Protein AF-0000000075923701 (afdb_homodimer)

Structure (mmCIF, N/CA/C/O backbone):
data_AF-0000000075923701-model_v1
#
loop_
_entity.id
_entity.type
_entity.pdbx_description
1 polymer 'Glutathione s-transferase'
#
loop_
_atom_site.group_PDB
_atom_site.id
_atom_site.type_symbol
_atom_site.label_atom_id
_atom_site.label_alt_id
_atom_site.label_comp_id
_atom_site.label_asym_id
_atom_site.label_entity_id
_atom_site.label_seq_id
_atom_site.pdbx_PDB_ins_code
_atom_site.Cartn_x
_atom_site.Cartn_y
_atom_site.Cartn_z
_atom_site.occupancy
_atom_site.B_iso_or_equiv
_atom_site.auth_seq_id
_atom_site.auth_comp_id
_atom_site.auth_asym_id
_atom_site.auth_atom_id
_atom_site.pdbx_PDB_model_num
ATOM 1 N N . MET A 1 1 ? -23.312 -14.945 8.961 1 79.44 1 MET A N 1
ATOM 2 C CA . MET A 1 1 ? -22.312 -14.891 10.016 1 79.44 1 MET A CA 1
ATOM 3 C C . MET A 1 1 ? -21.828 -13.461 10.227 1 79.44 1 MET A C 1
ATOM 5 O O . MET A 1 1 ? -21.781 -12.664 9.289 1 79.44 1 MET A O 1
ATOM 9 N N . VAL A 1 2 ? -21.75 -13.039 11.516 1 95.56 2 VAL A N 1
ATOM 10 C CA . VAL A 1 2 ? -21.453 -11.664 11.898 1 95.56 2 VAL A CA 1
ATOM 11 C C . VAL A 1 2 ? -19.938 -11.477 12.047 1 95.56 2 VAL A C 1
ATOM 13 O O . VAL A 1 2 ? -19.266 -12.297 12.672 1 95.56 2 VAL A O 1
ATOM 16 N N . VAL A 1 3 ? -19.359 -10.547 11.391 1 98.5 3 VAL A N 1
ATOM 17 C CA . VAL A 1 3 ? -17.938 -10.188 11.492 1 98.5 3 VAL A CA 1
ATOM 18 C C . VAL A 1 3 ? -17.781 -9.023 12.469 1 98.5 3 VAL A C 1
ATOM 20 O O . VAL A 1 3 ? -18.469 -8.008 12.352 1 98.5 3 VAL A O 1
ATOM 23 N N . GLU A 1 4 ? -16.906 -9.172 13.438 1 98.69 4 GLU A N 1
ATOM 24 C CA . GLU A 1 4 ? -16.609 -8.062 14.336 1 98.69 4 GLU A CA 1
ATOM 25 C C . GLU A 1 4 ? -15.656 -7.066 13.68 1 98.69 4 GLU A C 1
ATOM 27 O O . GLU A 1 4 ? -14.688 -7.461 13.023 1 98.69 4 GLU A O 1
ATOM 32 N N . LEU A 1 5 ? -15.977 -5.844 13.828 1 98.75 5 LEU A N 1
ATOM 33 C CA . LEU A 1 5 ? -15.109 -4.789 13.312 1 98.75 5 LEU A CA 1
ATOM 34 C C . LEU A 1 5 ? -14.734 -3.805 14.414 1 98.75 5 LEU A C 1
ATOM 36 O O . LEU A 1 5 ? -15.602 -3.178 15.016 1 98.75 5 LEU A O 1
ATOM 40 N N . TYR A 1 6 ? -13.5 -3.758 14.766 1 98.69 6 TYR A N 1
ATOM 41 C CA . TYR A 1 6 ? -12.961 -2.674 15.578 1 98.69 6 TYR A CA 1
ATOM 42 C C . TYR A 1 6 ? -12.742 -1.42 14.742 1 98.69 6 TYR A C 1
ATOM 44 O O . TYR A 1 6 ? -11.953 -1.429 13.797 1 98.69 6 TYR A O 1
ATOM 52 N N . ASN A 1 7 ? -13.438 -0.397 15.117 1 98 7 ASN A N 1
ATOM 53 C CA . ASN A 1 7 ? -13.742 0.713 14.227 1 98 7 ASN A CA 1
ATOM 54 C C . ASN A 1 7 ? -13.516 2.061 14.898 1 98 7 ASN A C 1
ATOM 56 O O . ASN A 1 7 ? -13.781 2.215 16.094 1 98 7 ASN A O 1
ATOM 60 N N . ALA A 1 8 ? -12.93 2.977 14.273 1 96.25 8 ALA A N 1
ATOM 61 C CA . ALA A 1 8 ? -12.969 4.387 14.648 1 96.25 8 ALA A CA 1
ATOM 62 C C . ALA A 1 8 ? -13.914 5.172 13.75 1 96.25 8 ALA A C 1
ATOM 64 O O . ALA A 1 8 ? -13.656 5.324 12.555 1 96.25 8 ALA A O 1
ATOM 65 N N . PRO A 1 9 ? -14.875 5.777 14.422 1 92.62 9 PRO A N 1
ATOM 66 C CA . PRO A 1 9 ? -15.82 6.52 13.586 1 92.62 9 PRO A CA 1
ATOM 67 C C . PRO A 1 9 ? -15.164 7.695 12.859 1 92.62 9 PRO A C 1
ATOM 69 O O . PRO A 1 9 ? -14.32 8.391 13.438 1 92.62 9 PRO A O 1
ATOM 72 N N . GLY A 1 10 ? -15.211 7.945 11.703 1 92.12 10 GLY A N 1
ATOM 73 C CA . GLY A 1 10 ? -14.648 9.039 10.93 1 92.12 10 GLY A CA 1
ATOM 74 C C . GLY A 1 10 ? -13.422 8.633 10.133 1 92.12 10 GLY A C 1
ATOM 75 O O . GLY A 1 10 ? -12.961 9.391 9.273 1 92.12 10 GLY A O 1
ATOM 76 N N . SER A 1 11 ? -12.805 7.504 10.539 1 94.81 11 SER A N 1
ATOM 77 C CA . SER A 1 11 ? -11.609 7.016 9.859 1 94.81 11 SER A CA 1
ATOM 78 C C . SER A 1 11 ? -11.922 6.57 8.43 1 94.81 11 SER A C 1
ATOM 80 O O . SER A 1 11 ? -12.766 5.695 8.227 1 94.81 11 SER A O 1
ATOM 82 N N . PRO A 1 12 ? -11.242 7.125 7.484 1 96.88 12 PRO A N 1
ATOM 83 C CA . PRO A 1 12 ? -11.492 6.719 6.098 1 96.88 12 PRO A CA 1
ATOM 84 C C . PRO A 1 12 ? -11.203 5.238 5.855 1 96.88 12 PRO A C 1
ATOM 86 O O . PRO A 1 12 ? -12 4.547 5.215 1 96.88 12 PRO A O 1
ATOM 89 N N . PRO A 1 13 ? -10.125 4.66 6.438 1 98.12 13 PRO A N 1
ATOM 90 C CA . PRO A 1 13 ? -9.914 3.219 6.281 1 98.12 13 PRO A CA 1
ATOM 91 C C . PRO A 1 13 ? -11.031 2.387 6.898 1 98.12 13 PRO A C 1
ATOM 93 O O . PRO A 1 13 ? -11.391 1.333 6.367 1 98.12 13 PRO A O 1
ATOM 96 N N . CYS A 1 14 ? -11.547 2.828 7.988 1 98.56 14 CYS A N 1
ATOM 97 C CA . CYS A 1 14 ? -12.672 2.133 8.594 1 98.56 14 CYS A CA 1
ATOM 98 C C . CYS A 1 14 ? -13.922 2.254 7.723 1 98.56 14 CYS A C 1
ATOM 100 O O . CYS A 1 14 ? -14.656 1.283 7.555 1 98.56 14 CYS A O 1
ATOM 102 N N . THR A 1 15 ? -14.164 3.473 7.215 1 98.69 15 THR A N 1
ATOM 103 C CA . THR A 1 15 ? -15.289 3.682 6.305 1 98.69 15 THR A CA 1
ATOM 104 C C . THR A 1 15 ? -15.195 2.746 5.102 1 98.69 15 THR A C 1
ATOM 106 O O . THR A 1 15 ? -16.188 2.156 4.688 1 98.69 15 THR A O 1
ATOM 109 N N . PHE A 1 16 ? -14.023 2.578 4.539 1 98.88 16 PHE A N 1
ATOM 110 C CA . PHE A 1 16 ? -13.773 1.674 3.422 1 98.88 16 PHE A CA 1
ATOM 111 C C . PHE A 1 16 ? -14.305 0.277 3.73 1 98.88 16 PHE A C 1
ATOM 113 O O . PHE A 1 16 ? -15.078 -0.283 2.957 1 98.88 16 PHE A O 1
ATOM 120 N N . VAL A 1 17 ? -13.922 -0.285 4.883 1 98.94 17 VAL A N 1
ATOM 121 C CA . VAL A 1 17 ? -14.297 -1.646 5.25 1 98.94 17 VAL A CA 1
ATOM 122 C C . VAL A 1 17 ? -15.812 -1.731 5.438 1 98.94 17 VAL A C 1
ATOM 124 O O . VAL A 1 17 ? -16.438 -2.697 5 1 98.94 17 VAL A O 1
ATOM 127 N N . ARG A 1 18 ? -16.375 -0.703 6.047 1 98.88 18 ARG A N 1
ATOM 128 C CA . ARG A 1 18 ? -17.812 -0.702 6.301 1 98.88 18 ARG A CA 1
ATOM 129 C C . ARG A 1 18 ? -18.594 -0.623 4.996 1 98.88 18 ARG A C 1
ATOM 131 O O . ARG A 1 18 ? -19.641 -1.256 4.855 1 98.88 18 ARG A O 1
ATOM 138 N N . VAL A 1 19 ? -18.109 0.173 4.039 1 98.88 19 VAL A N 1
ATOM 139 C CA . VAL A 1 19 ? -18.781 0.28 2.738 1 98.88 19 VAL A CA 1
ATOM 140 C C . VAL A 1 19 ? -18.703 -1.062 2.014 1 98.88 19 VAL A C 1
ATOM 142 O O . VAL A 1 19 ? -19.703 -1.523 1.455 1 98.88 19 VAL A O 1
ATOM 145 N N . VAL A 1 20 ? -17.547 -1.725 1.999 1 98.88 20 VAL A N 1
ATOM 146 C CA . VAL A 1 20 ? -17.375 -3.023 1.354 1 98.88 20 VAL A CA 1
ATOM 147 C C . VAL A 1 20 ? -18.344 -4.031 1.969 1 98.88 20 VAL A C 1
ATOM 149 O O . VAL A 1 20 ? -19.062 -4.738 1.249 1 98.88 20 VAL A O 1
ATOM 152 N N . ALA A 1 21 ? -18.391 -4.059 3.291 1 98.81 21 ALA A N 1
ATOM 153 C CA . ALA A 1 21 ? -19.25 -5.008 3.982 1 98.81 21 ALA A CA 1
ATOM 154 C C . ALA A 1 21 ? -20.719 -4.777 3.617 1 98.81 21 ALA A C 1
ATOM 156 O O . ALA A 1 21 ? -21.453 -5.727 3.346 1 98.81 21 ALA A O 1
ATOM 157 N N . LYS A 1 22 ? -21.094 -3.543 3.611 1 98.56 22 LYS A N 1
ATOM 158 C CA . LYS A 1 22 ? -22.484 -3.219 3.268 1 98.56 22 LYS A CA 1
ATOM 159 C C . LYS A 1 22 ? -22.812 -3.658 1.844 1 98.56 22 LYS A C 1
ATOM 161 O O . LYS A 1 22 ? -23.859 -4.273 1.604 1 98.56 22 LYS A O 1
ATOM 166 N N . LYS A 1 23 ? -21.953 -3.342 0.927 1 98.69 23 LYS A N 1
ATOM 167 C CA . LYS A 1 23 ? -22.172 -3.707 -0.471 1 98.69 23 LYS A CA 1
ATOM 168 C C . LYS A 1 23 ? -22.297 -5.219 -0.63 1 98.69 23 LYS A C 1
ATOM 170 O O . LYS A 1 23 ? -23.078 -5.695 -1.467 1 98.69 23 LYS A O 1
ATOM 175 N N . LEU A 1 24 ? -21.562 -5.988 0.2 1 98.38 24 LEU A N 1
ATOM 176 C CA . LEU A 1 24 ? -21.531 -7.441 0.091 1 98.38 24 LEU A CA 1
ATOM 177 C C . LEU A 1 24 ? -22.656 -8.078 0.901 1 98.38 24 LEU A C 1
ATOM 179 O O . LEU A 1 24 ? -22.906 -9.281 0.785 1 98.38 24 LEU A O 1
ATOM 183 N N . GLY A 1 25 ? -23.281 -7.305 1.735 1 97.81 25 GLY A N 1
ATOM 184 C CA . GLY A 1 25 ? -24.312 -7.84 2.621 1 97.81 25 GLY A CA 1
ATOM 185 C C . GLY A 1 25 ? -23.734 -8.555 3.83 1 97.81 25 GLY A C 1
ATOM 186 O O . GLY A 1 25 ? -24.375 -9.43 4.406 1 97.81 25 GLY A O 1
ATOM 187 N N . VAL A 1 26 ? -22.5 -8.234 4.188 1 98.25 26 VAL A N 1
ATOM 188 C CA . VAL A 1 26 ? -21.859 -8.828 5.359 1 98.25 26 VAL A CA 1
ATOM 189 C C . VAL A 1 26 ? -22.25 -8.047 6.609 1 98.25 26 VAL A C 1
ATOM 191 O O . VAL A 1 26 ? -22.062 -6.828 6.68 1 98.25 26 VAL A O 1
ATOM 194 N N . GLU A 1 27 ? -22.781 -8.656 7.539 1 98.19 27 GLU A N 1
ATOM 195 C CA . GLU A 1 27 ? -23.156 -8.016 8.789 1 98.19 27 GLU A CA 1
ATOM 196 C C . GLU A 1 27 ? -21.938 -7.762 9.68 1 98.19 27 GLU A C 1
ATOM 198 O O . GLU A 1 27 ? -21.125 -8.664 9.891 1 98.19 27 GLU A O 1
ATOM 203 N N . LEU A 1 28 ? -21.859 -6.566 10.18 1 98.62 28 LEU A N 1
ATOM 204 C CA . LEU A 1 28 ? -20.75 -6.184 11.055 1 98.62 28 LEU A CA 1
ATOM 205 C C . LEU A 1 28 ? -21.25 -5.91 12.477 1 98.62 28 LEU A C 1
ATOM 207 O O . LEU A 1 28 ? -22.312 -5.305 12.656 1 98.62 28 LEU A O 1
ATOM 211 N N . LYS A 1 29 ? -20.594 -6.438 13.367 1 98.56 29 LYS A N 1
ATOM 212 C CA . LYS A 1 29 ? -20.688 -5.949 14.742 1 98.56 29 LYS A CA 1
ATOM 213 C C . LYS A 1 29 ? -19.609 -4.918 15.039 1 98.56 29 LYS A C 1
ATOM 215 O O . LYS A 1 29 ? -18.422 -5.25 15.086 1 98.56 29 LYS A O 1
ATOM 220 N N . LEU A 1 30 ? -19.969 -3.707 15.297 1 98.06 30 LEU A N 1
ATOM 221 C CA . LEU A 1 30 ? -19.031 -2.605 15.422 1 98.06 30 LEU A CA 1
ATOM 222 C C . LEU A 1 30 ? -18.562 -2.463 16.875 1 98.06 30 LEU A C 1
ATOM 224 O O . LEU A 1 30 ? -19.375 -2.439 17.797 1 98.06 30 LEU A O 1
ATOM 228 N N . ASN A 1 31 ? -17.297 -2.488 17.109 1 97.56 31 ASN A N 1
ATOM 229 C CA . ASN A 1 31 ? -16.625 -2.045 18.328 1 97.56 31 ASN A CA 1
ATOM 230 C C . ASN A 1 31 ? -15.938 -0.697 18.125 1 97.56 31 ASN A C 1
ATOM 232 O O . ASN A 1 31 ? -14.773 -0.644 17.719 1 97.56 31 ASN A O 1
ATOM 236 N N . ASN A 1 32 ? -16.625 0.356 18.453 1 96.94 32 ASN A N 1
ATOM 237 C CA . ASN A 1 32 ? -16.156 1.704 18.172 1 96.94 32 ASN A CA 1
ATOM 238 C C . ASN A 1 32 ? -15.109 2.158 19.188 1 96.94 32 ASN A C 1
ATOM 240 O O . ASN A 1 32 ? -15.305 2.021 20.391 1 96.94 32 ASN A O 1
ATOM 244 N N . PHE A 1 33 ? -14.023 2.621 18.656 1 94.44 33 PHE A N 1
ATOM 245 C CA . PHE A 1 33 ? -12.945 3.174 19.453 1 94.44 33 PHE A CA 1
ATOM 246 C C . PHE A 1 33 ? -12.883 4.691 19.312 1 94.44 33 PHE A C 1
ATOM 248 O O . PHE A 1 33 ? -13.062 5.227 18.219 1 94.44 33 PHE A O 1
ATOM 255 N N . ASN A 1 34 ? -12.742 5.348 20.438 1 90.56 34 ASN A N 1
ATOM 256 C CA . ASN A 1 34 ? -12.289 6.734 20.453 1 90.56 34 ASN A CA 1
ATOM 257 C C . ASN A 1 34 ? -10.766 6.828 20.422 1 90.56 34 ASN A C 1
ATOM 259 O O . ASN A 1 34 ? -10.102 6.594 21.438 1 90.56 34 ASN A O 1
ATOM 263 N N 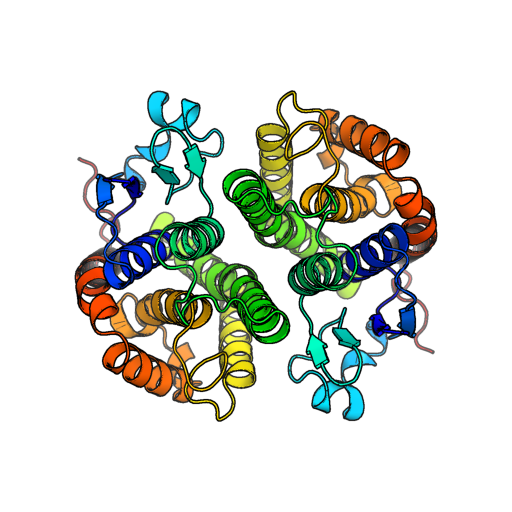. LEU A 1 35 ? -10.219 7.156 19.281 1 87.38 35 LEU A N 1
ATOM 264 C CA . LEU A 1 35 ? -8.766 7.18 19.109 1 87.38 35 LEU A CA 1
ATOM 265 C C . LEU A 1 35 ? -8.141 8.289 19.938 1 87.38 35 LEU A C 1
ATOM 267 O O . LEU A 1 35 ? -7 8.164 20.391 1 87.38 35 LEU A O 1
ATOM 271 N N . MET A 1 36 ? -8.867 9.32 20.094 1 82.5 36 MET A N 1
ATOM 272 C CA . MET A 1 36 ? -8.359 10.43 20.906 1 82.5 36 MET A CA 1
ATOM 273 C C . MET A 1 36 ? -8.211 10.016 22.359 1 82.5 36 MET A C 1
ATOM 275 O O . MET A 1 36 ? -7.305 10.484 23.062 1 82.5 36 MET A O 1
ATOM 279 N N . ALA A 1 37 ? -9.109 9.219 22.766 1 86.94 37 ALA A N 1
ATOM 280 C CA . ALA A 1 37 ? -9.039 8.68 24.125 1 86.94 37 ALA A CA 1
ATOM 281 C C . ALA A 1 37 ? -8.102 7.477 24.203 1 86.94 37 ALA A C 1
ATOM 283 O O . ALA A 1 37 ? -8 6.82 25.234 1 86.94 37 ALA A O 1
ATOM 284 N N . LYS A 1 38 ? -7.496 7.066 23.078 1 90.69 38 LYS A N 1
ATOM 285 C CA . LYS A 1 38 ? -6.5 6.004 22.953 1 90.69 38 LYS A CA 1
ATOM 286 C C . LYS A 1 38 ? -7.098 4.645 23.312 1 90.69 38 LYS A C 1
ATOM 288 O O . LYS A 1 38 ? -6.418 3.791 23.875 1 90.69 38 LYS A O 1
ATOM 293 N N . GLU A 1 39 ? -8.328 4.543 23.016 1 93.19 39 GLU A N 1
ATOM 294 C CA . GLU A 1 39 ? -9.016 3.287 23.312 1 93.19 39 GLU A CA 1
ATOM 295 C C . GLU A 1 39 ? -8.422 2.135 22.516 1 93.19 39 GLU A C 1
ATOM 297 O O . GLU A 1 39 ? -8.5 0.976 22.922 1 93.19 39 GLU A O 1
ATOM 302 N N . HIS A 1 40 ? -7.773 2.432 21.375 1 92.94 40 HIS A N 1
ATOM 303 C CA . HIS A 1 40 ? -7.152 1.413 20.531 1 92.94 40 HIS A CA 1
ATOM 304 C C . HIS A 1 40 ? -5.867 0.888 21.172 1 92.94 40 HIS A C 1
ATOM 306 O O . HIS A 1 40 ? -5.258 -0.055 20.656 1 92.94 40 HIS A O 1
ATOM 312 N N . LEU A 1 41 ? -5.508 1.454 22.344 1 93.88 41 LEU A N 1
ATOM 313 C CA . LEU A 1 41 ? -4.309 1 23.047 1 93.88 41 LEU A CA 1
ATOM 314 C C . LEU A 1 41 ? -4.676 0.14 24.25 1 93.88 41 LEU A C 1
ATOM 316 O O . LEU A 1 41 ? -3.797 -0.3 25 1 93.88 41 LEU A O 1
ATOM 320 N N . ASN A 1 42 ? -5.941 -0.077 24.438 1 94.94 42 ASN A N 1
ATOM 321 C CA . ASN A 1 42 ? -6.352 -0.975 25.5 1 94.94 42 ASN A CA 1
ATOM 322 C C . ASN A 1 42 ? -5.688 -2.342 25.391 1 94.94 42 ASN A C 1
ATOM 324 O O . ASN A 1 42 ? -5.512 -2.854 24.281 1 94.94 42 ASN A O 1
ATOM 328 N N . PRO A 1 43 ? -5.262 -2.912 26.484 1 95 43 PRO A N 1
ATOM 329 C CA . PRO A 1 43 ? -4.508 -4.168 26.469 1 95 43 PRO A CA 1
ATOM 330 C C . PRO A 1 43 ? -5.254 -5.297 25.766 1 95 43 PRO A C 1
ATOM 332 O O . PRO A 1 43 ? -4.633 -6.129 25.094 1 95 43 PRO A O 1
ATOM 335 N N . GLU A 1 44 ? -6.516 -5.332 25.953 1 94.88 44 GLU A N 1
ATOM 336 C CA . GLU A 1 44 ? -7.305 -6.391 25.328 1 94.88 44 GLU A CA 1
ATOM 337 C C . GLU A 1 44 ? -7.242 -6.297 23.797 1 94.88 44 GLU A C 1
ATOM 339 O O . GLU A 1 44 ? -7.113 -7.316 23.125 1 94.88 44 GLU A O 1
ATOM 344 N N . PHE A 1 45 ? -7.352 -5.031 23.297 1 96.31 45 PHE A N 1
ATOM 345 C CA . PHE A 1 45 ? -7.273 -4.871 21.844 1 96.31 45 PHE A CA 1
ATOM 346 C C . PHE A 1 45 ? -5.848 -5.09 21.344 1 96.31 45 PHE A C 1
ATOM 348 O O . PHE A 1 45 ? -5.637 -5.664 20.281 1 96.31 45 PHE A O 1
ATOM 355 N N . VAL A 1 46 ? -4.891 -4.703 22.141 1 95.19 46 VAL A N 1
ATOM 356 C CA . VAL A 1 46 ? -3.49 -4.855 21.766 1 95.19 46 VAL A CA 1
ATOM 357 C C . VAL A 1 46 ? -3.143 -6.34 21.656 1 95.19 46 VAL A C 1
ATOM 359 O O . VAL A 1 46 ? -2.359 -6.742 20.797 1 95.19 46 VAL A O 1
ATOM 362 N N . LYS A 1 47 ? -3.68 -7.152 22.5 1 94.44 47 LYS A N 1
ATOM 363 C CA . LYS A 1 47 ? -3.486 -8.594 22.422 1 94.44 47 LYS A CA 1
ATOM 364 C C . LYS A 1 47 ? -4.043 -9.148 21.109 1 94.44 47 LYS A C 1
ATOM 366 O O . LYS A 1 47 ? -3.492 -10.102 20.547 1 94.44 47 LYS A O 1
ATOM 371 N N . LEU A 1 48 ? -5.098 -8.539 20.656 1 95.81 48 LEU A N 1
ATOM 372 C CA . LEU A 1 48 ? -5.75 -8.961 19.422 1 95.81 48 LEU A CA 1
ATOM 373 C C . LEU A 1 48 ? -4.957 -8.492 18.203 1 95.81 48 LEU A C 1
ATOM 375 O O . LEU A 1 48 ? -4.777 -9.258 17.25 1 95.81 48 LEU A O 1
ATOM 379 N N . ASN A 1 49 ? -4.539 -7.305 18.219 1 96.88 49 ASN A N 1
ATOM 380 C CA . ASN A 1 49 ? -3.717 -6.668 17.188 1 96.88 49 ASN A CA 1
ATOM 381 C C . ASN A 1 49 ? -2.531 -5.93 17.812 1 96.88 49 ASN A C 1
ATOM 383 O O . ASN A 1 49 ? -2.662 -4.777 18.234 1 96.88 49 ASN A O 1
ATOM 387 N N . PRO A 1 50 ? -1.396 -6.512 17.734 1 95.25 50 PRO A N 1
ATOM 388 C CA . PRO A 1 50 ? -0.24 -5.965 18.453 1 95.25 50 PRO A CA 1
ATOM 389 C C . PRO A 1 50 ? 0.209 -4.617 17.891 1 95.25 50 PRO A C 1
ATOM 391 O O . PRO A 1 50 ? 0.978 -3.902 18.547 1 95.25 50 PRO A O 1
ATOM 394 N N . VAL A 1 51 ? -0.225 -4.281 16.719 1 94.81 51 VAL A N 1
ATOM 395 C CA . VAL A 1 51 ? 0.133 -2.967 16.188 1 94.81 51 VAL A CA 1
ATOM 396 C C . VAL A 1 51 ? -1 -1.978 16.453 1 94.81 51 VAL A C 1
ATOM 398 O O . VAL A 1 51 ? -0.875 -0.787 16.156 1 94.81 51 VAL A O 1
ATOM 401 N N . HIS A 1 52 ? -2.166 -2.447 16.938 1 95.44 52 HIS A N 1
ATOM 402 C CA . HIS A 1 52 ? -3.264 -1.704 17.547 1 95.44 52 HIS A CA 1
ATOM 403 C C . HIS A 1 52 ? -3.852 -0.691 16.562 1 95.44 52 HIS A C 1
ATOM 405 O O . HIS A 1 52 ? -4.133 0.449 16.938 1 95.44 52 HIS A O 1
ATOM 411 N N . THR A 1 53 ? -3.936 -1.071 15.32 1 95.44 53 THR A N 1
ATOM 412 C CA . THR A 1 53 ? -4.539 -0.199 14.312 1 95.44 53 THR A CA 1
ATOM 413 C C . THR A 1 53 ? -6 -0.568 14.086 1 95.44 53 THR A C 1
ATOM 415 O O . THR A 1 53 ? -6.414 -1.696 14.367 1 95.44 53 THR A O 1
ATOM 418 N N . VAL A 1 54 ? -6.758 0.34 13.656 1 97.38 54 VAL A N 1
ATOM 419 C CA . VAL A 1 54 ? -8.102 0.134 13.125 1 97.38 54 VAL A CA 1
ATOM 420 C C . VAL A 1 54 ? -8.156 0.562 11.664 1 97.38 54 VAL A C 1
ATOM 422 O O . VAL A 1 54 ? -7.406 1.445 11.242 1 97.38 54 VAL A O 1
ATOM 425 N N . PRO A 1 55 ? -8.977 -0.093 10.867 1 98.5 55 PRO A N 1
ATOM 426 C CA . PRO A 1 55 ? -9.914 -1.172 11.195 1 98.5 55 PRO A CA 1
ATOM 427 C C . PRO A 1 55 ? -9.211 -2.502 11.461 1 98.5 55 PRO A C 1
ATOM 429 O O . PRO A 1 55 ? -8.148 -2.762 10.898 1 98.5 55 PRO A O 1
ATOM 432 N N . THR A 1 56 ? -9.742 -3.279 12.336 1 98.81 56 THR A N 1
ATOM 433 C CA . THR A 1 56 ? -9.398 -4.676 12.578 1 98.81 56 THR A CA 1
ATOM 434 C C . THR A 1 56 ? -10.656 -5.539 12.633 1 98.81 56 THR A C 1
ATOM 436 O O . THR A 1 56 ? -11.633 -5.18 13.289 1 98.81 56 THR A O 1
ATOM 439 N N . ILE A 1 57 ? -10.688 -6.641 11.922 1 98.88 57 ILE A N 1
ATOM 440 C CA . ILE A 1 57 ? -11.852 -7.516 12 1 98.88 57 ILE A CA 1
ATOM 441 C C . ILE A 1 57 ? -11.492 -8.789 12.758 1 98.88 57 ILE A C 1
ATOM 443 O O . ILE A 1 57 ? -10.32 -9.156 12.844 1 98.88 57 ILE A O 1
ATOM 447 N N . ASN A 1 58 ? -12.391 -9.375 13.344 1 98.56 58 ASN A N 1
ATOM 448 C CA . ASN A 1 58 ? -12.414 -10.758 13.812 1 98.56 58 ASN A CA 1
ATOM 449 C C . ASN A 1 58 ? -13.539 -11.555 13.164 1 98.56 58 ASN A C 1
ATOM 451 O O . ASN A 1 58 ? -14.703 -11.375 13.5 1 98.56 58 ASN A O 1
ATOM 455 N N . ASP A 1 59 ? -13.242 -12.328 12.133 1 98.5 59 ASP A N 1
ATOM 456 C CA . ASP A 1 59 ? -14.195 -13.18 11.438 1 98.5 59 ASP A CA 1
ATOM 457 C C . ASP A 1 59 ? -14.117 -14.625 11.938 1 98.5 59 ASP A C 1
ATOM 459 O O . ASP A 1 59 ? -13.422 -15.453 11.352 1 98.5 59 ASP A O 1
ATOM 463 N N . ASN A 1 60 ? -14.898 -14.93 12.984 1 97.19 60 ASN A N 1
ATOM 464 C CA . ASN A 1 60 ? -14.945 -16.266 13.586 1 97.19 60 ASN A CA 1
ATOM 465 C C . ASN A 1 60 ? -13.555 -16.75 13.984 1 97.19 60 ASN A C 1
ATOM 467 O O . ASN A 1 60 ? -13.133 -17.844 13.602 1 97.19 60 ASN A O 1
ATOM 471 N N . GLY A 1 61 ? -12.82 -15.844 14.586 1 97.25 61 GLY A N 1
ATOM 472 C CA . GLY A 1 61 ? -11.508 -16.219 15.109 1 97.25 61 GLY A CA 1
ATOM 473 C C . GLY A 1 61 ? -10.367 -15.781 14.211 1 97.25 61 GLY A C 1
ATOM 474 O O . GLY A 1 61 ? -9.211 -15.742 14.633 1 97.25 61 GLY A O 1
ATOM 475 N N . PHE A 1 62 ? -10.633 -15.461 12.977 1 98.19 62 PHE A N 1
ATOM 476 C CA . PHE A 1 62 ? -9.602 -14.938 12.086 1 98.19 62 PHE A CA 1
ATOM 477 C C . PHE A 1 62 ? -9.492 -13.422 12.211 1 98.19 62 PHE A C 1
ATOM 479 O O . PHE A 1 62 ? -10.398 -12.695 11.797 1 98.19 62 PHE A O 1
ATOM 486 N N . VAL A 1 63 ? -8.414 -12.93 12.758 1 98.44 63 VAL A N 1
ATOM 487 C CA . VAL A 1 63 ? -8.188 -11.508 12.992 1 98.44 63 VAL A CA 1
ATOM 488 C C . VAL A 1 63 ? -7.352 -10.922 11.852 1 98.44 63 VAL A C 1
ATOM 490 O O . VAL A 1 63 ? -6.32 -11.484 11.477 1 98.44 63 VAL A O 1
ATOM 493 N N . LEU A 1 64 ? -7.852 -9.844 11.305 1 98.69 64 LEU A N 1
ATOM 494 C CA . LEU A 1 64 ? -7.195 -9.211 10.164 1 98.69 64 LEU A CA 1
ATOM 495 C C . LEU A 1 64 ? -7.289 -7.695 10.258 1 98.69 64 LEU A C 1
ATOM 497 O O . LEU A 1 64 ? -8.344 -7.152 10.594 1 98.69 64 LEU A O 1
ATOM 501 N N . TRP A 1 65 ? -6.156 -7.086 10.086 1 98.12 65 TRP A N 1
ATOM 502 C CA . TRP A 1 65 ? -6.113 -5.637 9.938 1 98.12 65 TRP A CA 1
ATOM 503 C C . TRP A 1 65 ? -5.512 -5.246 8.586 1 98.12 65 TRP A C 1
ATOM 505 O O . TRP A 1 65 ? -5.188 -6.109 7.773 1 98.12 65 TRP A O 1
ATOM 515 N N . GLU A 1 66 ? -5.367 -3.938 8.414 1 97.94 66 GLU A N 1
ATOM 516 C CA . GLU A 1 66 ? -5.113 -3.359 7.102 1 97.94 66 GLU A CA 1
ATOM 517 C C . GLU A 1 66 ? -6.387 -3.316 6.262 1 97.94 66 GLU A C 1
ATOM 519 O O . GLU A 1 66 ? -6.84 -4.348 5.758 1 97.94 66 GLU A O 1
ATOM 524 N N . SER A 1 67 ? -6.945 -2.152 6.039 1 98.62 67 SER A N 1
ATOM 525 C CA . SER A 1 67 ? -8.289 -1.977 5.5 1 98.62 67 SER A CA 1
ATOM 526 C C . SER A 1 67 ? -8.406 -2.572 4.102 1 98.62 67 SER A C 1
ATOM 528 O O . SER A 1 67 ? -9.367 -3.287 3.803 1 98.62 67 SER A O 1
ATOM 530 N N . ARG A 1 68 ? -7.422 -2.402 3.24 1 98.81 68 ARG A N 1
ATOM 531 C CA . ARG A 1 68 ? -7.52 -2.928 1.882 1 98.81 68 ARG A CA 1
ATOM 532 C C . ARG A 1 68 ? -7.426 -4.449 1.875 1 98.81 68 ARG A C 1
ATOM 534 O O . ARG A 1 68 ? -8.109 -5.113 1.096 1 98.81 68 ARG A O 1
ATOM 541 N N . ALA A 1 69 ? -6.539 -5.004 2.764 1 98.88 69 ALA A N 1
ATOM 542 C CA . ALA A 1 69 ? -6.473 -6.457 2.908 1 98.88 69 ALA A CA 1
ATOM 543 C C . ALA A 1 69 ? -7.801 -7.02 3.396 1 98.88 69 ALA A C 1
ATOM 545 O O . ALA A 1 69 ? -8.242 -8.078 2.932 1 98.88 69 ALA A O 1
ATOM 546 N N . ILE A 1 70 ? -8.438 -6.312 4.324 1 98.94 70 ILE A N 1
ATOM 547 C CA . ILE A 1 70 ? -9.75 -6.723 4.824 1 98.94 70 ILE A CA 1
ATOM 548 C C . ILE A 1 70 ? -10.758 -6.723 3.682 1 98.94 70 ILE A C 1
ATOM 550 O O . ILE A 1 70 ? -11.523 -7.676 3.523 1 98.94 70 ILE A O 1
ATOM 554 N N . GLY A 1 71 ? -10.789 -5.637 2.906 1 98.94 71 GLY A N 1
ATOM 555 C CA . GLY A 1 71 ? -11.695 -5.574 1.774 1 98.94 71 GLY A CA 1
ATOM 556 C C . GLY A 1 71 ? -11.508 -6.719 0.795 1 98.94 71 GLY A C 1
ATOM 557 O O . GLY A 1 71 ? -12.484 -7.355 0.383 1 98.94 71 GLY A O 1
ATOM 558 N N . MET A 1 72 ? -10.234 -7.008 0.394 1 98.94 72 MET A N 1
ATOM 559 C CA . MET A 1 72 ? -9.922 -8.125 -0.496 1 98.94 72 MET A CA 1
ATOM 560 C C . MET A 1 72 ? -10.438 -9.438 0.079 1 98.94 72 MET A C 1
ATOM 562 O O . MET A 1 72 ? -11.07 -10.227 -0.627 1 98.94 72 MET A O 1
ATOM 566 N N . TYR A 1 73 ? -10.203 -9.641 1.353 1 98.94 73 TYR A N 1
ATOM 567 C CA . TYR A 1 73 ? -10.602 -10.859 2.057 1 98.94 73 TYR A CA 1
ATOM 568 C C . TYR A 1 73 ? -12.117 -11.008 2.074 1 98.94 73 TYR A C 1
ATOM 570 O O . TYR A 1 73 ? -12.641 -12.078 1.759 1 98.94 73 TYR A O 1
ATOM 578 N N . LEU A 1 74 ? -12.836 -9.938 2.4 1 98.88 74 LEU A N 1
ATOM 579 C CA . LEU A 1 74 ? -14.289 -9.992 2.502 1 98.88 74 LEU A CA 1
ATOM 580 C C . LEU A 1 74 ? -14.914 -10.336 1.154 1 98.88 74 LEU A C 1
ATOM 582 O O . LEU A 1 74 ? -15.852 -11.141 1.083 1 98.88 74 LEU A O 1
ATOM 586 N N . VAL A 1 75 ? -14.406 -9.75 0.077 1 98.88 75 VAL A N 1
ATOM 587 C CA . VAL A 1 75 ? -14.969 -10.039 -1.235 1 98.88 75 VAL A CA 1
ATOM 588 C C . VAL A 1 75 ? -14.695 -11.5 -1.602 1 98.88 75 VAL A C 1
ATOM 590 O O . VAL A 1 75 ? -15.609 -12.227 -1.991 1 98.88 75 VAL A O 1
ATOM 593 N N . ASP A 1 76 ? -13.422 -11.93 -1.454 1 98.69 76 ASP A N 1
ATOM 594 C CA . ASP A 1 76 ? -13.039 -13.281 -1.845 1 98.69 76 ASP A CA 1
ATOM 595 C C . ASP A 1 76 ? -13.844 -14.328 -1.067 1 98.69 76 ASP A C 1
ATOM 597 O O . ASP A 1 76 ? -14.164 -15.391 -1.596 1 98.69 76 ASP A O 1
ATOM 601 N N . LYS A 1 77 ? -14.18 -14.039 0.129 1 98.44 77 LYS A N 1
ATOM 602 C CA . LYS A 1 77 ? -14.867 -15 0.982 1 98.44 77 LYS A CA 1
ATOM 603 C C . LYS A 1 77 ? -16.375 -14.969 0.744 1 98.44 77 LYS A C 1
ATOM 605 O O . LYS A 1 77 ? -17 -16.016 0.608 1 98.44 77 LYS A O 1
ATOM 610 N N . TYR A 1 78 ? -16.969 -13.812 0.689 1 98.12 78 TYR A N 1
ATOM 611 C CA . TYR A 1 78 ? -18.406 -13.703 0.812 1 98.12 78 TYR A CA 1
ATOM 612 C C . TYR A 1 78 ? -19.062 -13.43 -0.542 1 98.12 78 TYR A C 1
ATOM 614 O 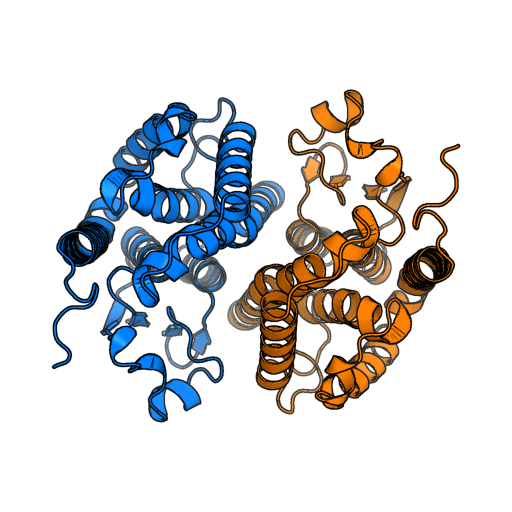O . TYR A 1 78 ? -20.266 -13.633 -0.717 1 98.12 78 TYR A O 1
ATOM 622 N N . ALA A 1 79 ? -18.328 -12.922 -1.491 1 98 79 ALA A N 1
ATOM 623 C CA . ALA A 1 79 ? -18.859 -12.617 -2.818 1 98 79 ALA A CA 1
ATOM 624 C C . ALA A 1 79 ? -17.781 -12.758 -3.887 1 98 79 ALA A C 1
ATOM 626 O O . ALA A 1 79 ? -17.484 -11.805 -4.613 1 98 79 ALA A O 1
ATOM 627 N N . PRO A 1 80 ? -17.25 -13.992 -4.094 1 97.19 80 PRO A N 1
ATOM 628 C CA . PRO A 1 80 ? -16.078 -14.203 -4.953 1 97.19 80 PRO A CA 1
ATOM 629 C C . PRO A 1 80 ? -16.344 -13.828 -6.41 1 97.19 80 PRO A C 1
ATOM 631 O O . PRO A 1 80 ? -15.406 -13.617 -7.18 1 97.19 80 PRO A O 1
ATOM 634 N N . GLU A 1 81 ? -17.609 -13.672 -6.828 1 97.81 81 GLU A N 1
ATOM 635 C CA . GLU A 1 81 ? -17.922 -13.344 -8.219 1 97.81 81 GLU A CA 1
ATOM 636 C C . GLU A 1 81 ? -18.141 -11.844 -8.391 1 97.81 81 GLU A C 1
ATOM 638 O O . GLU A 1 81 ? -18.453 -11.375 -9.492 1 97.81 81 GLU A O 1
ATOM 643 N N . SER A 1 82 ? -17.984 -11.117 -7.293 1 97.88 82 SER A N 1
ATOM 644 C CA . SER A 1 82 ? -18.25 -9.68 -7.332 1 97.88 82 SER A CA 1
ATOM 645 C C . SER A 1 82 ? -17.25 -8.953 -8.227 1 97.88 82 SER A C 1
ATOM 647 O O . SER A 1 82 ? -16.062 -9.266 -8.211 1 97.88 82 SER A O 1
ATOM 649 N N . THR A 1 83 ? -17.688 -7.887 -8.891 1 96.88 83 THR A N 1
ATOM 650 C CA . THR A 1 83 ? -16.812 -7.059 -9.727 1 96.88 83 THR A CA 1
ATOM 651 C C . THR A 1 83 ? -15.938 -6.16 -8.867 1 96.88 83 THR A C 1
ATOM 653 O O . THR A 1 83 ? -14.977 -5.562 -9.359 1 96.88 83 THR A O 1
ATOM 656 N N . LEU A 1 84 ? -16.281 -6.109 -7.586 1 98.75 84 LEU A N 1
ATOM 657 C CA . LEU A 1 84 ? -15.469 -5.297 -6.695 1 98.75 84 LEU A CA 1
ATOM 658 C C . LEU A 1 84 ? -14.023 -5.777 -6.684 1 98.75 84 LEU A C 1
ATOM 660 O O . LEU A 1 84 ? -13.102 -4.988 -6.473 1 98.75 84 LEU A O 1
ATOM 664 N N . TYR A 1 85 ? -13.844 -7.047 -6.832 1 98.81 85 TYR A N 1
ATOM 665 C CA . TYR A 1 85 ? -12.531 -7.688 -6.852 1 98.81 85 TYR A CA 1
ATOM 666 C C . TYR A 1 85 ? -12.531 -8.906 -7.77 1 98.81 85 TYR A C 1
ATOM 668 O O . TYR A 1 85 ? -12.602 -10.039 -7.301 1 98.81 85 TYR A O 1
ATOM 676 N N . PRO A 1 86 ? -12.367 -8.641 -9.094 1 98.31 86 PRO A N 1
ATOM 677 C CA . PRO A 1 86 ? -12.617 -9.672 -10.109 1 98.31 86 PRO A CA 1
ATOM 678 C C . PRO A 1 86 ? -11.656 -10.852 -9.992 1 98.31 86 PRO A C 1
ATOM 680 O O . PRO A 1 86 ? -10.492 -10.672 -9.633 1 98.31 86 PRO A O 1
ATOM 683 N N . LYS A 1 87 ? -12.078 -12.031 -10.461 1 96.75 87 LYS A N 1
ATOM 684 C CA . LYS A 1 87 ? -11.25 -13.242 -10.438 1 96.75 87 LYS A CA 1
ATOM 685 C C . LYS A 1 87 ? -10.297 -13.273 -11.625 1 96.75 87 LYS A C 1
ATOM 687 O O . LYS A 1 87 ? -9.297 -13.992 -11.602 1 96.75 87 LYS A O 1
ATOM 692 N N . ASP A 1 88 ? -10.734 -12.562 -12.688 1 98.06 88 ASP A N 1
ATOM 693 C CA . ASP A 1 88 ? -9.836 -12.469 -13.836 1 98.06 88 ASP A CA 1
ATOM 694 C C . ASP A 1 88 ? -8.461 -11.961 -13.414 1 98.06 88 ASP A C 1
ATOM 696 O O . ASP A 1 88 ? -8.352 -10.922 -12.75 1 98.06 88 ASP A O 1
ATOM 700 N N . LEU A 1 89 ? -7.465 -12.664 -13.805 1 98.06 89 LEU A N 1
ATOM 701 C CA . LEU A 1 89 ? -6.109 -12.438 -13.32 1 98.06 89 LEU A CA 1
ATOM 702 C C . LEU A 1 89 ? -5.652 -11.016 -13.633 1 98.06 89 LEU A C 1
ATOM 704 O O . LEU A 1 89 ? -5.145 -10.32 -12.75 1 98.06 89 LEU A O 1
ATOM 708 N N . GLN A 1 90 ? -5.789 -10.578 -14.852 1 98.56 90 GLN A N 1
ATOM 709 C CA . GLN A 1 90 ? -5.301 -9.273 -15.266 1 98.56 90 GLN A CA 1
ATOM 710 C C . GLN A 1 90 ? -6.145 -8.156 -14.664 1 98.56 90 GLN A C 1
ATOM 712 O O . GLN A 1 90 ? -5.617 -7.121 -14.242 1 98.56 90 GLN A O 1
ATOM 717 N N . LYS A 1 91 ? -7.484 -8.289 -14.609 1 98.62 91 LYS A N 1
ATOM 718 C CA . LYS A 1 91 ? -8.359 -7.305 -13.984 1 98.62 91 LYS A CA 1
ATOM 719 C C . LYS A 1 91 ? -8.055 -7.16 -12.5 1 98.62 91 LYS A C 1
ATOM 721 O O . LYS A 1 91 ? -7.992 -6.047 -11.977 1 98.62 91 LYS A O 1
ATOM 726 N N . ARG A 1 92 ? -7.832 -8.289 -11.875 1 98.75 92 ARG A N 1
ATOM 727 C CA . ARG A 1 92 ? -7.504 -8.273 -10.453 1 98.75 92 ARG A CA 1
ATOM 728 C C . ARG A 1 92 ? -6.172 -7.578 -10.203 1 98.75 92 ARG A C 1
ATOM 730 O O . ARG A 1 92 ? -6.035 -6.801 -9.258 1 98.75 92 ARG A O 1
ATOM 737 N N . ALA A 1 93 ? -5.184 -7.852 -11.039 1 98.88 93 ALA A N 1
ATOM 738 C CA . ALA A 1 93 ? -3.879 -7.211 -10.914 1 98.88 93 ALA A CA 1
ATOM 739 C C . ALA A 1 93 ? -3.996 -5.695 -11.047 1 98.88 93 ALA A C 1
ATOM 741 O O . ALA A 1 93 ? -3.307 -4.949 -10.344 1 98.88 93 ALA A O 1
ATOM 742 N N . THR A 1 94 ? -4.84 -5.266 -11.914 1 98.62 94 THR A N 1
ATOM 743 C CA . THR A 1 94 ? -5.074 -3.838 -12.078 1 98.62 94 THR A CA 1
ATOM 744 C C . THR A 1 94 ? -5.699 -3.238 -10.82 1 98.62 94 THR A C 1
ATOM 746 O O . THR A 1 94 ? -5.293 -2.164 -10.375 1 98.62 94 THR A O 1
ATOM 749 N N . VAL A 1 95 ? -6.652 -3.928 -10.242 1 98.88 95 VAL A N 1
ATOM 750 C CA . VAL A 1 95 ? -7.254 -3.471 -8.992 1 98.88 95 VAL A CA 1
ATOM 751 C C . VAL A 1 95 ? -6.188 -3.387 -7.906 1 98.88 95 VAL A C 1
ATOM 753 O O . VAL A 1 95 ? -6.109 -2.393 -7.18 1 98.88 95 VAL A O 1
ATOM 756 N N . ASN A 1 96 ? -5.34 -4.438 -7.836 1 98.88 96 ASN A N 1
ATOM 757 C CA . ASN A 1 96 ? -4.273 -4.453 -6.84 1 98.88 96 ASN A CA 1
ATOM 758 C C . ASN A 1 96 ? -3.342 -3.254 -7 1 98.88 96 ASN A C 1
ATOM 760 O O . ASN A 1 96 ? -3.004 -2.59 -6.02 1 98.88 96 ASN A O 1
ATOM 764 N N . ARG A 1 97 ? -2.947 -2.998 -8.219 1 98.62 97 ARG A N 1
ATOM 765 C CA . ARG A 1 97 ? -2.076 -1.862 -8.5 1 98.62 97 ARG A CA 1
ATOM 766 C C . ARG A 1 97 ? -2.666 -0.568 -7.949 1 98.62 97 ARG A C 1
ATOM 768 O O . ARG A 1 97 ? -1.972 0.202 -7.285 1 98.62 97 ARG A O 1
ATOM 775 N N . LEU A 1 98 ? -3.879 -0.384 -8.141 1 98.62 98 LEU A N 1
ATOM 776 C CA . LEU A 1 98 ? -4.52 0.881 -7.793 1 98.62 98 LEU A CA 1
ATOM 777 C C . LEU A 1 98 ? -4.84 0.942 -6.305 1 98.62 98 LEU A C 1
ATOM 779 O O . LEU A 1 98 ? -4.855 2.023 -5.711 1 98.62 98 LEU A O 1
ATOM 783 N N . LEU A 1 99 ? -5.059 -0.247 -5.695 1 98.75 99 LEU A N 1
ATOM 784 C CA . LEU A 1 99 ? -5.195 -0.285 -4.242 1 98.75 99 LEU A CA 1
ATOM 785 C C . LEU A 1 99 ? -3.896 0.136 -3.564 1 98.75 99 LEU A C 1
ATOM 787 O O . LEU A 1 99 ? -3.918 0.89 -2.588 1 98.75 99 LEU A O 1
ATOM 791 N N . PHE A 1 100 ? -2.785 -0.348 -4.074 1 98.38 100 PHE A N 1
ATOM 792 C CA . PHE A 1 100 ? -1.497 0.03 -3.506 1 98.38 100 PHE A CA 1
ATOM 793 C C . PHE A 1 100 ? -1.24 1.521 -3.691 1 98.38 100 PHE A C 1
ATOM 795 O O . PHE A 1 100 ? -0.753 2.191 -2.779 1 98.38 100 PHE A O 1
ATOM 802 N N . PHE A 1 101 ? -1.582 2.047 -4.852 1 97.31 101 PHE A N 1
ATOM 803 C CA . PHE A 1 101 ? -1.426 3.479 -5.082 1 97.31 101 PHE A CA 1
ATOM 804 C C . PHE A 1 101 ? -2.311 4.277 -4.133 1 97.31 101 PHE A C 1
ATOM 806 O O . PHE A 1 101 ? -1.832 5.18 -3.439 1 97.31 101 PHE A O 1
ATOM 813 N N . GLU A 1 102 ? -3.613 3.934 -4.176 1 97.56 102 GLU A N 1
ATOM 814 C CA . GLU A 1 102 ? -4.582 4.727 -3.424 1 97.56 102 GLU A CA 1
ATOM 815 C C . GLU A 1 102 ? -4.266 4.719 -1.932 1 97.56 102 GLU A C 1
ATOM 817 O O . GLU A 1 102 ? -4.273 5.766 -1.282 1 97.56 102 GLU A O 1
ATOM 822 N N . SER A 1 103 ? -3.967 3.559 -1.333 1 97.12 103 SER A N 1
ATOM 823 C CA . SER A 1 103 ? -3.695 3.449 0.096 1 97.12 103 SER A CA 1
ATOM 824 C C . SER A 1 103 ? -2.285 3.92 0.429 1 97.12 103 SER A C 1
ATOM 826 O O . SER A 1 103 ? -2.084 4.66 1.396 1 97.12 103 SER A O 1
ATOM 828 N N . GLY A 1 104 ? -1.365 3.553 -0.416 1 95.81 104 GLY A N 1
ATOM 829 C CA . GLY A 1 104 ? 0.038 3.758 -0.097 1 95.81 104 GLY A CA 1
ATOM 830 C C . GLY A 1 104 ? 0.538 5.141 -0.466 1 95.81 104 GLY A C 1
ATOM 831 O O . GLY A 1 104 ? 1.5 5.637 0.123 1 95.81 104 GLY A O 1
ATOM 832 N N . THR A 1 105 ? -0.062 5.75 -1.451 1 95.94 105 THR A N 1
ATOM 833 C CA . THR A 1 105 ? 0.408 7.047 -1.926 1 95.94 105 THR A CA 1
ATOM 834 C C . THR A 1 105 ? -0.606 8.141 -1.604 1 95.94 105 THR A C 1
ATOM 836 O O . THR A 1 105 ? -0.302 9.078 -0.864 1 95.94 105 THR A O 1
ATOM 839 N N . LEU A 1 106 ? -1.817 8.016 -2.061 1 97.69 106 LEU A N 1
ATOM 840 C CA . LEU A 1 106 ? -2.799 9.086 -1.953 1 97.69 106 LEU A CA 1
ATOM 841 C C . LEU A 1 106 ? -3.266 9.258 -0.51 1 97.69 106 LEU A C 1
ATOM 843 O O . LEU A 1 106 ? -3.17 10.344 0.055 1 97.69 106 LEU A O 1
ATOM 847 N N . LEU A 1 107 ? -3.75 8.156 0.092 1 97.38 107 LEU A N 1
ATOM 848 C CA . LEU A 1 107 ? -4.203 8.227 1.477 1 97.38 107 LEU A CA 1
ATOM 849 C C . LEU A 1 107 ? -3.062 8.633 2.402 1 97.38 107 LEU A C 1
ATOM 851 O O . LEU A 1 107 ? -3.254 9.445 3.311 1 97.38 107 LEU A O 1
ATOM 855 N N . SER A 1 108 ? -1.904 8.062 2.168 1 95.38 108 SER A N 1
ATOM 856 C CA . SER A 1 108 ? -0.735 8.398 2.973 1 95.38 108 SER A CA 1
ATOM 857 C C . SER A 1 108 ? -0.419 9.891 2.893 1 95.38 108 SER A C 1
ATOM 859 O O . SER A 1 108 ? -0.152 10.523 3.912 1 95.38 108 SER A O 1
ATOM 861 N N . ALA A 1 109 ? -0.414 10.461 1.694 1 95.62 109 ALA A N 1
ATOM 862 C CA . ALA A 1 109 ? -0.15 11.883 1.513 1 95.62 109 ALA A CA 1
ATOM 863 C C . ALA A 1 109 ? -1.23 12.734 2.18 1 95.62 109 ALA A C 1
ATOM 865 O O . ALA A 1 109 ? -0.936 13.781 2.758 1 95.62 109 ALA A O 1
ATOM 866 N N . GLN A 1 110 ? -2.469 12.305 2.096 1 96.69 110 GLN A N 1
ATOM 867 C CA . GLN A 1 110 ? -3.57 13.016 2.734 1 96.69 110 GLN A CA 1
ATOM 868 C C . GLN A 1 110 ? -3.396 13.055 4.25 1 96.69 110 GLN A C 1
ATOM 870 O O . GLN A 1 110 ? -3.521 14.109 4.867 1 96.69 110 GLN A O 1
ATOM 875 N N . MET A 1 111 ? -3.074 11.898 4.789 1 93.25 111 MET A N 1
ATOM 876 C CA . MET A 1 111 ? -2.914 11.805 6.238 1 93.25 111 MET A CA 1
ATOM 877 C C . MET A 1 111 ? -1.729 12.648 6.707 1 93.25 111 MET A C 1
ATOM 879 O O . MET A 1 111 ? -1.807 13.312 7.742 1 93.25 111 MET A O 1
ATOM 883 N N . ALA A 1 112 ? -0.663 12.602 5.934 1 91.56 112 ALA A N 1
ATOM 884 C CA . ALA A 1 112 ? 0.5 13.414 6.273 1 91.56 112 ALA A CA 1
ATOM 885 C C . ALA A 1 112 ? 0.146 14.898 6.281 1 91.56 112 ALA A C 1
ATOM 887 O O . ALA A 1 112 ? 0.656 15.664 7.105 1 91.56 112 ALA A O 1
ATOM 888 N N . TYR A 1 113 ? -0.696 15.273 5.41 1 93.62 113 TYR A N 1
ATOM 889 C CA . TYR A 1 113 ? -1.085 16.672 5.277 1 93.62 113 TYR A CA 1
ATOM 890 C C . TYR A 1 113 ? -2.031 17.094 6.398 1 93.62 113 TYR A C 1
ATOM 892 O O . TYR A 1 113 ? -1.844 18.141 7.023 1 93.62 113 TYR A O 1
ATOM 900 N N . PHE A 1 114 ? -2.99 16.281 6.758 1 92.06 114 PHE A N 1
ATOM 901 C CA . PHE A 1 114 ? -4.082 16.734 7.617 1 92.06 114 PHE A CA 1
ATOM 902 C C . PHE A 1 114 ? -3.805 16.375 9.07 1 92.06 114 PHE A C 1
ATOM 904 O O . PHE A 1 114 ? -4.27 17.062 9.984 1 92.06 114 PHE A O 1
ATOM 911 N N . ARG A 1 115 ? -3.115 15.273 9.359 1 86.5 115 ARG A N 1
ATOM 912 C CA . ARG A 1 115 ? -2.982 14.75 10.719 1 86.5 115 ARG A CA 1
ATOM 913 C C . ARG A 1 115 ? -2.326 15.773 11.633 1 86.5 115 ARG A C 1
ATOM 915 O O . ARG A 1 115 ? -2.766 15.977 12.773 1 86.5 115 ARG A O 1
ATOM 922 N N . PRO A 1 116 ? -1.239 16.453 11.195 1 83.62 116 PRO A N 1
ATOM 923 C CA . PRO A 1 116 ? -0.64 17.453 12.086 1 83.62 116 PRO A CA 1
ATOM 924 C C . PRO A 1 116 ? -1.64 18.516 12.539 1 83.62 116 PRO A C 1
ATOM 926 O O . PRO A 1 116 ? -1.661 18.875 13.719 1 83.62 116 PRO A O 1
ATOM 929 N N . LYS A 1 117 ? -2.404 18.938 11.688 1 82.75 117 LYS A N 1
ATOM 930 C CA . LYS A 1 117 ? -3.402 19.953 12.023 1 82.75 117 LYS A CA 1
ATOM 931 C C . LYS A 1 117 ? -4.504 19.375 12.906 1 82.75 117 LYS A C 1
ATOM 933 O O . LYS A 1 117 ? -4.875 19.969 13.922 1 82.75 117 LYS A O 1
ATOM 938 N N . TRP A 1 118 ? -5 18.156 12.57 1 80.12 118 TRP A N 1
ATOM 939 C CA . TRP A 1 118 ? -6.156 17.547 13.227 1 80.12 118 TRP A CA 1
ATOM 940 C C . TRP A 1 118 ? -5.793 17.031 14.609 1 80.12 118 TRP A C 1
ATOM 942 O O . TRP A 1 118 ? -6.617 17.062 15.531 1 80.12 118 TRP A O 1
ATOM 952 N N . PHE A 1 119 ? -4.535 16.625 14.805 1 77.25 119 PHE A N 1
ATOM 953 C CA . PHE A 1 119 ? -4.219 15.938 16.047 1 77.25 119 PHE A CA 1
ATOM 954 C C . PHE A 1 119 ? -3.252 16.766 16.891 1 77.25 119 PHE A C 1
ATOM 956 O O . PHE A 1 119 ? -3.166 16.578 18.109 1 77.25 119 PHE A O 1
ATOM 963 N N . LYS A 1 120 ? -2.547 17.781 16.188 1 77 120 LYS A N 1
ATOM 964 C CA . LYS A 1 120 ? -1.526 18.516 16.938 1 77 120 LYS A CA 1
ATOM 965 C C . LYS A 1 120 ? -1.75 20.031 16.828 1 77 120 LYS A C 1
ATOM 967 O O . LYS A 1 120 ? -1.038 20.812 17.453 1 77 120 LYS A O 1
ATOM 972 N N . GLY A 1 121 ? -2.65 20.453 16.016 1 79.06 121 GLY A N 1
ATOM 973 C CA . GLY A 1 121 ? -2.883 21.875 15.828 1 79.06 121 GLY A CA 1
ATOM 974 C C . GLY A 1 121 ? -1.775 22.562 15.055 1 79.06 121 GLY A C 1
ATOM 975 O O . GLY A 1 121 ? -1.591 23.781 15.172 1 79.06 121 GLY A O 1
ATOM 976 N N . GLN A 1 122 ? -1.006 21.812 14.375 1 84.94 122 GLN A N 1
ATOM 977 C CA . GLN A 1 122 ? 0.112 22.328 13.602 1 84.94 122 GLN A CA 1
ATOM 978 C C . GLN A 1 122 ? -0.249 22.438 12.117 1 84.94 122 GLN A C 1
ATOM 980 O O . GLN A 1 122 ? -0.825 21.516 11.547 1 84.94 122 GLN A O 1
ATOM 985 N N . GLU A 1 123 ? 0.122 23.562 11.57 1 87.44 123 GLU A N 1
ATOM 986 C CA . GLU A 1 123 ? -0.121 23.719 10.141 1 87.44 123 GLU A CA 1
ATOM 987 C C . GLU A 1 123 ? 0.83 22.859 9.312 1 87.44 123 GLU A C 1
ATOM 989 O O . GLU A 1 123 ? 2.016 22.75 9.633 1 87.44 123 GLU A O 1
ATOM 994 N N . PRO A 1 124 ? 0.282 22.25 8.328 1 88.62 124 PRO A N 1
ATOM 995 C CA . PRO A 1 124 ? 1.163 21.453 7.469 1 88.62 124 PRO A CA 1
ATOM 996 C C . PRO A 1 124 ? 2.184 22.297 6.715 1 88.62 124 PRO A C 1
ATOM 998 O O . PRO A 1 124 ? 1.94 23.484 6.461 1 88.62 124 PRO A O 1
ATOM 1001 N N . THR A 1 125 ? 3.297 21.734 6.391 1 89.19 125 THR A N 1
ATOM 1002 C CA . THR A 1 125 ? 4.328 22.438 5.633 1 89.19 125 THR A CA 1
ATOM 1003 C C . THR A 1 125 ? 3.953 22.516 4.156 1 89.19 125 THR A C 1
ATOM 1005 O O . THR A 1 125 ? 3.074 21.781 3.691 1 89.19 125 THR A O 1
ATOM 1008 N N . SER A 1 126 ? 4.625 23.406 3.449 1 91.94 126 SER A N 1
ATOM 1009 C CA . SER A 1 126 ? 4.41 23.531 2.012 1 91.94 126 SER A CA 1
ATOM 1010 C C . SER A 1 126 ? 4.785 22.25 1.28 1 91.94 126 SER A C 1
ATOM 1012 O O . SER A 1 126 ? 4.16 21.891 0.281 1 91.94 126 SER A O 1
ATOM 1014 N N . ASP A 1 127 ? 5.758 21.5 1.806 1 89.62 127 ASP A N 1
ATOM 1015 C CA . ASP A 1 127 ? 6.195 20.25 1.192 1 89.62 127 ASP A CA 1
ATOM 1016 C C . ASP A 1 127 ? 5.098 19.188 1.269 1 89.62 127 ASP A C 1
ATOM 1018 O O . ASP A 1 127 ? 4.914 18.406 0.331 1 89.62 127 ASP A O 1
ATOM 1022 N N . LEU A 1 128 ? 4.41 19.172 2.363 1 92.06 128 LEU A N 1
ATOM 1023 C CA . LEU A 1 128 ? 3.324 18.219 2.531 1 92.06 128 LEU A CA 1
ATOM 1024 C C . LEU A 1 128 ? 2.164 18.547 1.599 1 92.06 128 LEU A C 1
ATOM 1026 O O . LEU A 1 128 ? 1.534 17.641 1.045 1 92.06 128 LEU A O 1
ATOM 1030 N N . LYS A 1 129 ? 1.89 19.844 1.47 1 94.75 129 LYS A N 1
ATOM 1031 C CA . LYS A 1 129 ? 0.852 20.266 0.536 1 94.75 129 LYS A CA 1
ATOM 1032 C C . LYS A 1 129 ? 1.203 19.859 -0.896 1 94.75 129 LYS A C 1
ATOM 1034 O O . LYS A 1 129 ? 0.352 19.359 -1.634 1 94.75 129 LYS A O 1
ATOM 1039 N N . GLU A 1 130 ? 2.418 20.109 -1.235 1 95.12 130 GLU A N 1
ATOM 1040 C CA . GLU A 1 130 ? 2.875 19.781 -2.58 1 95.12 130 GLU A CA 1
ATOM 1041 C C . GLU A 1 130 ? 2.787 18.266 -2.834 1 95.12 130 GLU A C 1
ATOM 1043 O O . GLU A 1 130 ? 2.383 17.844 -3.918 1 95.12 130 GLU A O 1
ATOM 1048 N N . ALA A 1 131 ? 3.191 17.516 -1.886 1 94 131 ALA A N 1
ATOM 1049 C CA . ALA A 1 131 ? 3.129 16.047 -2.006 1 94 131 ALA A CA 1
ATOM 1050 C C . ALA A 1 131 ? 1.688 15.578 -2.188 1 94 131 ALA A C 1
ATOM 1052 O O . ALA A 1 131 ? 1.42 14.68 -2.988 1 94 131 ALA A O 1
ATOM 1053 N N . TYR A 1 132 ? 0.773 16.172 -1.396 1 96.81 132 TYR A N 1
ATOM 1054 C CA . TYR A 1 132 ? -0.634 15.805 -1.493 1 96.81 132 TYR A CA 1
ATOM 1055 C C . TYR A 1 132 ? -1.212 16.203 -2.846 1 96.81 132 TYR A C 1
ATOM 1057 O O . TYR A 1 132 ? -1.916 15.422 -3.484 1 96.81 132 TYR A O 1
ATOM 1065 N N . ASP A 1 133 ? -0.836 17.406 -3.365 1 97.81 133 ASP A N 1
ATOM 1066 C CA . ASP A 1 133 ? -1.261 17.859 -4.688 1 97.81 133 ASP A CA 1
ATOM 1067 C C . ASP A 1 133 ? -0.75 16.922 -5.777 1 97.81 133 ASP A C 1
ATOM 1069 O O . ASP A 1 133 ? -1.474 16.609 -6.723 1 97.81 133 ASP A O 1
ATOM 1073 N N . LYS A 1 134 ? 0.458 16.484 -5.637 1 96.88 134 LYS A N 1
ATOM 1074 C CA . LYS A 1 134 ? 1.037 15.555 -6.602 1 96.88 134 LYS A CA 1
ATOM 1075 C C . LYS A 1 134 ? 0.276 14.234 -6.617 1 96.88 134 LYS A C 1
ATOM 1077 O O . LYS A 1 134 ? 0.026 13.672 -7.684 1 96.88 134 LYS A O 1
ATOM 1082 N N . ALA A 1 135 ? -0.08 13.742 -5.457 1 97.69 135 ALA A N 1
ATOM 1083 C CA . ALA A 1 135 ? -0.842 12.5 -5.352 1 97.69 135 ALA A CA 1
ATOM 1084 C C . ALA A 1 135 ? -2.213 12.641 -6.008 1 97.69 135 ALA A C 1
ATOM 1086 O O . ALA A 1 135 ? -2.664 11.742 -6.719 1 97.69 135 ALA A O 1
ATOM 1087 N N . LEU A 1 136 ? -2.848 13.766 -5.793 1 98.38 136 LEU A N 1
ATOM 1088 C CA . LEU A 1 136 ? -4.129 14.039 -6.434 1 98.38 136 LEU A CA 1
ATOM 1089 C C . LEU A 1 136 ? -3.979 14.102 -7.949 1 98.38 136 LEU A C 1
ATOM 1091 O O . LEU A 1 136 ? -4.805 13.555 -8.688 1 98.38 136 LEU A O 1
ATOM 1095 N N . GLY A 1 137 ? -2.93 14.773 -8.352 1 98.31 137 GLY A N 1
ATOM 1096 C CA . GLY A 1 137 ? -2.648 14.805 -9.781 1 98.31 137 GLY A CA 1
ATOM 1097 C C . GLY A 1 137 ? -2.439 13.43 -10.383 1 98.31 137 GLY A C 1
ATOM 1098 O O . GLY A 1 137 ? -2.9 13.156 -11.492 1 98.31 137 GLY A O 1
ATOM 1099 N N . THR A 1 138 ? -1.75 12.594 -9.711 1 98.06 138 THR A N 1
ATOM 1100 C CA . THR A 1 138 ? -1.544 11.219 -10.156 1 98.06 138 THR A CA 1
ATOM 1101 C C . THR A 1 138 ? -2.875 10.484 -10.273 1 98.06 138 THR A C 1
ATOM 1103 O O . 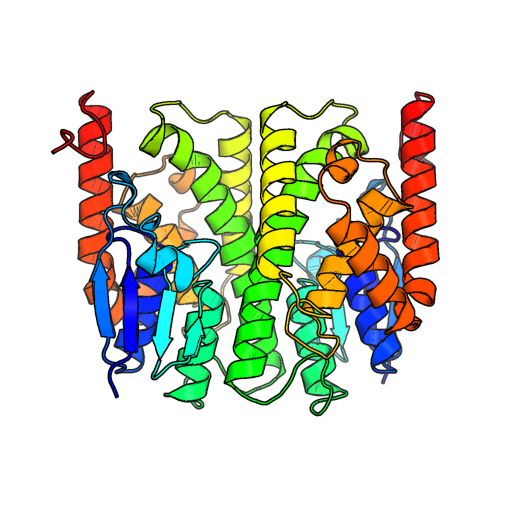THR A 1 138 ? -3.084 9.711 -11.219 1 98.06 138 THR A O 1
ATOM 1106 N N . ALA A 1 139 ? -3.77 10.703 -9.312 1 98.44 139 ALA A N 1
ATOM 1107 C CA . ALA A 1 139 ? -5.094 10.086 -9.375 1 98.44 139 ALA A CA 1
ATOM 1108 C C . ALA A 1 139 ? -5.836 10.508 -10.641 1 98.44 139 ALA A C 1
ATOM 1110 O O . ALA A 1 139 ? -6.496 9.688 -11.281 1 98.44 139 ALA A O 1
ATOM 1111 N N . VAL A 1 140 ? -5.73 11.789 -10.992 1 98.44 140 VAL A N 1
ATOM 1112 C CA . VAL A 1 140 ? -6.355 12.297 -12.211 1 98.44 140 VAL A CA 1
ATOM 1113 C C . VAL A 1 140 ? -5.785 11.57 -13.422 1 98.44 140 VAL A C 1
ATOM 1115 O O . VAL A 1 140 ? -6.531 11.133 -14.297 1 98.44 140 VAL A O 1
ATOM 1118 N N . THR A 1 141 ? -4.449 11.398 -13.406 1 97.94 141 THR A N 1
ATOM 1119 C CA . THR A 1 141 ? -3.773 10.719 -14.508 1 97.94 141 THR A CA 1
ATOM 1120 C C . THR A 1 141 ? -4.238 9.273 -14.609 1 97.94 141 THR A C 1
ATOM 1122 O O . THR A 1 141 ? -4.512 8.781 -15.711 1 97.94 141 THR A O 1
ATOM 1125 N N . LEU A 1 142 ? -4.375 8.633 -13.531 1 97.69 142 LEU A N 1
ATOM 1126 C CA . LEU A 1 142 ? -4.754 7.223 -13.492 1 97.69 142 LEU A CA 1
ATOM 1127 C C . LEU A 1 142 ? -6.219 7.043 -13.891 1 97.69 142 LEU A C 1
ATOM 1129 O O . LEU A 1 142 ? -6.582 6.031 -14.5 1 97.69 142 LEU A O 1
ATOM 1133 N N . LEU A 1 143 ? -7.055 7.98 -13.523 1 97.88 143 LEU A N 1
ATOM 1134 C CA . LEU A 1 143 ? -8.461 7.949 -13.914 1 97.88 143 LEU A CA 1
ATOM 1135 C C . LEU A 1 143 ? -8.617 8.125 -15.414 1 97.88 143 LEU A C 1
ATOM 1137 O O . LEU A 1 143 ? -9.367 7.379 -16.062 1 97.88 143 LEU A O 1
ATOM 1141 N N . GLY A 1 144 ? -7.871 9.102 -15.938 1 96.25 144 GLY A N 1
ATOM 1142 C CA . GLY A 1 144 ? -8.008 9.391 -17.359 1 96.25 144 GLY A CA 1
ATOM 1143 C C . GLY A 1 144 ? -9.445 9.602 -17.781 1 96.25 144 GLY A C 1
ATOM 1144 O O . GLY A 1 144 ? -10.18 10.367 -17.156 1 96.25 144 GLY A O 1
ATOM 1145 N N . ASP A 1 145 ? -9.82 8.875 -18.828 1 95.69 145 ASP A N 1
ATOM 1146 C CA . ASP A 1 145 ? -11.172 9.031 -19.359 1 95.69 145 ASP A CA 1
ATOM 1147 C C . ASP A 1 145 ? -12.078 7.898 -18.891 1 95.69 145 ASP A C 1
ATOM 1149 O O . ASP A 1 145 ? -13.203 7.75 -19.375 1 95.69 145 ASP A O 1
ATOM 1153 N N . LYS A 1 146 ? -11.625 7.121 -18.047 1 97.56 146 LYS A N 1
ATOM 1154 C CA . LYS A 1 146 ? -12.391 5.973 -17.578 1 97.56 146 LYS A CA 1
ATOM 1155 C C . LYS A 1 146 ? -13.547 6.414 -16.688 1 97.56 146 LYS A C 1
ATOM 1157 O O . LYS A 1 146 ? -13.461 7.441 -16.016 1 97.56 146 LYS A O 1
ATOM 1162 N N . LYS A 1 147 ? -14.57 5.613 -16.625 1 98.12 147 LYS A N 1
ATOM 1163 C CA . LYS A 1 147 ? -15.703 5.855 -15.734 1 98.12 147 LYS A CA 1
ATOM 1164 C C . LYS A 1 147 ? -15.305 5.672 -14.273 1 98.12 147 LYS A C 1
ATOM 1166 O O . LYS A 1 147 ? -15.672 6.484 -13.422 1 98.12 147 LYS A O 1
ATOM 1171 N N . PHE A 1 148 ? -14.586 4.652 -14.031 1 98.69 148 PHE A N 1
ATOM 1172 C CA . PHE A 1 148 ? -14.023 4.363 -12.719 1 98.69 148 PHE A CA 1
ATOM 1173 C C . PHE A 1 148 ? -12.539 4.035 -12.82 1 98.69 148 PHE A C 1
ATOM 1175 O O . PHE A 1 148 ? -11.992 3.977 -13.922 1 98.69 148 PHE A O 1
ATOM 1182 N N . LEU A 1 149 ? -11.836 3.875 -11.773 1 97.88 149 LEU A N 1
ATOM 1183 C CA . LEU A 1 149 ? -10.383 3.77 -11.75 1 97.88 149 LEU A CA 1
ATOM 1184 C C . LEU A 1 149 ? -9.906 2.594 -12.594 1 97.88 149 LEU A C 1
ATOM 1186 O O . LEU A 1 149 ? -8.859 2.672 -13.242 1 97.88 149 LEU A O 1
ATOM 1190 N N . CYS A 1 150 ? -10.664 1.477 -12.547 1 97.62 150 CYS A N 1
ATOM 1191 C CA . CYS A 1 150 ? -10.227 0.275 -13.242 1 97.62 150 CYS A CA 1
ATOM 1192 C C . CYS A 1 150 ? -11.062 0.032 -14.492 1 97.62 150 CYS A C 1
ATOM 1194 O O . CYS A 1 150 ? -11.008 -1.05 -15.078 1 97.62 150 CYS A O 1
ATOM 1196 N N . GLY A 1 151 ? -11.891 0.964 -14.898 1 97.06 151 GLY A N 1
ATOM 1197 C CA . GLY A 1 151 ? -12.703 0.788 -16.094 1 97.06 151 GLY A CA 1
ATOM 1198 C C . GLY A 1 151 ? -14.164 1.135 -15.875 1 97.06 151 GLY A C 1
ATOM 1199 O O . GLY A 1 151 ? -14.484 2.209 -15.359 1 97.06 151 GLY A O 1
ATOM 1200 N N . ASP A 1 152 ? -14.977 0.177 -16.234 1 97.06 152 ASP A N 1
ATOM 1201 C CA . ASP A 1 152 ? -16.406 0.498 -16.328 1 97.06 152 ASP A CA 1
ATOM 1202 C C . ASP A 1 152 ? -17.141 0.097 -15.039 1 97.06 152 ASP A C 1
ATOM 1204 O O . ASP A 1 152 ? -18.266 0.515 -14.812 1 97.06 152 ASP A O 1
ATOM 1208 N N . ASN A 1 153 ? -16.547 -0.679 -14.273 1 97.69 153 ASN A N 1
ATOM 1209 C CA . ASN A 1 153 ? -17.188 -1.159 -13.055 1 97.69 153 ASN A CA 1
ATOM 1210 C C . ASN A 1 153 ? -16.484 -0.624 -11.805 1 97.69 153 ASN A C 1
ATOM 1212 O O . ASN A 1 153 ? -15.273 -0.443 -11.805 1 97.69 153 ASN A O 1
ATOM 1216 N N . VAL A 1 154 ? -17.281 -0.406 -10.773 1 98.75 154 VAL A N 1
ATOM 1217 C CA . VAL A 1 154 ? -16.734 -0.051 -9.469 1 98.75 154 VAL A CA 1
ATOM 1218 C C . VAL A 1 154 ? -15.953 -1.229 -8.898 1 98.75 154 VAL A C 1
ATOM 1220 O O . VAL A 1 154 ? -16.391 -2.379 -8.992 1 98.75 154 VAL A O 1
ATOM 1223 N N . THR A 1 155 ? -14.781 -0.971 -8.43 1 98.88 155 THR A N 1
ATOM 1224 C CA . THR A 1 155 ? -13.969 -1.97 -7.746 1 98.88 155 THR A CA 1
ATOM 1225 C C . THR A 1 155 ? -13.586 -1.488 -6.352 1 98.88 155 THR A C 1
ATOM 1227 O O . THR A 1 155 ? -13.938 -0.379 -5.949 1 98.88 155 THR A O 1
ATOM 1230 N N . LEU A 1 156 ? -12.852 -2.285 -5.605 1 98.94 156 LEU A N 1
ATOM 1231 C CA . LEU A 1 156 ? -12.312 -1.919 -4.301 1 98.94 156 LEU A CA 1
ATOM 1232 C C . LEU A 1 156 ? -11.477 -0.644 -4.395 1 98.94 156 LEU A C 1
ATOM 1234 O O . LEU A 1 156 ? -11.477 0.17 -3.469 1 98.94 156 LEU A O 1
ATOM 1238 N N . ALA A 1 157 ? -10.75 -0.496 -5.488 1 98.81 157 ALA A N 1
ATOM 1239 C CA . ALA A 1 157 ? -9.914 0.688 -5.668 1 98.81 157 ALA A CA 1
ATOM 1240 C C . ALA A 1 157 ? -10.758 1.959 -5.68 1 98.81 157 ALA A C 1
ATOM 1242 O O . ALA A 1 157 ? -10.352 2.99 -5.141 1 98.81 157 ALA A O 1
ATOM 1243 N N . ASP A 1 158 ? -11.922 1.854 -6.277 1 98.88 158 ASP A N 1
ATOM 1244 C CA . ASP A 1 158 ? -12.812 3.006 -6.32 1 98.88 158 ASP A CA 1
ATOM 1245 C C . ASP A 1 158 ? -13.359 3.33 -4.93 1 98.88 158 ASP A C 1
ATOM 1247 O O . ASP A 1 158 ? -13.516 4.5 -4.574 1 98.88 158 ASP A O 1
ATOM 1251 N N . ILE A 1 159 ? -13.695 2.318 -4.168 1 98.94 159 ILE A N 1
ATOM 1252 C CA . ILE A 1 159 ? -14.188 2.547 -2.814 1 98.94 159 ILE A CA 1
ATOM 1253 C C . ILE A 1 159 ? -13.102 3.238 -1.984 1 98.94 159 ILE A C 1
ATOM 1255 O O . ILE A 1 159 ? -13.383 4.199 -1.265 1 98.94 159 ILE A O 1
ATOM 1259 N N . GLY A 1 160 ? -11.867 2.754 -2.086 1 98.75 160 GLY A N 1
ATOM 1260 C CA . GLY A 1 160 ? -10.758 3.404 -1.409 1 98.75 160 GLY A CA 1
ATOM 1261 C C . GLY A 1 160 ? -10.594 4.859 -1.799 1 98.75 160 GLY A C 1
ATOM 1262 O O . GLY A 1 160 ? -10.492 5.734 -0.933 1 98.75 160 GLY A O 1
ATOM 1263 N N . LEU A 1 161 ? -10.57 5.09 -3.094 1 98.75 161 LEU A N 1
ATOM 1264 C CA . LEU A 1 161 ? -10.398 6.445 -3.605 1 98.75 161 LEU A CA 1
ATOM 1265 C C . LEU A 1 161 ? -11.523 7.355 -3.127 1 98.75 161 LEU A C 1
ATOM 1267 O O . LEU A 1 161 ? -11.273 8.492 -2.709 1 98.75 161 LEU A O 1
ATOM 1271 N N . ALA A 1 162 ? -12.727 6.887 -3.146 1 98.69 162 ALA A N 1
ATOM 1272 C CA . ALA A 1 162 ? -13.875 7.688 -2.736 1 98.69 162 ALA A CA 1
ATOM 1273 C C . ALA A 1 162 ? -13.805 8.031 -1.253 1 98.69 162 ALA A C 1
ATOM 1275 O O . ALA A 1 162 ? -14.148 9.148 -0.852 1 98.69 162 ALA A O 1
ATOM 1276 N N . CYS A 1 163 ? -13.398 7.07 -0.443 1 98.5 163 CYS A N 1
ATOM 1277 C CA . CYS A 1 163 ? -13.281 7.332 0.987 1 98.5 163 CYS A CA 1
ATOM 1278 C C . CYS A 1 163 ? -12.234 8.414 1.257 1 98.5 163 CYS A C 1
ATOM 1280 O O . CYS A 1 163 ? -12.422 9.25 2.137 1 98.5 163 CYS A O 1
ATOM 1282 N N . THR A 1 164 ? -11.18 8.391 0.514 1 97.75 164 THR A N 1
ATOM 1283 C CA . THR A 1 164 ? -10.133 9.391 0.637 1 97.75 164 THR A CA 1
ATOM 1284 C C . THR A 1 164 ? -10.617 10.75 0.129 1 97.75 164 THR A C 1
ATOM 1286 O O . THR A 1 164 ? -10.445 11.766 0.803 1 97.75 164 THR A O 1
ATOM 1289 N N . LEU A 1 165 ? -11.242 10.75 -1.023 1 97.81 165 LEU A N 1
ATOM 1290 C CA . LEU A 1 165 ? -11.719 11.984 -1.636 1 97.81 165 LEU A CA 1
ATOM 1291 C C . LEU A 1 165 ? -12.859 12.594 -0.821 1 97.81 165 LEU A C 1
ATOM 1293 O O . LEU A 1 165 ? -12.992 13.82 -0.746 1 97.81 165 LEU A O 1
ATOM 1297 N N . GLY A 1 166 ? -13.703 11.75 -0.245 1 97.75 166 GLY A N 1
ATOM 1298 C CA . GLY A 1 166 ? -14.789 12.25 0.583 1 97.75 166 GLY A CA 1
ATOM 1299 C C . GLY A 1 166 ? -14.312 13.172 1.691 1 97.75 166 GLY A C 1
ATOM 1300 O O . GLY A 1 166 ? -14.984 14.156 2.016 1 97.75 166 GLY A O 1
ATOM 1301 N N . VAL A 1 167 ? -13.203 12.883 2.229 1 96.19 167 VAL A N 1
ATOM 1302 C CA . VAL A 1 167 ? -12.633 13.68 3.316 1 96.19 167 VAL A CA 1
ATOM 1303 C C . VAL A 1 167 ? -12.398 15.109 2.844 1 96.19 167 VAL A C 1
ATOM 1305 O O . VAL A 1 167 ? -12.82 16.062 3.504 1 96.19 167 VAL A O 1
ATOM 1308 N N . VAL A 1 168 ? -11.836 15.297 1.672 1 95.75 168 VAL A N 1
ATOM 1309 C CA . VAL A 1 168 ? -11.414 16.625 1.258 1 95.75 168 VAL A CA 1
ATOM 1310 C C . VAL A 1 168 ? -12.539 17.312 0.491 1 95.75 168 VAL A C 1
ATOM 1312 O O . VAL A 1 168 ? -12.531 18.531 0.326 1 95.75 168 VAL A O 1
ATOM 1315 N N . ILE A 1 169 ? -13.461 16.547 0.018 1 96.31 169 ILE A N 1
ATOM 1316 C CA . ILE A 1 169 ? -14.555 17.141 -0.746 1 96.31 169 ILE A CA 1
ATOM 1317 C C . ILE A 1 169 ? -15.703 17.516 0.195 1 96.31 169 ILE A C 1
ATOM 1319 O O . ILE A 1 169 ? -16.312 18.578 0.046 1 96.31 169 ILE A O 1
ATOM 1323 N N . GLU A 1 170 ? -15.93 16.656 1.235 1 95.75 170 GLU A N 1
ATOM 1324 C CA . GLU A 1 170 ? -17.125 16.828 2.057 1 95.75 170 GLU A CA 1
ATOM 1325 C C . GLU A 1 170 ? -16.766 16.969 3.533 1 95.75 170 GLU A C 1
ATOM 1327 O O . GLU A 1 170 ? -17.578 17.438 4.336 1 95.75 170 GLU A O 1
ATOM 1332 N N . GLY A 1 171 ? -15.594 16.578 3.961 1 92.81 171 GLY A N 1
ATOM 1333 C CA . GLY A 1 171 ? -15.211 16.562 5.363 1 92.81 171 GLY A CA 1
ATOM 1334 C C . GLY A 1 171 ? -14.438 17.812 5.781 1 92.81 171 GLY A C 1
ATOM 1335 O O . GLY A 1 171 ? -14.906 18.578 6.613 1 92.81 171 GLY A O 1
ATOM 1336 N N . ALA A 1 172 ? -13.18 18.141 5.391 1 87.62 172 ALA A N 1
ATOM 1337 C CA . ALA A 1 172 ? -12.273 19.203 5.832 1 87.62 172 ALA A CA 1
ATOM 1338 C C . ALA A 1 172 ? -11.961 20.172 4.695 1 87.62 172 ALA A C 1
ATOM 1340 O O . ALA A 1 172 ? -11.203 21.125 4.879 1 87.62 172 ALA A O 1
ATOM 1341 N N . GLU A 1 173 ? -12.633 20.344 3.732 1 79.88 173 GLU A N 1
ATOM 1342 C CA . GLU A 1 173 ? -12.359 21.109 2.523 1 79.88 173 GLU A CA 1
ATOM 1343 C C . GLU A 1 173 ? -10.859 21.312 2.326 1 79.88 173 GLU A C 1
ATOM 1345 O O . GLU A 1 173 ? -10.125 21.547 3.291 1 79.88 173 GLU A O 1
ATOM 1350 N N . TYR A 1 174 ? -10.414 21.188 1.212 1 91.75 174 TYR A N 1
ATOM 1351 C CA . TYR A 1 174 ? -9.039 21.391 0.762 1 91.75 174 TYR A CA 1
ATOM 1352 C C . TYR A 1 174 ? -9 22.266 -0.484 1 91.75 174 TYR A C 1
ATOM 1354 O O . TYR A 1 174 ? -9.461 21.859 -1.553 1 91.75 174 TYR A O 1
ATOM 1362 N N . ASP A 1 175 ? -8.438 23.453 -0.393 1 90.12 175 ASP A N 1
ATOM 1363 C CA . ASP A 1 175 ? -8.461 24.438 -1.47 1 90.12 175 ASP A CA 1
ATOM 1364 C C . ASP A 1 175 ? -7.719 23.922 -2.701 1 90.12 175 ASP A C 1
ATOM 1366 O O . ASP A 1 175 ? -8.055 24.281 -3.83 1 90.12 175 ASP A O 1
ATOM 1370 N N . GLY A 1 176 ? -6.75 23.094 -2.5 1 93.31 176 GLY A N 1
ATOM 1371 C CA . GLY A 1 176 ? -5.98 22.547 -3.611 1 93.31 176 GLY A CA 1
ATOM 1372 C C . GLY A 1 176 ? -6.809 21.703 -4.555 1 93.31 176 GLY A C 1
ATOM 1373 O O . GLY A 1 176 ? -6.434 21.5 -5.711 1 93.31 176 GLY A O 1
ATOM 1374 N N . LEU A 1 177 ? -7.969 21.281 -4.066 1 95.12 177 LEU A N 1
ATOM 1375 C CA . LEU A 1 177 ? -8.797 20.359 -4.852 1 95.12 177 LEU A CA 1
ATOM 1376 C C . LEU A 1 177 ? -9.391 21.078 -6.059 1 95.12 177 LEU A C 1
ATOM 1378 O O . LEU A 1 177 ? -9.828 20.438 -7.016 1 95.12 177 LEU A O 1
ATOM 1382 N N . GLU A 1 178 ? -9.484 22.375 -6.031 1 94.75 178 GLU A N 1
ATOM 1383 C CA . GLU A 1 178 ? -10.031 23.156 -7.129 1 94.75 178 GLU A CA 1
ATOM 1384 C C . GLU A 1 178 ? -9.242 22.938 -8.414 1 94.75 178 GLU A C 1
ATOM 1386 O O . GLU A 1 178 ? -9.773 23.109 -9.516 1 94.75 178 GLU A O 1
ATOM 1391 N N . LYS A 1 179 ? -7.973 22.531 -8.242 1 96.88 179 LYS A N 1
ATOM 1392 C CA . LYS A 1 179 ? -7.102 22.25 -9.383 1 96.88 179 LYS A CA 1
ATOM 1393 C C . LYS A 1 179 ? -7.484 20.953 -10.078 1 96.88 179 LYS A C 1
ATOM 1395 O O . LYS A 1 179 ? -7.051 20.688 -11.195 1 96.88 179 LYS A O 1
ATOM 1400 N N . PHE A 1 180 ? -8.359 20.203 -9.414 1 97.75 180 PHE A N 1
ATOM 1401 C CA . PHE A 1 180 ? -8.672 18.859 -9.914 1 97.75 180 PHE A CA 1
ATOM 1402 C C . PHE A 1 180 ? -10.18 18.641 -9.969 1 97.75 180 PHE A C 1
ATOM 1404 O O . PHE A 1 180 ? -10.703 17.734 -9.336 1 97.75 180 PHE A O 1
ATOM 1411 N N . PRO A 1 181 ? -10.891 19.359 -10.797 1 97.38 181 PRO A N 1
ATOM 1412 C CA . PRO A 1 181 ? -12.344 19.219 -10.875 1 97.38 181 PRO A CA 1
ATOM 1413 C C . PRO A 1 181 ? -12.766 17.812 -11.312 1 97.38 181 PRO A C 1
ATOM 1415 O O . PRO A 1 181 ? -13.859 17.359 -10.961 1 97.38 181 PRO A O 1
ATOM 1418 N N . GLN A 1 182 ? -11.914 17.094 -12.031 1 97.94 182 GLN A N 1
ATOM 1419 C CA . GLN A 1 182 ? -12.211 15.734 -12.5 1 97.94 182 GLN A CA 1
ATOM 1420 C C . GLN A 1 182 ? -12.453 14.789 -11.336 1 97.94 182 GLN A C 1
ATOM 1422 O O . GLN A 1 182 ? -13.227 13.836 -11.453 1 97.94 182 GLN A O 1
ATOM 1427 N N . LEU A 1 183 ? -11.766 15.078 -10.25 1 98.25 183 LEU A N 1
ATOM 1428 C CA . LEU A 1 183 ? -11.906 14.188 -9.094 1 98.25 183 LEU A CA 1
ATOM 1429 C C . LEU A 1 183 ? -13.25 14.398 -8.414 1 98.25 183 LEU A C 1
ATOM 1431 O O . LEU A 1 183 ? -13.836 13.453 -7.875 1 98.25 183 LEU A O 1
ATOM 1435 N N . LYS A 1 184 ? -13.734 15.594 -8.391 1 97.38 184 LYS A N 1
ATOM 1436 C CA . LYS A 1 184 ? -15.062 15.859 -7.855 1 97.38 184 LYS A CA 1
ATOM 1437 C C . LYS A 1 184 ? -16.141 15.203 -8.711 1 97.38 184 LYS A C 1
ATOM 1439 O O . LYS A 1 184 ? -17.094 14.617 -8.188 1 97.38 184 LYS A O 1
ATOM 1444 N N . GLU A 1 185 ? -15.977 15.336 -9.992 1 98.31 185 GLU A N 1
ATOM 1445 C CA . GLU A 1 185 ? -16.906 14.688 -10.914 1 98.31 185 GLU A CA 1
ATOM 1446 C C . GLU A 1 185 ? -16.906 13.172 -10.727 1 98.31 185 GLU A C 1
ATOM 1448 O O . GLU A 1 185 ? -17.969 12.547 -10.688 1 98.31 185 GLU A O 1
ATOM 1453 N N . TYR A 1 186 ? -15.727 12.625 -10.68 1 98.62 186 TYR A N 1
ATOM 1454 C CA . TYR A 1 186 ? -15.57 11.195 -10.438 1 98.62 186 TYR A CA 1
ATOM 1455 C C . TYR A 1 186 ? -16.281 10.781 -9.156 1 98.62 186 TYR A C 1
ATOM 1457 O O . TYR A 1 186 ? -17 9.781 -9.133 1 98.62 186 TYR A O 1
ATOM 1465 N N . TYR A 1 187 ? -16.047 11.562 -8.117 1 98.38 187 TYR A N 1
ATOM 1466 C CA . TYR A 1 187 ? -16.625 11.266 -6.805 1 98.38 187 TYR A CA 1
ATOM 1467 C C . TYR A 1 187 ? -18.141 11.219 -6.871 1 98.38 187 TYR A C 1
ATOM 1469 O O . TYR A 1 187 ? -18.766 10.312 -6.316 1 98.38 187 TYR A O 1
ATOM 1477 N N . GLN A 1 188 ? -18.75 12.125 -7.559 1 98.19 188 GLN A N 1
ATOM 1478 C CA . GLN A 1 188 ? -20.203 12.148 -7.719 1 98.19 188 GLN A CA 1
ATOM 1479 C C . GLN A 1 188 ? -20.688 10.938 -8.508 1 98.19 188 GLN A C 1
ATOM 1481 O O . GLN A 1 188 ? -21.703 10.336 -8.164 1 98.19 188 GLN A O 1
ATOM 1486 N N . ARG A 1 189 ? -19.984 10.617 -9.562 1 98.31 189 ARG A N 1
ATOM 1487 C CA . ARG A 1 189 ? -20.312 9.438 -10.352 1 98.31 189 ARG A CA 1
ATOM 1488 C C . ARG A 1 189 ? -20.234 8.172 -9.5 1 98.31 189 ARG A C 1
ATOM 1490 O O . ARG A 1 189 ? -21.109 7.301 -9.594 1 98.31 189 ARG A O 1
ATOM 1497 N N . PHE A 1 190 ? -19.234 8.133 -8.695 1 98.69 190 PHE A N 1
ATOM 1498 C CA . PHE A 1 190 ? -19.047 6.98 -7.82 1 98.69 190 PHE A CA 1
ATOM 1499 C C . PHE A 1 190 ? -20.203 6.859 -6.832 1 98.69 190 PHE A C 1
ATOM 1501 O O . PHE A 1 190 ? -20.75 5.773 -6.637 1 98.69 190 PHE A O 1
ATOM 1508 N N . LYS A 1 191 ? -20.562 7.902 -6.195 1 98.44 191 LYS A N 1
ATOM 1509 C CA . LYS A 1 191 ? -21.641 7.902 -5.219 1 98.44 191 LYS A CA 1
ATOM 1510 C C . LYS A 1 191 ? -22.938 7.402 -5.84 1 98.44 191 LYS A C 1
ATOM 1512 O O . LYS A 1 191 ? -23.703 6.684 -5.195 1 98.44 191 LYS A O 1
ATOM 1517 N N . LYS A 1 192 ? -23.188 7.777 -7.039 1 98.25 192 LYS A N 1
ATOM 1518 C CA . LYS A 1 192 ? -24.391 7.336 -7.738 1 98.25 192 LYS A CA 1
ATOM 1519 C C . LYS A 1 192 ? -24.328 5.844 -8.047 1 98.25 192 LYS A C 1
ATOM 1521 O O . LYS A 1 192 ? -25.344 5.148 -7.984 1 98.25 192 LYS A O 1
ATOM 1526 N N . ALA A 1 193 ? -23.188 5.375 -8.328 1 98.56 193 ALA A N 1
ATOM 1527 C CA . ALA A 1 193 ? -23.016 3.99 -8.75 1 98.56 193 ALA A CA 1
ATOM 1528 C C . ALA A 1 193 ? -23.031 3.041 -7.559 1 98.56 193 ALA A C 1
ATOM 1530 O O . ALA A 1 193 ? -23.359 1.857 -7.707 1 98.56 193 ALA A O 1
ATOM 1531 N N . LEU A 1 194 ? -22.672 3.51 -6.398 1 98.56 194 LEU A N 1
ATOM 1532 C CA . LEU A 1 194 ? -22.641 2.691 -5.188 1 98.56 194 LEU A CA 1
ATOM 1533 C C . LEU A 1 194 ? -23.328 3.404 -4.031 1 98.56 194 LEU A C 1
ATOM 1535 O O . LEU A 1 194 ? -22.672 3.885 -3.109 1 98.56 194 LEU A O 1
ATOM 1539 N N . PRO A 1 195 ? -24.547 3.363 -3.971 1 97.81 195 PRO A N 1
ATOM 1540 C CA . PRO A 1 195 ? -25.328 4.117 -2.982 1 97.81 195 PRO A CA 1
ATOM 1541 C C . PRO A 1 195 ? -24.984 3.725 -1.545 1 97.81 195 PRO A C 1
ATOM 1543 O O . PRO A 1 195 ? -25.172 4.523 -0.624 1 97.81 195 PRO A O 1
ATOM 1546 N N . GLU A 1 196 ? -24.5 2.482 -1.374 1 98.19 196 GLU A N 1
ATOM 1547 C CA . GLU A 1 196 ? -24.078 2.027 -0.052 1 98.19 196 GLU A CA 1
ATOM 1548 C C . GLU A 1 196 ? -23.031 2.969 0.55 1 98.19 196 GLU A C 1
ATOM 1550 O O . GLU A 1 196 ? -22.953 3.109 1.772 1 98.19 196 GLU A O 1
ATOM 1555 N N . TYR A 1 197 ? -22.297 3.639 -0.294 1 98.62 197 TYR A N 1
ATOM 1556 C CA . TYR A 1 197 ? -21.266 4.543 0.187 1 98.62 197 TYR A CA 1
ATOM 1557 C C . TYR A 1 197 ? -21.859 5.664 1.029 1 98.62 197 TYR A C 1
ATOM 1559 O O . TYR A 1 197 ? -21.422 5.906 2.154 1 98.62 197 TYR A O 1
ATOM 1567 N N . GLU A 1 198 ? -22.781 6.336 0.496 1 97.5 198 GLU A N 1
ATOM 1568 C CA . GLU A 1 198 ? -23.406 7.438 1.219 1 97.5 198 GLU A CA 1
ATOM 1569 C C . GLU A 1 198 ? -24.031 6.961 2.531 1 97.5 198 GLU A C 1
ATOM 1571 O O . GLU A 1 198 ? -23.969 7.66 3.543 1 97.5 198 GLU A O 1
ATOM 1576 N N . GLN A 1 199 ? -24.594 5.809 2.539 1 97.12 199 GLN A N 1
ATOM 1577 C CA . GLN A 1 199 ? -25.234 5.242 3.717 1 97.12 199 GLN A CA 1
ATOM 1578 C C . GLN A 1 199 ? -24.234 5.035 4.852 1 97.12 199 GLN A C 1
ATOM 1580 O O . GLN A 1 199 ? -24.594 5.117 6.027 1 97.12 199 GLN A O 1
ATOM 1585 N N . VAL A 1 200 ? -23 4.812 4.5 1 97.94 200 VAL A N 1
ATOM 1586 C CA . VAL A 1 200 ? -21.984 4.508 5.492 1 97.94 200 VAL A CA 1
ATOM 1587 C C . VAL A 1 200 ? -21.141 5.754 5.773 1 97.94 200 VAL A C 1
ATOM 1589 O O . VAL A 1 200 ? -20.922 6.113 6.934 1 97.94 200 VAL A O 1
ATOM 1592 N N . ALA A 1 201 ? -20.797 6.48 4.734 1 97.81 201 ALA A N 1
ATOM 1593 C CA . ALA A 1 201 ? -19.766 7.527 4.812 1 97.81 201 ALA A CA 1
ATOM 1594 C C . ALA A 1 201 ? -20.359 8.82 5.383 1 97.81 201 ALA A C 1
ATOM 1596 O O . ALA A 1 201 ? -19.625 9.656 5.91 1 97.81 201 ALA A O 1
ATOM 1597 N N . ALA A 1 202 ? -21.688 9 5.277 1 96.88 202 ALA A N 1
ATOM 1598 C CA . ALA A 1 202 ? -22.297 10.258 5.68 1 96.88 202 ALA A CA 1
ATOM 1599 C C . ALA A 1 202 ? -22 10.586 7.137 1 96.88 202 ALA A C 1
ATOM 1601 O O . ALA A 1 202 ? -21.609 11.711 7.461 1 96.88 202 ALA A O 1
ATOM 1602 N N . GLU A 1 203 ? -22.156 9.609 7.941 1 95.44 203 GLU A N 1
ATOM 1603 C CA . GLU A 1 203 ? -21.906 9.836 9.359 1 95.44 203 GLU A CA 1
ATOM 1604 C C . GLU A 1 203 ? -20.422 10.102 9.625 1 95.44 203 GLU A C 1
ATOM 1606 O O . GLU A 1 203 ? -20.078 10.961 10.438 1 95.44 203 GLU A O 1
ATOM 1611 N N . ALA A 1 204 ? -19.562 9.328 9.031 1 95.75 204 ALA A N 1
ATOM 1612 C CA . ALA A 1 204 ? -18.125 9.516 9.188 1 95.75 204 ALA A CA 1
ATOM 1613 C C . ALA A 1 204 ? -17.688 10.914 8.75 1 95.75 204 ALA A C 1
ATOM 1615 O O . ALA A 1 204 ? -16.906 11.578 9.438 1 95.75 204 ALA A O 1
ATOM 1616 N N . LEU A 1 205 ? -18.219 11.383 7.656 1 96.94 205 LEU A N 1
ATOM 1617 C CA . LEU A 1 205 ? -17.875 12.688 7.098 1 96.94 205 LEU A CA 1
ATOM 1618 C C . LEU A 1 205 ? -18.422 13.812 7.969 1 96.94 205 LEU A C 1
ATOM 1620 O O . LEU A 1 205 ? -17.781 14.859 8.109 1 96.94 205 LEU A O 1
ATOM 1624 N N . LYS A 1 206 ? -19.578 13.555 8.562 1 95.88 206 LYS A N 1
ATOM 1625 C CA . LYS A 1 206 ? -20.109 14.531 9.508 1 95.88 206 LYS A CA 1
ATOM 1626 C C . LYS A 1 206 ? -19.188 14.703 10.703 1 95.88 206 LYS A C 1
ATOM 1628 O O . LYS A 1 206 ? -18.953 15.82 11.164 1 95.88 206 LYS A O 1
ATOM 1633 N N . LEU A 1 207 ? -18.672 13.625 11.227 1 92.94 207 LEU A N 1
ATOM 1634 C CA . LEU A 1 207 ? -17.75 13.672 12.352 1 92.94 207 LEU A CA 1
ATOM 1635 C C . LEU A 1 207 ? -16.5 14.453 11.992 1 92.94 207 LEU A C 1
ATOM 1637 O O . LEU A 1 207 ? -15.977 15.219 12.812 1 92.94 207 LEU A O 1
ATOM 1641 N N . ILE A 1 208 ? -16.047 14.273 10.789 1 92.5 208 ILE A N 1
ATOM 1642 C CA . ILE A 1 208 ? -14.875 15 10.32 1 92.5 208 ILE A CA 1
ATOM 1643 C C . ILE A 1 208 ? -15.188 16.484 10.227 1 92.5 208 ILE A C 1
ATOM 1645 O O . ILE A 1 208 ? -14.391 17.328 10.664 1 92.5 208 ILE A O 1
ATOM 1649 N N . ARG A 1 209 ? -16.328 16.828 9.68 1 92.75 209 ARG A N 1
ATOM 1650 C CA . ARG A 1 209 ? -16.75 18.219 9.602 1 92.75 209 ARG A CA 1
ATOM 1651 C C . ARG A 1 209 ? -16.797 18.859 10.984 1 92.75 209 ARG A C 1
ATOM 1653 O O . ARG A 1 209 ? -16.375 20 11.172 1 92.75 209 ARG A O 1
ATOM 1660 N N . ASP A 1 210 ? -17.344 18.109 11.891 1 90.62 210 ASP A N 1
ATOM 1661 C CA . ASP A 1 210 ? -17.469 18.625 13.25 1 90.62 210 ASP A CA 1
ATOM 1662 C C . ASP A 1 210 ? -16.094 18.859 13.875 1 90.62 210 ASP A C 1
ATOM 1664 O O . ASP A 1 210 ? -15.883 19.844 14.57 1 90.62 210 ASP A O 1
ATOM 1668 N N . MET A 1 211 ? -15.219 17.938 13.656 1 85.94 211 MET A N 1
ATOM 1669 C CA . MET A 1 211 ? -13.852 18.062 14.172 1 85.94 211 MET A CA 1
ATOM 1670 C C . MET A 1 211 ? -13.164 19.297 13.586 1 85.94 211 MET A C 1
ATOM 1672 O O . MET A 1 211 ? -12.516 20.062 14.312 1 85.94 211 MET A O 1
ATOM 1676 N N . VAL A 1 212 ? -13.344 19.516 12.328 1 85.25 212 VAL A N 1
ATOM 1677 C CA . VAL A 1 212 ? -12.734 20.641 11.633 1 85.25 212 VAL A CA 1
ATOM 1678 C C . VAL A 1 212 ? -13.328 21.953 12.156 1 85.25 212 VAL A C 1
ATOM 1680 O O . VAL A 1 212 ? -12.602 22.922 12.359 1 85.25 212 VAL A O 1
ATOM 1683 N N . ALA A 1 213 ? -14.586 21.922 12.328 1 86.12 213 ALA A N 1
ATOM 1684 C CA . ALA A 1 213 ? -15.273 23.109 12.836 1 86.12 213 ALA A CA 1
ATOM 1685 C C . ALA A 1 213 ? -14.773 23.469 14.234 1 86.12 213 ALA A C 1
ATOM 1687 O O . ALA A 1 213 ? -14.562 24.641 14.539 1 86.12 213 ALA A O 1
ATOM 1688 N N . ARG A 1 214 ? -14.578 22.469 15.023 1 83.19 214 ARG A N 1
ATOM 1689 C CA . ARG A 1 214 ? -14.062 22.703 16.375 1 83.19 214 ARG A CA 1
ATOM 1690 C C . ARG A 1 214 ? -12.648 23.281 16.312 1 83.19 214 ARG A C 1
ATOM 1692 O O . ARG A 1 214 ? -12.336 24.234 17.047 1 83.19 214 ARG A O 1
ATOM 1699 N N . ALA A 1 215 ? -11.867 22.797 15.508 1 77.5 215 ALA A N 1
ATOM 1700 C CA . ALA A 1 215 ? -10.5 23.266 15.367 1 77.5 215 ALA A CA 1
ATOM 1701 C C . ALA A 1 215 ? -10.469 24.719 14.898 1 77.5 215 ALA A C 1
ATOM 1703 O O . ALA A 1 215 ? -9.672 25.531 15.383 1 77.5 215 ALA A O 1
ATOM 1704 N N . ARG A 1 216 ? -11.289 25.047 14.039 1 78 216 ARG A N 1
ATOM 1705 C CA . ARG A 1 216 ? -11.359 26.391 13.484 1 78 216 ARG A CA 1
ATOM 1706 C C . ARG A 1 216 ? -11.812 27.391 14.547 1 78 216 ARG A C 1
ATOM 1708 O O . ARG A 1 216 ? -11.438 28.578 14.492 1 78 216 ARG A O 1
ATOM 1715 N N . SER A 1 217 ? -12.562 26.859 15.438 1 79.06 217 SER A N 1
ATOM 1716 C CA . SER A 1 217 ? -13.086 27.75 16.484 1 79.06 217 SER A CA 1
ATOM 1717 C C . SER A 1 217 ? -12.133 27.828 17.672 1 79.06 217 SER A C 1
ATOM 1719 O O . SER A 1 217 ? -12.461 28.422 18.688 1 79.06 217 SER A O 1
ATOM 1721 N N . GLY A 1 218 ? -10.977 27.219 17.531 1 71.19 218 GLY A N 1
ATOM 1722 C CA . GLY A 1 218 ? -9.977 27.266 18.578 1 71.19 218 GLY A CA 1
ATOM 1723 C C . GLY A 1 218 ? -10.18 26.219 19.656 1 71.19 218 GLY A C 1
ATOM 1724 O O . GLY A 1 218 ? -9.477 26.203 20.656 1 71.19 218 GLY A O 1
ATOM 1725 N N . GLN A 1 219 ? -11.281 25.406 19.469 1 70.25 219 GLN A N 1
ATOM 1726 C CA . GLN A 1 219 ? -11.516 24.312 20.406 1 70.25 219 GLN A CA 1
ATOM 1727 C C . GLN A 1 219 ? -10.672 23.094 20.047 1 70.25 219 GLN A C 1
ATOM 1729 O O . GLN A 1 219 ? -10.172 22.984 18.922 1 70.25 219 GLN A O 1
ATOM 1734 N N . HIS A 1 220 ? -10.445 22.266 21.125 1 72.25 220 HIS A N 1
ATOM 1735 C CA . HIS A 1 220 ? -9.758 21.016 20.797 1 72.25 220 HIS A CA 1
ATOM 1736 C C . HIS A 1 220 ? -10.547 20.188 19.781 1 72.25 220 HIS A C 1
ATOM 1738 O O . HIS A 1 220 ? -11.75 19.953 19.969 1 72.25 220 HIS A O 1
ATOM 1744 N N . PRO A 1 221 ? -9.953 19.922 18.734 1 66.25 221 PRO A N 1
ATOM 1745 C CA . PRO A 1 221 ? -10.656 19.281 17.625 1 66.25 221 PRO A CA 1
ATOM 1746 C C . PRO A 1 221 ? -11.453 18.047 18.062 1 66.25 221 PRO A C 1
ATOM 1748 O O . PRO A 1 221 ? -12.445 17.688 17.422 1 66.25 221 PRO A O 1
ATOM 1751 N N . HIS A 1 222 ? -11.031 17.422 19.078 1 68.19 222 HIS A N 1
ATOM 1752 C CA . HIS A 1 222 ? -11.703 16.188 19.453 1 68.19 222 HIS A CA 1
ATOM 1753 C C . HIS A 1 222 ? -12.633 16.406 20.641 1 68.19 222 HIS A C 1
ATOM 1755 O O . HIS A 1 222 ? -13.133 15.453 21.234 1 68.19 222 HIS A O 1
ATOM 1761 N N . GLY A 1 223 ? -13 17.594 20.812 1 57.88 223 GLY A N 1
ATOM 1762 C CA . GLY A 1 223 ? -13.906 17.953 21.891 1 57.88 223 GLY A CA 1
ATOM 1763 C C . GLY A 1 223 ? -13.258 17.875 23.266 1 57.88 223 GLY A C 1
ATOM 1764 O O . GLY A 1 223 ? -12.078 17.547 23.375 1 57.88 223 GLY A O 1
ATOM 1765 N N . PRO A 1 224 ? -13.977 18.484 24.297 1 50.72 224 PRO A N 1
ATOM 1766 C CA . PRO A 1 224 ? -13.43 18.422 25.656 1 50.72 224 PRO A CA 1
ATOM 1767 C C . PRO A 1 224 ? -13.164 17 26.125 1 50.72 224 PRO A C 1
ATOM 1769 O O . PRO A 1 224 ? -13.883 16.078 25.75 1 50.72 224 PRO A O 1
ATOM 1772 N N . PRO A 1 225 ? -11.906 16.828 26.516 1 47.25 225 PRO A N 1
ATOM 1773 C CA . PRO A 1 225 ? -11.695 15.492 27.094 1 47.25 225 PRO A CA 1
ATOM 1774 C C . PRO A 1 225 ? -12.797 15.094 28.078 1 47.25 225 PRO A C 1
ATOM 1776 O O . PRO A 1 225 ? -13.352 15.953 28.766 1 47.25 225 PRO A O 1
ATOM 1779 N N . LYS A 1 226 ? -13.438 14.102 27.75 1 40.41 226 LYS A N 1
ATOM 1780 C CA . LYS A 1 226 ? -14.273 13.727 28.875 1 40.41 226 LYS A CA 1
ATOM 1781 C C . LYS A 1 226 ? -13.445 13.57 30.156 1 40.41 226 LYS A C 1
ATOM 1783 O O . LYS A 1 226 ? -12.289 13.148 30.094 1 40.41 226 LYS A O 1
ATOM 1788 N N . MET B 1 1 ? 7.559 -18.016 -21.734 1 79.25 1 MET B N 1
ATOM 1789 C CA . MET B 1 1 ? 7.289 -16.688 -22.281 1 79.25 1 MET B CA 1
ATOM 1790 C C . MET B 1 1 ? 8.039 -15.609 -21.5 1 79.25 1 MET B C 1
ATOM 1792 O O . MET B 1 1 ? 8.281 -15.766 -20.312 1 79.25 1 MET B O 1
ATOM 1796 N N . VAL B 1 2 ? 8.648 -14.664 -22.266 1 95.56 2 VAL B N 1
ATOM 1797 C CA . VAL B 1 2 ? 9.539 -13.656 -21.688 1 95.56 2 VAL B CA 1
ATOM 1798 C C . VAL B 1 2 ? 8.727 -12.43 -21.281 1 95.56 2 VAL B C 1
ATOM 1800 O O . VAL B 1 2 ? 7.879 -11.953 -22.047 1 95.56 2 VAL B O 1
ATOM 1803 N N . VAL B 1 3 ? 8.812 -11.992 -20.062 1 98.5 3 VAL B N 1
ATOM 1804 C CA . VAL B 1 3 ? 8.172 -10.789 -19.562 1 98.5 3 VAL B CA 1
ATOM 1805 C C . VAL B 1 3 ? 9.148 -9.617 -19.609 1 98.5 3 VAL B C 1
ATOM 1807 O O . VAL B 1 3 ? 10.281 -9.734 -19.141 1 98.5 3 VAL B O 1
ATOM 1810 N N . GLU B 1 4 ? 8.75 -8.516 -20.203 1 98.69 4 GLU B N 1
ATOM 1811 C CA . GLU B 1 4 ? 9.586 -7.32 -20.188 1 98.69 4 GLU B CA 1
ATOM 1812 C C . GLU B 1 4 ? 9.484 -6.594 -18.859 1 98.69 4 GLU B C 1
ATOM 1814 O O . GLU B 1 4 ? 8.391 -6.457 -18.297 1 98.69 4 GLU B O 1
ATOM 1819 N N . LEU B 1 5 ? 10.594 -6.211 -18.375 1 98.75 5 LEU B N 1
ATOM 1820 C CA . LEU B 1 5 ? 10.633 -5.441 -17.125 1 98.75 5 LEU B CA 1
ATOM 1821 C C . LEU B 1 5 ? 11.383 -4.129 -17.328 1 98.75 5 LEU B C 1
ATOM 1823 O O . LEU B 1 5 ? 12.562 -4.133 -17.688 1 98.75 5 LEU B O 1
ATOM 1827 N N . TYR B 1 6 ? 10.711 -3.035 -17.234 1 98.69 6 TYR B N 1
ATOM 1828 C CA . TYR B 1 6 ? 11.344 -1.729 -17.094 1 98.69 6 TYR B CA 1
ATOM 1829 C C . TYR B 1 6 ? 11.852 -1.514 -15.68 1 98.69 6 TYR B C 1
ATOM 1831 O O . TYR B 1 6 ? 11.07 -1.504 -14.727 1 98.69 6 TYR B O 1
ATOM 1839 N N . ASN B 1 7 ? 13.133 -1.348 -15.594 1 98 7 ASN B N 1
ATOM 1840 C CA . ASN B 1 7 ? 13.875 -1.596 -14.352 1 98 7 ASN B CA 1
ATOM 1841 C C . ASN B 1 7 ? 14.859 -0.471 -14.055 1 98 7 ASN B C 1
ATOM 1843 O O . ASN B 1 7 ? 15.477 0.079 -14.969 1 98 7 ASN B O 1
ATOM 1847 N N . ALA B 1 8 ? 14.938 -0.017 -12.883 1 96.31 8 ALA B N 1
ATOM 1848 C CA . ALA B 1 8 ? 16.062 0.771 -12.383 1 96.31 8 ALA B CA 1
ATOM 1849 C C . ALA B 1 8 ? 16.984 -0.075 -11.508 1 96.31 8 ALA B C 1
ATOM 1851 O O . ALA B 1 8 ? 16.594 -0.507 -10.422 1 96.31 8 ALA B O 1
ATOM 1852 N N . PRO B 1 9 ? 18.219 -0.104 -11.953 1 92.44 9 PRO B N 1
ATOM 1853 C CA . PRO B 1 9 ? 19.125 -0.935 -11.156 1 92.44 9 PRO B CA 1
ATOM 1854 C C . PRO B 1 9 ? 19.328 -0.398 -9.742 1 92.44 9 PRO B C 1
ATOM 1856 O O . PRO B 1 9 ? 19.406 0.817 -9.547 1 92.44 9 PRO B O 1
ATOM 1859 N N . GLY B 1 10 ? 19.203 -0.95 -8.727 1 92.19 10 GLY B N 1
ATOM 1860 C CA . GLY B 1 10 ? 19.391 -0.543 -7.344 1 92.19 10 GLY B CA 1
ATOM 1861 C C . GLY B 1 10 ? 18.094 -0.313 -6.605 1 92.19 10 GLY B C 1
ATOM 1862 O O . GLY B 1 10 ? 18.078 -0.156 -5.383 1 92.19 10 GLY B O 1
ATOM 1863 N N . SER B 1 11 ? 17 -0.112 -7.391 1 94.81 11 SER B N 1
ATOM 1864 C CA . SER B 1 11 ? 15.688 0.136 -6.801 1 94.81 11 SER B CA 1
ATOM 1865 C C . SER B 1 11 ? 15.188 -1.083 -6.035 1 94.81 11 SER B C 1
ATOM 1867 O O . SER B 1 11 ? 15.07 -2.172 -6.602 1 94.81 11 SER B O 1
ATOM 1869 N N . PRO B 1 12 ? 14.883 -0.907 -4.793 1 96.88 12 PRO B N 1
ATOM 1870 C CA . PRO B 1 12 ? 14.375 -2.043 -4.016 1 96.88 12 PRO B CA 1
ATOM 1871 C C . PRO B 1 12 ? 13.07 -2.609 -4.582 1 96.88 12 PRO B C 1
ATOM 1873 O O . PRO B 1 12 ? 12.922 -3.828 -4.695 1 96.88 12 PRO B O 1
ATOM 1876 N N . PRO B 1 13 ? 12.125 -1.765 -5.066 1 98.12 13 PRO B N 1
ATOM 1877 C CA . PRO B 1 13 ? 10.922 -2.322 -5.699 1 98.12 13 PRO B CA 1
ATOM 1878 C C . PRO B 1 13 ? 11.242 -3.117 -6.965 1 98.12 13 PRO B C 1
ATOM 1880 O O . PRO B 1 13 ? 10.586 -4.125 -7.246 1 98.12 13 PRO B O 1
ATOM 1883 N N . CYS B 1 14 ? 12.188 -2.672 -7.707 1 98.56 14 CYS B N 1
ATOM 1884 C CA . CYS B 1 14 ? 12.602 -3.422 -8.883 1 98.56 14 CYS B CA 1
ATOM 1885 C C . CYS B 1 14 ? 13.266 -4.738 -8.492 1 98.56 14 CYS B C 1
ATOM 1887 O O . CYS B 1 14 ? 13.016 -5.773 -9.117 1 98.56 14 CYS B O 1
ATOM 1889 N N . THR B 1 15 ? 14.133 -4.672 -7.465 1 98.69 15 THR B N 1
ATOM 1890 C CA . THR B 1 15 ? 14.758 -5.887 -6.957 1 98.69 15 THR B CA 1
ATOM 1891 C C . THR B 1 15 ? 13.703 -6.902 -6.527 1 98.69 15 THR B C 1
ATOM 1893 O O . THR B 1 15 ? 13.828 -8.094 -6.816 1 98.69 15 THR B O 1
ATOM 1896 N N . PHE B 1 16 ? 12.68 -6.477 -5.855 1 98.88 16 PHE B N 1
ATOM 1897 C CA . PHE B 1 16 ? 11.57 -7.324 -5.434 1 98.88 16 PHE B CA 1
ATOM 1898 C C . PHE B 1 16 ? 11.016 -8.117 -6.609 1 98.88 16 PHE B C 1
ATOM 1900 O O . PHE B 1 16 ? 10.922 -9.344 -6.543 1 98.88 16 PHE B O 1
ATOM 1907 N N . VAL B 1 17 ? 10.688 -7.441 -7.719 1 98.94 17 VAL B N 1
ATOM 1908 C CA . VAL B 1 17 ? 10.078 -8.078 -8.875 1 98.94 17 VAL B CA 1
ATOM 1909 C C . VAL B 1 17 ? 11.055 -9.078 -9.492 1 98.94 17 VAL B C 1
ATOM 1911 O O . VAL B 1 17 ? 10.672 -10.188 -9.875 1 98.94 17 VAL B O 1
ATOM 1914 N N . ARG B 1 18 ? 12.32 -8.695 -9.539 1 98.88 18 ARG B N 1
ATOM 1915 C CA . ARG B 1 18 ? 13.328 -9.562 -10.133 1 98.88 18 ARG B CA 1
ATOM 1916 C C . ARG B 1 18 ? 13.531 -10.82 -9.289 1 98.88 18 ARG B C 1
ATOM 1918 O O . ARG B 1 18 ? 13.734 -11.906 -9.836 1 98.88 18 ARG B O 1
ATOM 1925 N N . VAL B 1 19 ? 13.516 -10.68 -7.965 1 98.88 19 VAL B N 1
ATOM 1926 C CA . VAL B 1 19 ? 13.664 -11.828 -7.082 1 98.88 19 VAL B CA 1
ATOM 1927 C C . VAL B 1 19 ? 12.469 -12.766 -7.254 1 98.88 19 VAL B C 1
ATOM 1929 O O . VAL B 1 19 ? 12.641 -13.984 -7.359 1 98.88 19 VAL B O 1
ATOM 1932 N N . VAL B 1 20 ? 11.242 -12.234 -7.297 1 98.88 20 VAL B N 1
ATOM 1933 C CA . VAL B 1 20 ? 10.039 -13.047 -7.484 1 98.88 20 VAL B CA 1
ATOM 1934 C C . VAL B 1 20 ? 10.133 -13.812 -8.805 1 98.88 20 VAL B C 1
ATOM 1936 O O . VAL B 1 20 ? 9.898 -15.023 -8.844 1 98.88 20 VAL B O 1
ATOM 1939 N N . ALA B 1 21 ? 10.508 -13.109 -9.859 1 98.81 21 ALA B N 1
ATOM 1940 C CA . ALA B 1 21 ? 10.594 -13.734 -11.172 1 98.81 21 ALA B CA 1
ATOM 1941 C C . ALA B 1 21 ? 11.609 -14.875 -11.164 1 98.81 21 ALA B C 1
ATOM 1943 O O . ALA B 1 21 ? 11.344 -15.953 -11.703 1 98.81 21 ALA B O 1
ATOM 1944 N N . LYS B 1 22 ? 12.727 -14.617 -10.57 1 98.56 22 LYS B N 1
ATOM 1945 C CA . LYS B 1 22 ? 13.758 -15.648 -10.508 1 98.56 22 LYS B CA 1
ATOM 1946 C C . LYS B 1 22 ? 13.273 -16.875 -9.742 1 98.56 22 LYS B C 1
ATOM 1948 O O . LYS B 1 22 ? 13.445 -18 -10.195 1 98.56 22 LYS B O 1
ATOM 1953 N N . LYS B 1 23 ? 12.68 -16.656 -8.609 1 98.69 23 LYS B N 1
ATOM 1954 C CA . LYS B 1 23 ? 12.172 -17.75 -7.789 1 98.69 23 LYS B CA 1
ATOM 1955 C C . LYS B 1 23 ? 11.148 -18.578 -8.562 1 98.69 23 LYS B C 1
ATOM 1957 O O . LYS B 1 23 ? 11.078 -19.797 -8.391 1 98.69 23 LYS B O 1
ATOM 1962 N N . LEU B 1 24 ? 10.367 -17.922 -9.43 1 98.38 24 LEU B N 1
ATOM 1963 C CA . LEU B 1 24 ? 9.281 -18.578 -10.156 1 98.38 24 LEU B CA 1
ATOM 1964 C C . LEU B 1 24 ? 9.789 -19.188 -11.461 1 98.38 24 LEU B C 1
ATOM 1966 O O . LEU B 1 24 ? 9.078 -19.953 -12.117 1 98.38 24 LEU B O 1
ATOM 1970 N N . GLY B 1 25 ? 10.984 -18.828 -11.852 1 97.81 25 GLY B N 1
ATOM 1971 C CA . GLY B 1 25 ? 11.523 -19.281 -13.125 1 97.81 25 GLY B CA 1
ATOM 1972 C C . GLY B 1 25 ? 10.984 -18.5 -14.305 1 97.81 25 GLY B C 1
ATOM 1973 O O . GLY B 1 25 ? 10.953 -19 -15.43 1 97.81 25 GLY B O 1
ATOM 1974 N N . VAL B 1 26 ? 10.492 -17.297 -14.062 1 98.25 26 VAL B N 1
ATOM 1975 C CA . VAL B 1 26 ? 9.977 -16.438 -15.117 1 98.25 26 VAL B CA 1
ATOM 1976 C C . VAL B 1 26 ? 11.133 -15.672 -15.758 1 98.25 26 VAL B C 1
ATOM 1978 O O . VAL B 1 26 ? 11.891 -14.977 -15.07 1 98.25 26 VAL B O 1
ATOM 1981 N N . GLU B 1 27 ? 11.305 -15.773 -16.969 1 98.19 27 GLU B N 1
ATOM 1982 C CA . GLU B 1 27 ? 12.352 -15.055 -17.688 1 98.19 27 GLU B CA 1
ATOM 1983 C C . GLU B 1 27 ? 11.984 -13.594 -17.891 1 98.19 27 GLU B C 1
ATOM 1985 O O . GLU B 1 27 ? 10.875 -13.281 -18.344 1 98.19 27 GLU B O 1
ATOM 1990 N N . LEU B 1 28 ? 12.914 -12.734 -17.578 1 98.62 28 LEU B N 1
ATOM 1991 C CA . LEU B 1 28 ? 12.711 -11.297 -17.734 1 98.62 28 LEU B CA 1
ATOM 1992 C C . LEU B 1 28 ? 13.625 -10.734 -18.828 1 98.62 28 LEU B C 1
ATOM 1994 O O . LEU B 1 28 ? 14.789 -11.117 -18.922 1 98.62 28 LEU B O 1
ATOM 1998 N N . LYS B 1 29 ? 13.062 -9.977 -19.641 1 98.62 29 LYS B N 1
ATOM 1999 C CA . LYS B 1 29 ? 13.852 -9.062 -20.453 1 98.62 29 LYS B CA 1
ATOM 2000 C C . LYS B 1 29 ? 13.953 -7.684 -19.797 1 98.62 29 LYS B C 1
ATOM 2002 O O . LYS B 1 29 ? 12.961 -6.961 -19.703 1 98.62 29 LYS B O 1
ATOM 2007 N N . LEU B 1 30 ? 15.117 -7.281 -19.422 1 98.06 30 LEU B N 1
ATOM 2008 C CA . LEU B 1 30 ? 15.312 -6.066 -18.625 1 98.06 30 LEU B CA 1
ATOM 2009 C C . LEU B 1 30 ? 15.508 -4.859 -19.547 1 98.06 30 LEU B C 1
ATOM 2011 O O . LEU B 1 30 ? 16.312 -4.906 -20.469 1 98.06 30 LEU B O 1
ATOM 2015 N N . ASN B 1 31 ? 14.734 -3.842 -19.391 1 97.62 31 ASN B N 1
ATOM 2016 C CA . ASN B 1 31 ? 14.953 -2.49 -19.906 1 97.62 31 ASN B CA 1
ATOM 2017 C C . ASN B 1 31 ? 15.391 -1.539 -18.797 1 97.62 31 ASN B C 1
ATOM 2019 O O . ASN B 1 31 ? 14.555 -0.93 -18.125 1 97.62 31 ASN B O 1
ATOM 2023 N N . ASN B 1 32 ? 16.672 -1.392 -18.641 1 97 32 ASN B N 1
ATOM 2024 C CA . ASN B 1 32 ? 17.234 -0.641 -17.516 1 97 32 ASN B CA 1
ATOM 2025 C C . ASN B 1 32 ? 17.156 0.864 -17.766 1 97 32 ASN B C 1
ATOM 2027 O O . ASN B 1 32 ? 17.531 1.348 -18.828 1 97 32 ASN B O 1
ATOM 2031 N N . PHE B 1 33 ? 16.625 1.532 -16.781 1 94.56 33 PHE B N 1
ATOM 2032 C CA . PHE B 1 33 ? 16.531 2.986 -16.797 1 94.56 33 PHE B CA 1
ATOM 2033 C C . PHE B 1 33 ? 17.531 3.598 -15.812 1 94.56 33 PHE B C 1
ATOM 2035 O O . PHE B 1 33 ? 17.719 3.078 -14.711 1 94.56 33 PHE B O 1
ATOM 2042 N N . ASN B 1 34 ? 18.203 4.613 -16.266 1 90.81 34 ASN B N 1
ATOM 2043 C CA . ASN B 1 34 ? 18.906 5.535 -15.367 1 90.81 34 ASN B CA 1
ATOM 2044 C C . ASN B 1 34 ? 17.969 6.629 -14.867 1 90.81 34 ASN B C 1
ATOM 2046 O O . ASN B 1 34 ? 17.656 7.574 -15.594 1 90.81 34 ASN B O 1
ATOM 2050 N N . LEU B 1 35 ? 17.516 6.512 -13.641 1 87.62 35 LEU B N 1
ATOM 2051 C CA . LEU B 1 35 ? 16.547 7.441 -13.086 1 87.62 35 LEU B CA 1
ATOM 2052 C C . LEU B 1 35 ? 17.141 8.836 -12.922 1 87.62 35 LEU B C 1
ATOM 2054 O O . LEU B 1 35 ? 16.438 9.836 -13.031 1 87.62 35 LEU B O 1
ATOM 2058 N N . MET B 1 36 ? 18.391 8.852 -12.672 1 82.62 36 MET B N 1
ATOM 2059 C CA . MET B 1 36 ? 19.062 10.141 -12.523 1 82.62 36 MET B CA 1
ATOM 2060 C C . MET B 1 36 ? 19.078 10.898 -13.852 1 82.62 36 MET B C 1
ATOM 2062 O O . MET B 1 36 ? 19.016 12.125 -13.867 1 82.62 36 MET B O 1
ATOM 2066 N N . ALA B 1 37 ? 19.219 10.156 -14.875 1 87.19 37 ALA B N 1
ATOM 2067 C CA . ALA B 1 37 ? 19.172 10.75 -16.203 1 87.19 37 ALA B CA 1
ATOM 2068 C C . ALA B 1 37 ? 17.734 10.93 -16.672 1 87.19 37 ALA B C 1
ATOM 2070 O O . ALA B 1 37 ? 17.484 11.312 -17.828 1 87.19 37 ALA B O 1
ATOM 2071 N N . LYS B 1 38 ? 16.734 10.555 -15.875 1 90.94 38 LYS B N 1
ATOM 2072 C CA . LYS B 1 38 ? 15.305 10.734 -16.094 1 90.94 38 LYS B CA 1
ATOM 2073 C C . LYS B 1 38 ? 14.828 9.93 -17.312 1 90.94 38 LYS B C 1
ATOM 2075 O O . LYS B 1 38 ? 13.938 10.367 -18.031 1 90.94 38 LYS B O 1
ATOM 2080 N N . GLU B 1 39 ? 15.477 8.844 -17.484 1 93.38 39 GLU B N 1
ATOM 2081 C CA . GLU B 1 39 ? 15.117 8 -18.625 1 93.38 39 GLU B CA 1
ATOM 2082 C C . GLU B 1 39 ? 13.695 7.461 -18.484 1 93.38 39 GLU B C 1
ATOM 2084 O O . GLU B 1 39 ? 13.047 7.148 -19.484 1 93.38 39 GLU B O 1
ATOM 2089 N N . HIS B 1 40 ? 13.172 7.398 -17.25 1 93.06 40 HIS B N 1
ATOM 2090 C CA . HIS B 1 40 ? 11.812 6.926 -17 1 93.06 40 HIS B CA 1
ATOM 2091 C C . HIS B 1 40 ? 10.781 7.965 -17.422 1 93.06 40 HIS B C 1
ATOM 2093 O O . HIS B 1 40 ? 9.578 7.703 -17.391 1 93.06 40 HIS B O 1
ATOM 2099 N N . LEU B 1 41 ? 11.273 9.133 -17.922 1 94.06 41 LEU B N 1
ATOM 2100 C CA . LEU B 1 41 ? 10.367 10.18 -18.375 1 94.06 41 LEU B CA 1
ATOM 2101 C C . LEU B 1 41 ? 10.336 10.234 -19.906 1 94.06 41 LEU B C 1
ATOM 2103 O O . LEU B 1 41 ? 9.656 11.086 -20.484 1 94.06 41 LEU B O 1
ATOM 2107 N N . ASN B 1 42 ? 11.062 9.352 -20.531 1 95.06 42 ASN B N 1
ATOM 2108 C CA . ASN B 1 42 ? 11 9.289 -21.984 1 95.06 42 ASN B CA 1
ATOM 2109 C C . ASN B 1 42 ? 9.562 9.102 -22.469 1 95.06 42 ASN B C 1
ATOM 2111 O O . ASN B 1 42 ? 8.781 8.375 -21.844 1 95.06 42 ASN B O 1
ATOM 2115 N N . PRO B 1 43 ? 9.18 9.773 -23.531 1 95.31 43 PRO B N 1
ATOM 2116 C CA . PRO B 1 43 ? 7.797 9.758 -24.016 1 95.31 43 PRO B CA 1
ATOM 2117 C C . PRO B 1 43 ? 7.293 8.344 -24.312 1 95.31 43 PRO B C 1
ATOM 2119 O O . PRO B 1 43 ? 6.117 8.047 -24.094 1 95.31 43 PRO B O 1
ATOM 2122 N N . GLU B 1 44 ? 8.148 7.551 -24.828 1 95.12 44 GLU B N 1
ATOM 2123 C CA . GLU B 1 44 ? 7.742 6.188 -25.172 1 95.12 44 GLU B CA 1
ATOM 2124 C C . GLU B 1 44 ? 7.344 5.41 -23.922 1 95.12 44 GLU B C 1
ATOM 2126 O O . GLU B 1 44 ? 6.352 4.676 -23.922 1 95.12 44 GLU B O 1
ATOM 2131 N N . PHE B 1 45 ? 8.18 5.578 -22.844 1 96.44 45 PHE B N 1
ATOM 2132 C CA . PHE B 1 45 ? 7.84 4.883 -21.609 1 96.44 45 PHE B CA 1
ATOM 2133 C C . PHE B 1 45 ? 6.613 5.508 -20.953 1 96.44 45 PHE B C 1
ATOM 2135 O O . PHE B 1 45 ? 5.777 4.801 -20.391 1 96.44 45 PHE B O 1
ATOM 2142 N N . VAL B 1 46 ? 6.48 6.805 -21.062 1 95.38 46 VAL B N 1
ATOM 2143 C CA . VAL B 1 46 ? 5.352 7.512 -20.484 1 95.38 46 VAL B CA 1
ATOM 2144 C C . VAL B 1 46 ? 4.051 7.055 -21.141 1 95.38 46 VAL B C 1
ATOM 2146 O O . VAL B 1 46 ? 3.02 6.941 -20.469 1 95.38 46 VAL B O 1
ATOM 2149 N N . LYS B 1 47 ? 4.059 6.809 -22.406 1 94.62 47 LYS B N 1
ATOM 2150 C CA . LYS B 1 47 ? 2.895 6.273 -23.094 1 94.62 47 LYS B CA 1
ATOM 2151 C C . LYS B 1 47 ? 2.506 4.902 -22.562 1 94.62 47 LYS B C 1
ATOM 2153 O O . LYS B 1 47 ? 1.321 4.562 -22.5 1 94.62 47 LYS B O 1
ATOM 2158 N N . LEU B 1 48 ? 3.508 4.16 -22.156 1 95.94 48 LEU B N 1
ATOM 2159 C CA . LEU B 1 48 ? 3.293 2.82 -21.625 1 95.94 48 LEU B CA 1
ATOM 2160 C C . LEU B 1 48 ? 2.764 2.885 -20.203 1 95.94 48 LEU B C 1
ATOM 2162 O O . LEU B 1 48 ? 1.845 2.146 -19.844 1 95.94 48 LEU B O 1
ATOM 2166 N N . ASN B 1 49 ? 3.328 3.697 -19.406 1 97 49 ASN B N 1
ATOM 2167 C CA . ASN B 1 49 ? 2.953 3.973 -18.016 1 97 49 ASN B CA 1
ATOM 2168 C C . ASN B 1 49 ? 2.867 5.473 -17.75 1 97 49 ASN B C 1
ATOM 2170 O O . ASN B 1 49 ? 3.879 6.113 -17.469 1 97 49 ASN B O 1
ATOM 2174 N N . PRO B 1 50 ? 1.692 5.98 -17.703 1 95.38 50 PRO B N 1
ATOM 2175 C CA . PRO B 1 50 ? 1.517 7.434 -17.625 1 95.38 50 PRO B CA 1
ATOM 2176 C C . PRO B 1 50 ? 2.021 8.016 -16.312 1 95.38 50 PRO B C 1
ATOM 2178 O O . PRO B 1 50 ? 2.201 9.234 -16.203 1 95.38 50 PRO B O 1
ATOM 2181 N N . VAL B 1 51 ? 2.217 7.188 -15.32 1 95 51 VAL B N 1
ATOM 2182 C CA . VAL B 1 51 ? 2.764 7.707 -14.078 1 95 51 VAL B CA 1
ATOM 2183 C C . VAL B 1 51 ? 4.273 7.48 -14.039 1 95 51 VAL B C 1
ATOM 2185 O O . VAL B 1 51 ? 4.949 7.914 -13.102 1 95 51 VAL B O 1
ATOM 2188 N N . HIS B 1 52 ? 4.84 6.73 -15.016 1 95.56 52 HIS B N 1
ATOM 2189 C CA . HIS B 1 52 ? 6.25 6.621 -15.367 1 95.56 52 HIS B CA 1
ATOM 2190 C C . HIS B 1 52 ? 7.074 6.09 -14.203 1 95.56 52 HIS B C 1
ATOM 2192 O O . HIS B 1 52 ? 8.172 6.586 -13.93 1 95.56 52 HIS B O 1
ATOM 2198 N N . THR B 1 53 ? 6.516 5.164 -13.469 1 95.5 53 THR B N 1
ATOM 2199 C CA . THR B 1 53 ? 7.242 4.547 -12.367 1 95.5 53 THR B CA 1
ATOM 2200 C C . THR B 1 53 ? 7.871 3.229 -12.805 1 95.5 53 THR B C 1
ATOM 2202 O O . THR B 1 53 ? 7.426 2.613 -13.773 1 95.5 53 THR B O 1
ATOM 2205 N N . VAL B 1 54 ? 8.891 2.84 -12.172 1 97.44 54 VAL B N 1
ATOM 2206 C CA . VAL B 1 54 ? 9.477 1.507 -12.258 1 97.44 54 VAL B CA 1
ATOM 2207 C C . VAL B 1 54 ? 9.406 0.824 -10.891 1 97.44 54 VAL B C 1
ATOM 2209 O O . VAL B 1 54 ? 9.43 1.491 -9.852 1 97.44 54 VAL B O 1
ATOM 2212 N N . PRO B 1 55 ? 9.25 -0.484 -10.867 1 98.5 55 PRO B N 1
ATOM 2213 C CA . PRO B 1 55 ? 9.188 -1.417 -11.992 1 98.5 55 PRO B CA 1
ATOM 2214 C C . PRO B 1 55 ? 7.867 -1.343 -12.75 1 98.5 55 PRO B C 1
ATOM 2216 O O . PRO B 1 55 ? 6.832 -1.023 -12.164 1 98.5 55 PRO B O 1
ATOM 2219 N N . THR B 1 56 ? 7.91 -1.557 -14.023 1 98.81 56 THR B N 1
ATOM 2220 C CA . THR B 1 56 ? 6.77 -1.782 -14.906 1 98.81 56 THR B CA 1
ATOM 2221 C C . THR B 1 56 ? 6.996 -3.01 -15.781 1 98.81 56 THR B C 1
ATOM 2223 O O . THR B 1 56 ? 8.07 -3.174 -16.359 1 98.81 56 THR B O 1
ATOM 2226 N N . ILE B 1 57 ? 6.047 -3.91 -15.867 1 98.88 57 ILE B N 1
ATOM 2227 C CA . ILE B 1 57 ? 6.211 -5.062 -16.75 1 98.88 57 ILE B CA 1
ATOM 2228 C C . ILE B 1 57 ? 5.293 -4.922 -17.953 1 98.88 57 ILE B C 1
ATOM 2230 O O . ILE B 1 57 ? 4.289 -4.207 -17.906 1 98.88 57 ILE B O 1
ATOM 2234 N N . ASN B 1 58 ? 5.633 -5.469 -18.984 1 98.56 58 ASN B N 1
ATOM 2235 C CA . ASN B 1 58 ? 4.801 -5.809 -20.141 1 98.56 58 ASN B CA 1
ATOM 2236 C C . ASN B 1 58 ? 4.793 -7.312 -20.391 1 98.56 58 ASN B C 1
ATOM 2238 O O . ASN B 1 58 ? 5.781 -7.871 -20.891 1 98.56 58 ASN B O 1
ATOM 2242 N N . ASP B 1 59 ? 3.773 -8.023 -19.969 1 98.5 59 ASP B N 1
ATOM 2243 C CA . ASP B 1 59 ? 3.605 -9.453 -20.172 1 98.5 59 ASP B CA 1
ATOM 2244 C C . ASP B 1 59 ? 2.674 -9.734 -21.344 1 98.5 59 ASP B C 1
ATOM 2246 O O . ASP B 1 59 ? 1.473 -9.938 -21.156 1 98.5 59 ASP B O 1
ATOM 2250 N N . ASN B 1 60 ? 3.248 -9.836 -22.547 1 97.19 60 ASN B N 1
ATOM 2251 C CA . ASN B 1 60 ? 2.502 -10.102 -23.766 1 97.19 60 ASN B CA 1
ATOM 2252 C C . ASN B 1 60 ? 1.362 -9.102 -23.969 1 97.19 60 ASN B C 1
ATOM 2254 O O . ASN B 1 60 ? 0.212 -9.5 -24.156 1 97.19 60 ASN B O 1
ATOM 2258 N N . GLY B 1 61 ? 1.693 -7.852 -23.719 1 97.31 61 GLY B N 1
ATOM 2259 C CA . GLY B 1 61 ? 0.722 -6.797 -23.969 1 97.31 61 GLY B CA 1
ATOM 2260 C C . GLY B 1 61 ? 0.034 -6.316 -22.703 1 97.31 61 GLY B C 1
ATOM 2261 O O . GLY B 1 61 ? -0.572 -5.242 -22.688 1 97.31 61 GLY B O 1
ATOM 2262 N N . PHE B 1 62 ? 0.089 -7.062 -21.641 1 98.19 62 PHE B N 1
ATOM 2263 C CA . PHE B 1 62 ? -0.464 -6.609 -20.375 1 98.19 62 PHE B CA 1
ATOM 2264 C C . PHE B 1 62 ? 0.568 -5.812 -19.594 1 98.19 62 PHE B C 1
ATOM 2266 O O . PHE B 1 62 ? 1.562 -6.371 -19.125 1 98.19 62 PHE B O 1
ATOM 2273 N N . VAL B 1 63 ? 0.361 -4.535 -19.422 1 98.5 63 VAL B N 1
ATOM 2274 C CA . VAL B 1 63 ? 1.277 -3.629 -18.75 1 98.5 63 VAL B CA 1
ATOM 2275 C C . VAL B 1 63 ? 0.831 -3.434 -17.297 1 98.5 63 VAL B C 1
ATOM 2277 O O . VAL B 1 63 ? -0.343 -3.162 -17.031 1 98.5 63 VAL B O 1
ATOM 2280 N N . LEU B 1 64 ? 1.766 -3.637 -16.406 1 98.69 64 LEU B N 1
ATOM 2281 C CA . LEU B 1 64 ? 1.471 -3.547 -14.977 1 98.69 64 LEU B CA 1
ATOM 2282 C C . LEU B 1 64 ? 2.631 -2.906 -14.219 1 98.69 64 LEU B C 1
ATOM 2284 O O . LEU B 1 64 ? 3.795 -3.229 -14.469 1 98.69 64 LEU B O 1
ATOM 2288 N N . TRP B 1 65 ? 2.27 -1.943 -13.422 1 98.19 65 TRP B N 1
ATOM 2289 C CA . TRP B 1 65 ? 3.227 -1.38 -12.477 1 98.19 65 TRP B CA 1
ATOM 2290 C C . TRP B 1 65 ? 2.738 -1.553 -11.039 1 98.19 65 TRP B C 1
ATOM 2292 O O . TRP B 1 65 ? 1.691 -2.162 -10.805 1 98.19 65 TRP B O 1
ATOM 2302 N N . GLU B 1 66 ? 3.527 -0.988 -10.125 1 98 66 GLU B N 1
ATOM 2303 C CA . GLU B 1 66 ? 3.4 -1.303 -8.703 1 98 66 GLU B CA 1
ATOM 2304 C C . GLU B 1 66 ? 4.023 -2.656 -8.383 1 98 66 GLU B C 1
ATOM 2306 O O . GLU B 1 66 ? 3.441 -3.701 -8.68 1 98 66 GLU B O 1
ATOM 2311 N N . SER B 1 67 ? 5.148 -2.678 -7.715 1 98.62 67 SER B N 1
ATOM 2312 C CA . SER B 1 67 ? 5.996 -3.855 -7.574 1 98.62 67 SER B CA 1
ATOM 2313 C C . SER B 1 67 ? 5.262 -4.984 -6.859 1 98.62 67 SER B C 1
ATOM 2315 O O . SER B 1 67 ? 5.305 -6.137 -7.301 1 98.62 67 SER B O 1
ATOM 2317 N N . ARG B 1 68 ? 4.492 -4.695 -5.816 1 98.81 68 ARG B N 1
ATOM 2318 C CA . ARG B 1 68 ? 3.809 -5.758 -5.09 1 98.81 68 ARG B CA 1
ATOM 2319 C C . ARG B 1 68 ? 2.674 -6.348 -5.918 1 98.81 68 ARG B C 1
ATOM 2321 O O . ARG B 1 68 ? 2.443 -7.559 -5.891 1 98.81 68 ARG B O 1
ATOM 2328 N N . ALA B 1 69 ? 1.955 -5.461 -6.672 1 98.88 69 ALA B N 1
ATOM 2329 C CA . ALA B 1 69 ? 0.929 -5.957 -7.586 1 98.88 69 ALA B CA 1
ATOM 2330 C C . ALA B 1 69 ? 1.537 -6.859 -8.656 1 98.88 69 ALA B C 1
ATOM 2332 O O . ALA B 1 69 ? 0.954 -7.883 -9.016 1 98.88 69 ALA B O 1
ATOM 2333 N N . ILE B 1 70 ? 2.711 -6.48 -9.164 1 98.94 70 ILE B N 1
ATOM 2334 C CA . ILE B 1 70 ? 3.416 -7.293 -10.148 1 98.94 70 ILE B CA 1
ATOM 2335 C C . ILE B 1 70 ? 3.758 -8.648 -9.539 1 98.94 70 ILE B C 1
ATOM 2337 O O . ILE B 1 70 ? 3.545 -9.688 -10.172 1 98.94 70 ILE B O 1
ATOM 2341 N N . GLY B 1 71 ? 4.324 -8.648 -8.328 1 98.94 71 GLY B N 1
ATOM 2342 C CA . GLY B 1 71 ? 4.648 -9.906 -7.672 1 98.94 71 GLY B CA 1
ATOM 2343 C C . GLY B 1 71 ? 3.445 -10.812 -7.504 1 98.94 71 GLY B C 1
ATOM 2344 O O . GLY B 1 71 ? 3.516 -12.008 -7.816 1 98.94 71 GLY B O 1
ATOM 2345 N N . MET B 1 72 ? 2.295 -10.273 -7.004 1 98.94 72 MET B N 1
ATOM 2346 C CA . MET B 1 72 ? 1.057 -11.031 -6.855 1 98.94 72 MET B CA 1
ATOM 2347 C C . MET B 1 72 ? 0.624 -11.625 -8.188 1 98.94 72 MET B C 1
ATOM 2349 O O . MET B 1 72 ? 0.292 -12.812 -8.266 1 98.94 72 MET B O 1
ATOM 2353 N N . TYR B 1 73 ? 0.687 -10.828 -9.234 1 98.94 73 TYR B N 1
ATOM 2354 C CA . TYR B 1 73 ? 0.287 -11.227 -10.578 1 98.94 73 TYR B CA 1
ATOM 2355 C C . TYR B 1 73 ? 1.174 -12.352 -11.094 1 98.94 73 TYR B C 1
ATOM 2357 O O . TYR B 1 73 ? 0.675 -13.359 -11.602 1 98.94 73 TYR B O 1
ATOM 2365 N N . LEU B 1 74 ? 2.494 -12.219 -10.938 1 98.88 74 LEU B N 1
ATOM 2366 C CA . LEU B 1 74 ? 3.43 -13.211 -11.461 1 98.88 74 LEU B CA 1
ATOM 2367 C C . LEU B 1 74 ? 3.223 -14.562 -10.781 1 98.88 74 LEU B C 1
ATOM 2369 O O . LEU B 1 74 ? 3.246 -15.602 -11.438 1 98.88 74 LEU B O 1
ATOM 2373 N N . VAL B 1 75 ? 2.996 -14.555 -9.461 1 98.88 75 VAL B N 1
ATOM 2374 C CA . VAL B 1 75 ? 2.791 -15.82 -8.766 1 98.88 75 VAL B CA 1
ATOM 2375 C C . VAL B 1 75 ? 1.484 -16.469 -9.234 1 98.88 75 VAL B C 1
ATOM 2377 O O . VAL B 1 75 ? 1.458 -17.641 -9.602 1 98.88 75 VAL B O 1
ATOM 2380 N N . ASP B 1 76 ? 0.396 -15.672 -9.242 1 98.62 76 ASP B N 1
ATOM 2381 C CA . ASP B 1 76 ? -0.915 -16.203 -9.602 1 98.62 76 ASP B CA 1
ATOM 2382 C C . ASP B 1 76 ? -0.906 -16.766 -11.016 1 98.62 76 ASP B C 1
ATOM 2384 O O . ASP B 1 76 ? -1.602 -17.75 -11.305 1 98.62 76 ASP B O 1
ATOM 2388 N N . LYS B 1 77 ? -0.148 -16.203 -11.875 1 98.38 77 LYS B N 1
ATOM 2389 C CA . LYS B 1 77 ? -0.138 -16.625 -13.273 1 98.38 77 LYS B CA 1
ATOM 2390 C C . LYS B 1 77 ? 0.798 -17.812 -13.492 1 98.38 77 LYS B C 1
ATOM 2392 O O . LYS B 1 77 ? 0.434 -18.781 -14.148 1 98.38 77 LYS B O 1
ATOM 2397 N N . TYR B 1 78 ? 1.982 -17.75 -12.945 1 98.06 78 TYR B N 1
ATOM 2398 C CA . TYR B 1 78 ? 3.041 -18.656 -13.383 1 98.06 78 TYR B CA 1
ATOM 2399 C C . TYR B 1 78 ? 3.271 -19.766 -12.359 1 98.06 78 TYR B C 1
ATOM 2401 O O . TYR B 1 78 ? 3.861 -20.797 -12.672 1 98.06 78 TYR B O 1
ATOM 2409 N N . ALA B 1 79 ? 2.879 -19.578 -11.133 1 98 79 ALA B N 1
ATOM 2410 C CA . ALA B 1 79 ? 3.068 -20.562 -10.078 1 98 79 ALA B CA 1
ATOM 2411 C C . ALA B 1 79 ? 1.965 -20.469 -9.031 1 98 79 ALA B C 1
ATOM 2413 O O . ALA B 1 79 ? 2.242 -20.266 -7.844 1 98 79 ALA B O 1
ATOM 2414 N N . PRO B 1 80 ? 0.697 -20.75 -9.414 1 97.19 80 PRO B N 1
ATOM 2415 C CA . PRO B 1 80 ? -0.453 -20.5 -8.547 1 97.19 80 PRO B CA 1
ATOM 2416 C C . PRO B 1 80 ? -0.427 -21.344 -7.277 1 97.19 80 PRO B C 1
ATOM 2418 O O . PRO B 1 80 ? -1.108 -21.031 -6.301 1 97.19 80 PRO B O 1
ATOM 2421 N N . GLU B 1 81 ? 0.381 -22.406 -7.215 1 97.75 81 GLU B N 1
ATOM 2422 C CA . GLU B 1 81 ? 0.426 -23.266 -6.035 1 97.75 81 GLU B CA 1
ATOM 2423 C C . GLU B 1 81 ? 1.586 -22.875 -5.117 1 97.75 81 GLU B C 1
ATOM 2425 O O . GLU B 1 81 ? 1.803 -23.516 -4.086 1 97.75 81 GLU B O 1
ATOM 2430 N N . SER B 1 82 ? 2.305 -21.844 -5.508 1 97.81 82 SER B N 1
ATOM 2431 C CA . SER B 1 82 ? 3.48 -21.438 -4.746 1 97.81 82 SER B CA 1
ATOM 2432 C C . SER B 1 82 ? 3.09 -20.938 -3.359 1 97.81 82 SER B C 1
ATOM 2434 O O . SER B 1 82 ? 2.096 -20.219 -3.211 1 97.81 82 SER B O 1
ATOM 2436 N N . THR B 1 83 ? 3.941 -21.156 -2.361 1 96.88 83 THR B N 1
ATOM 2437 C CA . THR B 1 83 ? 3.73 -20.672 -1.003 1 96.88 83 THR B CA 1
ATOM 2438 C C . THR B 1 83 ? 4.031 -19.172 -0.913 1 96.88 83 THR B C 1
ATOM 2440 O O . 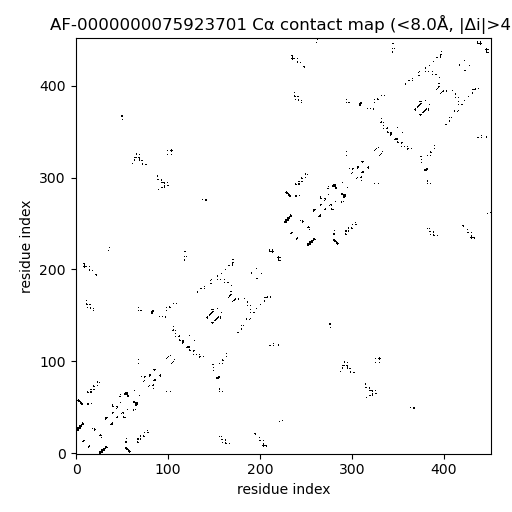THR B 1 83 ? 3.689 -18.531 0.079 1 96.88 83 THR B O 1
ATOM 2443 N N . LEU B 1 84 ? 4.641 -18.672 -1.982 1 98.75 84 LEU B N 1
ATOM 2444 C CA . LEU B 1 84 ? 4.934 -17.25 -1.986 1 98.75 84 LEU B CA 1
ATOM 2445 C C . LEU B 1 84 ? 3.65 -16.422 -1.861 1 98.75 84 LEU B C 1
ATOM 2447 O O . LEU B 1 84 ? 3.668 -15.32 -1.321 1 98.75 84 LEU B O 1
ATOM 2451 N N . TYR B 1 85 ? 2.596 -16.922 -2.406 1 98.81 85 TYR B N 1
ATOM 2452 C CA . TYR B 1 85 ? 1.285 -16.281 -2.391 1 98.81 85 TYR B CA 1
ATOM 2453 C C . TYR B 1 85 ? 0.17 -17.312 -2.371 1 98.81 85 TYR B C 1
ATOM 2455 O O . TYR B 1 85 ? -0.451 -17.594 -3.4 1 98.81 85 TYR B O 1
ATOM 2463 N N . PRO B 1 86 ? -0.119 -17.844 -1.151 1 98.31 86 PRO B N 1
ATOM 2464 C CA . PRO B 1 86 ? -0.968 -19.031 -1.021 1 98.31 86 PRO B CA 1
ATOM 2465 C C . PRO B 1 86 ? -2.395 -18.781 -1.511 1 98.31 86 PRO B C 1
ATOM 2467 O O . PRO B 1 86 ? -2.922 -17.688 -1.37 1 98.31 86 PRO B O 1
ATOM 2470 N N . LYS B 1 87 ? -3.084 -19.859 -1.931 1 96.81 87 LYS B N 1
ATOM 2471 C CA . LYS B 1 87 ? -4.465 -19.766 -2.4 1 96.81 87 LYS B CA 1
ATOM 2472 C C . LYS B 1 87 ? -5.445 -19.797 -1.232 1 96.81 87 LYS B C 1
ATOM 2474 O O . LYS B 1 87 ? -6.598 -19.375 -1.377 1 96.81 87 LYS B O 1
ATOM 2479 N N . ASP B 1 88 ? -4.961 -20.406 -0.123 1 98.06 88 ASP B N 1
ATOM 2480 C CA . ASP B 1 88 ? -5.801 -20.37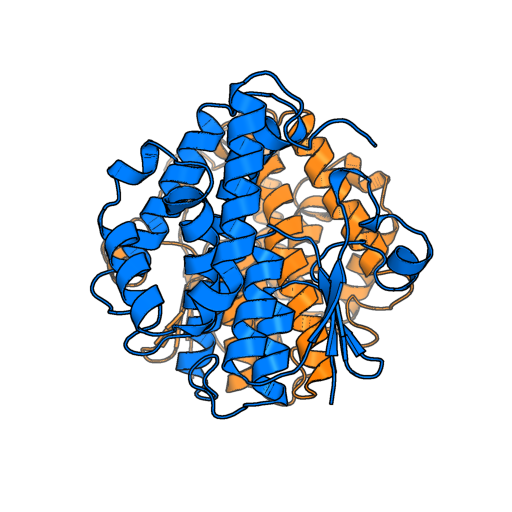5 1.069 1 98.06 88 ASP B CA 1
ATOM 2481 C C . ASP B 1 88 ? -6.215 -18.938 1.413 1 98.06 88 ASP B C 1
ATOM 2483 O O . ASP B 1 88 ? -5.367 -18.047 1.512 1 98.06 88 ASP B O 1
ATOM 2487 N N . LEU B 1 89 ? -7.473 -18.75 1.608 1 98.06 89 LEU B N 1
ATOM 2488 C CA . LEU B 1 89 ? -8.055 -17.422 1.737 1 98.06 89 LEU B CA 1
ATOM 2489 C C . LEU B 1 89 ? -7.434 -16.672 2.908 1 98.06 89 LEU B C 1
ATOM 2491 O O . LEU B 1 89 ? -7.027 -15.516 2.764 1 98.06 89 LEU B O 1
ATOM 2495 N N . GLN B 1 90 ? -7.375 -17.281 4.055 1 98.56 90 GLN B N 1
ATOM 2496 C CA . GLN B 1 90 ? -6.887 -16.609 5.254 1 98.56 90 GLN B CA 1
ATOM 2497 C C . GLN B 1 90 ? -5.379 -16.391 5.184 1 98.56 90 GLN B C 1
ATOM 2499 O O . GLN B 1 90 ? -4.883 -15.336 5.59 1 98.56 90 GLN B O 1
ATOM 2504 N N . LYS B 1 91 ? -4.586 -17.359 4.691 1 98.62 91 LYS B N 1
ATOM 2505 C CA . LYS B 1 91 ? -3.145 -17.203 4.523 1 98.62 91 LYS B CA 1
ATOM 2506 C C . LYS B 1 91 ? -2.83 -16.078 3.535 1 98.62 91 LYS B C 1
ATOM 2508 O O . LYS B 1 91 ? -1.938 -15.266 3.775 1 98.62 91 LYS B O 1
ATOM 2513 N N . ARG B 1 92 ? -3.602 -16.062 2.473 1 98.69 92 ARG B N 1
ATOM 2514 C CA . ARG B 1 92 ? -3.408 -15.016 1.47 1 98.69 92 ARG B CA 1
ATOM 2515 C C . ARG B 1 92 ? -3.717 -13.641 2.045 1 98.69 92 ARG B C 1
ATOM 2517 O O . ARG B 1 92 ? -2.994 -12.672 1.785 1 98.69 92 ARG B O 1
ATOM 2524 N N . ALA B 1 93 ? -4.781 -13.539 2.818 1 98.81 93 ALA B N 1
ATOM 2525 C CA . ALA B 1 93 ? -5.148 -12.273 3.453 1 98.81 93 ALA B CA 1
ATOM 2526 C C . ALA B 1 93 ? -4.035 -11.781 4.375 1 98.81 93 ALA B C 1
ATOM 2528 O O . ALA B 1 93 ? -3.764 -10.578 4.441 1 98.81 93 ALA B O 1
ATOM 2529 N N . THR B 1 94 ? -3.43 -12.672 5.047 1 98.62 94 THR B N 1
ATOM 2530 C CA . THR B 1 94 ? -2.316 -12.328 5.922 1 98.62 94 THR B CA 1
ATOM 2531 C C . THR B 1 94 ? -1.137 -11.797 5.113 1 98.62 94 THR B C 1
ATOM 2533 O O . THR B 1 94 ? -0.517 -10.797 5.484 1 98.62 94 THR B O 1
ATOM 2536 N N . VAL B 1 95 ? -0.842 -12.438 4.004 1 98.88 95 VAL B N 1
ATOM 2537 C CA . VAL B 1 95 ? 0.221 -11.961 3.125 1 98.88 95 VAL B CA 1
ATOM 2538 C C . VAL B 1 95 ? -0.112 -10.555 2.627 1 98.88 95 VAL B C 1
ATOM 2540 O O . VAL B 1 95 ? 0.741 -9.664 2.646 1 98.88 95 VAL B O 1
ATOM 2543 N N . ASN B 1 96 ? -1.387 -10.367 2.213 1 98.88 96 ASN B N 1
ATOM 2544 C CA . ASN B 1 96 ? -1.812 -9.055 1.729 1 98.88 96 ASN B CA 1
ATOM 2545 C C . ASN B 1 96 ? -1.623 -7.98 2.791 1 98.88 96 ASN B C 1
ATOM 2547 O O . ASN B 1 96 ? -1.102 -6.902 2.502 1 98.88 96 ASN B O 1
ATOM 2551 N N . ARG B 1 97 ? -2.037 -8.281 3.99 1 98.62 97 ARG B N 1
ATOM 2552 C CA . ARG B 1 97 ? -1.883 -7.344 5.098 1 98.62 97 ARG B CA 1
ATOM 2553 C C . ARG B 1 97 ? -0.433 -6.891 5.238 1 98.62 97 ARG B C 1
ATOM 2555 O O . ARG B 1 97 ? -0.158 -5.695 5.352 1 98.62 97 ARG B O 1
ATOM 2562 N N . LEU B 1 98 ? 0.437 -7.773 5.152 1 98.62 98 LEU B N 1
ATOM 2563 C CA . LEU B 1 98 ? 1.843 -7.488 5.422 1 98.62 98 LEU B CA 1
ATOM 2564 C C . LEU B 1 98 ? 2.51 -6.844 4.211 1 98.62 98 LEU B C 1
ATOM 2566 O O . LEU B 1 98 ? 3.445 -6.055 4.359 1 98.62 98 LEU B O 1
ATOM 2570 N N . LEU B 1 99 ? 1.989 -7.164 3.002 1 98.75 99 LEU B N 1
ATOM 2571 C CA . LEU B 1 99 ? 2.455 -6.453 1.815 1 98.75 99 LEU B CA 1
ATOM 2572 C C . LEU B 1 99 ? 2.092 -4.977 1.89 1 98.75 99 LEU B C 1
ATOM 2574 O O . LEU B 1 99 ? 2.91 -4.113 1.556 1 98.75 99 LEU B O 1
ATOM 2578 N N . PHE B 1 100 ? 0.881 -4.688 2.322 1 98.38 100 PHE B N 1
ATOM 2579 C CA . PHE B 1 100 ? 0.463 -3.299 2.451 1 98.38 100 PHE B CA 1
ATOM 2580 C C . PHE B 1 100 ? 1.291 -2.582 3.512 1 98.38 100 PHE B C 1
ATOM 2582 O O . PHE B 1 100 ? 1.698 -1.434 3.318 1 98.38 100 PHE B O 1
ATOM 2589 N N . PHE B 1 101 ? 1.562 -3.248 4.621 1 97.38 101 PHE B N 1
ATOM 2590 C CA . PHE B 1 101 ? 2.404 -2.652 5.648 1 97.38 101 PHE B CA 1
ATOM 2591 C C . PHE B 1 101 ? 3.809 -2.395 5.117 1 97.38 101 PHE B C 1
ATOM 2593 O O . PHE B 1 101 ? 4.324 -1.279 5.223 1 97.38 101 PHE B O 1
ATOM 2600 N N . GLU B 1 102 ? 4.395 -3.488 4.594 1 97.69 102 GLU B N 1
ATOM 2601 C CA . GLU B 1 102 ? 5.793 -3.41 4.18 1 97.69 102 GLU B CA 1
ATOM 2602 C C . GLU B 1 102 ? 5.992 -2.34 3.109 1 97.69 102 GLU B C 1
ATOM 2604 O O . GLU B 1 102 ? 6.914 -1.526 3.201 1 97.69 102 GLU B O 1
ATOM 2609 N N . SER B 1 103 ? 5.152 -2.287 2.07 1 97.12 103 SER B N 1
ATOM 2610 C CA . SER B 1 103 ? 5.297 -1.333 0.976 1 97.12 103 SER B CA 1
ATOM 2611 C C . SER B 1 103 ? 4.801 0.051 1.38 1 97.12 103 SER B C 1
ATOM 2613 O O . SER B 1 103 ? 5.453 1.057 1.101 1 97.12 103 SER B O 1
ATOM 2615 N N . GLY B 1 104 ? 3.707 0.056 2.082 1 95.81 104 GLY B N 1
ATOM 2616 C CA . GLY B 1 104 ? 3.023 1.314 2.338 1 95.81 104 GLY B CA 1
ATOM 2617 C C . GLY B 1 104 ? 3.564 2.051 3.549 1 95.81 104 GLY B C 1
ATOM 2618 O O . GLY B 1 104 ? 3.447 3.275 3.641 1 95.81 104 GLY B O 1
ATOM 2619 N N . THR B 1 105 ? 4.105 1.333 4.492 1 96 105 THR B N 1
ATOM 2620 C CA . THR B 1 105 ? 4.582 1.953 5.723 1 96 105 THR B CA 1
ATOM 2621 C C . THR B 1 105 ? 6.102 1.892 5.809 1 96 105 THR B C 1
ATOM 2623 O O . THR B 1 105 ? 6.77 2.928 5.855 1 96 105 THR B O 1
ATOM 2626 N N . LEU B 1 106 ? 6.68 0.728 5.758 1 97.69 106 LEU B N 1
ATOM 2627 C CA . LEU B 1 106 ? 8.109 0.56 6.004 1 97.69 106 LEU B CA 1
ATOM 2628 C C . LEU B 1 106 ? 8.93 1.121 4.852 1 97.69 106 LEU B C 1
ATOM 2630 O O . LEU B 1 106 ? 9.789 1.978 5.055 1 97.69 106 LEU B O 1
ATOM 2634 N N . LEU B 1 107 ? 8.641 0.65 3.627 1 97.38 107 LEU B N 1
ATOM 2635 C CA . LEU B 1 107 ? 9.375 1.145 2.469 1 97.38 107 LEU B CA 1
ATOM 2636 C C . LEU B 1 107 ? 9.18 2.646 2.297 1 97.38 107 LEU B C 1
ATOM 2638 O O . LEU B 1 107 ? 10.125 3.373 1.997 1 97.38 107 LEU B O 1
ATOM 2642 N N . SER B 1 108 ? 7.949 3.08 2.473 1 95.38 108 SER B N 1
ATOM 2643 C CA . SER B 1 108 ? 7.648 4.504 2.365 1 95.38 108 SER B CA 1
ATOM 2644 C C . SER B 1 108 ? 8.469 5.32 3.357 1 95.38 108 SER B C 1
ATOM 2646 O O . SER B 1 108 ? 9.031 6.359 3.002 1 95.38 108 SER B O 1
ATOM 2648 N N . ALA B 1 109 ? 8.539 4.898 4.609 1 95.62 109 ALA B N 1
ATOM 2649 C CA . ALA B 1 109 ? 9.32 5.59 5.629 1 95.62 109 ALA B CA 1
ATOM 2650 C C . ALA B 1 109 ? 10.805 5.57 5.289 1 95.62 109 ALA B C 1
ATOM 2652 O O . ALA B 1 109 ? 11.516 6.551 5.516 1 95.62 109 ALA B O 1
ATOM 2653 N N . GLN B 1 110 ? 11.289 4.461 4.77 1 96.69 110 GLN B N 1
ATOM 2654 C CA . GLN B 1 110 ? 12.688 4.352 4.371 1 96.69 110 GLN B CA 1
ATOM 2655 C C . GLN B 1 110 ? 13.023 5.348 3.266 1 96.69 110 GLN B C 1
ATOM 2657 O O . GLN B 1 110 ? 14.023 6.059 3.352 1 96.69 110 GLN B O 1
ATOM 2662 N N . MET B 1 111 ? 12.148 5.387 2.281 1 93.31 111 MET B N 1
ATOM 2663 C CA . MET B 1 111 ? 12.391 6.277 1.15 1 93.31 111 MET B CA 1
ATOM 2664 C C . MET B 1 111 ? 12.336 7.738 1.589 1 93.31 111 MET B C 1
ATOM 2666 O O . MET B 1 111 ? 13.141 8.555 1.141 1 93.31 111 MET B O 1
ATOM 2670 N N . ALA B 1 112 ? 11.383 8.023 2.465 1 91.62 112 ALA B N 1
ATOM 2671 C CA . ALA B 1 112 ? 11.297 9.383 2.988 1 91.62 112 ALA B CA 1
ATOM 2672 C C . ALA B 1 112 ? 12.57 9.773 3.725 1 91.62 112 ALA B C 1
ATOM 2674 O O . ALA B 1 112 ? 13.008 10.93 3.658 1 91.62 112 ALA B O 1
ATOM 2675 N N . TYR B 1 113 ? 13.148 8.859 4.375 1 93.56 113 TYR B N 1
ATOM 2676 C CA . TYR B 1 113 ? 14.352 9.109 5.16 1 93.56 113 TYR B CA 1
ATOM 2677 C C . TYR B 1 113 ? 15.57 9.258 4.262 1 93.56 113 TYR B C 1
ATOM 2679 O O . TYR B 1 113 ? 16.359 10.188 4.418 1 93.56 113 TYR B O 1
ATOM 2687 N N . PHE B 1 114 ? 15.734 8.445 3.256 1 92 114 PHE B N 1
ATOM 2688 C CA . PHE B 1 114 ? 17 8.352 2.533 1 92 114 PHE B CA 1
ATOM 2689 C C . PHE B 1 114 ? 16.969 9.219 1.281 1 92 114 PHE B C 1
ATOM 2691 O O . PHE B 1 114 ? 18 9.711 0.835 1 92 114 PHE B O 1
ATOM 2698 N N . ARG B 1 115 ? 15.82 9.391 0.626 1 86.44 115 ARG B N 1
ATOM 2699 C CA . ARG B 1 115 ? 15.742 10.031 -0.684 1 86.44 115 ARG B CA 1
ATOM 2700 C C . ARG B 1 115 ? 16.281 11.453 -0.633 1 86.44 115 ARG B C 1
ATOM 2702 O O . ARG B 1 115 ? 17.031 11.867 -1.521 1 86.44 115 ARG B O 1
ATOM 2709 N N . PRO B 1 116 ? 15.93 12.258 0.394 1 83.56 116 PRO B N 1
ATOM 2710 C CA . PRO B 1 116 ? 16.484 13.609 0.431 1 83.56 116 PRO B CA 1
ATOM 2711 C C . PRO B 1 116 ? 18.016 13.625 0.404 1 83.56 116 PRO B C 1
ATOM 2713 O O . PRO B 1 116 ? 18.609 14.438 -0.307 1 83.56 116 PRO B O 1
ATOM 2716 N N . LYS B 1 117 ? 18.578 12.789 1.094 1 82.75 117 LYS B N 1
ATOM 2717 C CA . LYS B 1 117 ? 20.047 12.719 1.136 1 82.75 117 LYS B CA 1
ATOM 2718 C C . LYS B 1 117 ? 20.609 12.188 -0.181 1 82.75 117 LYS B C 1
ATOM 2720 O O . LYS B 1 117 ? 21.547 12.766 -0.734 1 82.75 117 LYS B O 1
ATOM 2725 N N . TRP B 1 118 ? 19.984 11.133 -0.746 1 80.19 118 TRP B N 1
ATOM 2726 C CA . TRP B 1 118 ? 20.516 10.422 -1.91 1 80.19 118 TRP B CA 1
ATOM 2727 C C . TRP B 1 118 ? 20.297 11.234 -3.182 1 80.19 118 TRP B C 1
ATOM 2729 O O . TRP B 1 118 ? 21.109 11.188 -4.105 1 80.19 118 TRP B O 1
ATOM 2739 N N . PHE B 1 119 ? 19.234 12.055 -3.205 1 77.12 119 PHE B N 1
ATOM 2740 C CA . PHE B 1 119 ? 18.891 12.688 -4.473 1 77.12 119 PHE B CA 1
ATOM 2741 C C . PHE B 1 119 ? 19.062 14.195 -4.395 1 77.12 119 PHE B C 1
ATOM 2743 O O . PHE B 1 119 ? 19.219 14.859 -5.418 1 77.12 119 PHE B O 1
ATOM 2750 N N . LYS B 1 120 ? 19.109 14.734 -3.086 1 77 120 LYS B N 1
ATOM 2751 C CA . LYS B 1 120 ? 19.156 16.188 -2.963 1 77 120 LYS B CA 1
ATOM 2752 C C . LYS B 1 120 ? 20.328 16.625 -2.088 1 77 120 LYS B C 1
ATOM 2754 O O . LYS B 1 120 ? 20.594 17.828 -1.938 1 77 120 LYS B O 1
ATOM 2759 N N . GLY B 1 121 ? 21 15.727 -1.472 1 79.06 121 GLY B N 1
ATOM 2760 C CA . GLY B 1 121 ? 22.094 16.078 -0.585 1 79.06 121 GLY B CA 1
ATOM 2761 C C . GLY B 1 121 ? 21.641 16.719 0.713 1 79.06 121 GLY B C 1
ATOM 2762 O O . GLY B 1 121 ? 22.406 17.422 1.363 1 79.06 121 GLY B O 1
ATOM 2763 N N . GLN B 1 122 ? 20.422 16.531 1.028 1 84.88 122 GLN B N 1
ATOM 2764 C CA . GLN B 1 122 ? 19.844 17.109 2.238 1 84.88 122 GLN B CA 1
ATOM 2765 C C . GLN B 1 122 ? 19.75 16.062 3.348 1 84.88 122 GLN B C 1
ATOM 2767 O O . GLN B 1 122 ? 19.312 14.93 3.105 1 84.88 122 GLN B O 1
ATOM 2772 N N . GLU B 1 123 ? 20.125 16.5 4.512 1 87.5 123 GLU B N 1
ATOM 2773 C CA . GLU B 1 123 ? 20.016 15.594 5.648 1 87.5 123 GLU B CA 1
ATOM 2774 C C . GLU B 1 123 ? 18.562 15.414 6.066 1 87.5 123 GLU B C 1
ATOM 2776 O O . GLU B 1 123 ? 17.781 16.375 6.082 1 87.5 123 GLU B O 1
ATOM 2781 N N . PRO B 1 124 ? 18.219 14.211 6.348 1 88.62 124 PRO B N 1
ATOM 2782 C CA . PRO B 1 124 ? 16.844 13.992 6.805 1 88.62 124 PRO B CA 1
ATOM 2783 C C . PRO B 1 124 ? 16.562 14.656 8.148 1 88.62 124 PRO B C 1
ATOM 2785 O O . PRO B 1 124 ? 17.484 14.859 8.953 1 88.62 124 PRO B O 1
ATOM 2788 N N . THR B 1 125 ? 15.336 14.992 8.391 1 89.25 125 THR B N 1
ATOM 2789 C CA . THR B 1 125 ? 14.938 15.586 9.664 1 89.25 125 THR B CA 1
ATOM 2790 C C . THR B 1 125 ? 14.828 14.523 10.75 1 89.25 125 THR B C 1
ATOM 2792 O O . THR B 1 125 ? 14.766 13.328 10.453 1 89.25 125 THR B O 1
ATOM 2795 N N . SER B 1 126 ? 14.812 14.992 11.984 1 91.94 126 SER B N 1
ATOM 2796 C CA . SER B 1 126 ? 14.641 14.078 13.109 1 91.94 126 SER B CA 1
ATOM 2797 C C . SER B 1 126 ? 13.289 13.375 13.055 1 91.94 126 SER B C 1
ATOM 2799 O O . SER B 1 126 ? 13.172 12.219 13.453 1 91.94 126 SER B O 1
ATOM 2801 N N . ASP B 1 127 ? 12.281 14.039 12.5 1 89.62 127 ASP B N 1
ATOM 2802 C CA . ASP B 1 127 ? 10.945 13.453 12.391 1 89.62 127 ASP B CA 1
ATOM 2803 C C . ASP B 1 127 ? 10.938 12.273 11.422 1 89.62 127 ASP B C 1
ATOM 2805 O O . ASP B 1 127 ? 10.258 11.273 11.664 1 89.62 127 ASP B O 1
ATOM 2809 N N . LEU B 1 128 ? 11.688 12.398 10.367 1 92.06 128 LEU B N 1
ATOM 2810 C CA . LEU B 1 128 ? 11.773 11.32 9.391 1 92.06 128 LEU B CA 1
ATOM 2811 C C . LEU B 1 128 ? 12.5 10.117 9.977 1 92.06 128 LEU B C 1
ATOM 2813 O O . LEU B 1 128 ? 12.125 8.969 9.719 1 92.06 128 LEU B O 1
ATOM 2817 N N . LYS B 1 129 ? 13.555 10.406 10.742 1 94.75 129 LYS B N 1
ATOM 2818 C CA . LYS B 1 129 ? 14.273 9.328 11.414 1 94.75 129 LYS B CA 1
ATOM 2819 C C . LYS B 1 129 ? 13.367 8.602 12.398 1 94.75 129 LYS B C 1
ATOM 2821 O O . LYS B 1 129 ? 13.367 7.367 12.453 1 94.75 129 LYS B O 1
ATOM 2826 N N . GLU B 1 130 ? 12.656 9.359 13.141 1 95.12 130 GLU B N 1
ATOM 2827 C CA . GLU B 1 130 ? 11.742 8.773 14.125 1 95.12 130 GLU B CA 1
ATOM 2828 C C . GLU B 1 130 ? 10.68 7.922 13.445 1 95.12 130 GLU B C 1
ATOM 2830 O O . GLU B 1 130 ? 10.336 6.84 13.93 1 95.12 130 GLU B O 1
ATOM 2835 N N . ALA B 1 131 ? 10.133 8.414 12.383 1 94.06 131 ALA B N 1
ATOM 2836 C CA . ALA B 1 131 ? 9.117 7.672 11.641 1 94.06 131 ALA B CA 1
ATOM 2837 C C . ALA B 1 131 ? 9.68 6.352 11.109 1 94.06 131 ALA B C 1
ATOM 2839 O O . ALA B 1 131 ? 9.008 5.324 11.148 1 94.06 131 ALA B O 1
ATOM 2840 N N . TYR B 1 132 ? 10.922 6.41 10.586 1 96.81 132 TYR B N 1
ATOM 2841 C CA . TYR B 1 132 ? 11.562 5.207 10.062 1 96.81 132 TYR B CA 1
ATOM 2842 C C . TYR B 1 132 ? 11.844 4.211 11.18 1 96.81 132 TYR B C 1
ATOM 2844 O O . TYR B 1 132 ? 11.578 3.014 11.031 1 96.81 132 TYR B O 1
ATOM 2852 N N . ASP B 1 133 ? 12.297 4.707 12.359 1 97.81 133 ASP B N 1
ATOM 2853 C CA . ASP B 1 133 ? 12.523 3.855 13.516 1 97.81 133 ASP B CA 1
ATOM 2854 C C . ASP B 1 133 ? 11.227 3.191 13.977 1 97.81 133 ASP B C 1
ATOM 2856 O O . ASP B 1 133 ? 11.219 2.01 14.328 1 97.81 133 ASP B O 1
ATOM 2860 N N . LYS B 1 134 ? 10.18 3.936 13.953 1 96.88 134 LYS B N 1
ATOM 2861 C CA . LYS B 1 134 ? 8.875 3.395 14.344 1 96.88 134 LYS B CA 1
ATOM 2862 C C . LYS B 1 134 ? 8.438 2.283 13.391 1 96.88 134 LYS B C 1
ATOM 2864 O O . LYS B 1 134 ? 7.902 1.263 13.828 1 96.88 134 LYS B O 1
ATOM 2869 N N . ALA B 1 135 ? 8.641 2.479 12.117 1 97.75 135 ALA B N 1
ATOM 2870 C CA . ALA B 1 135 ? 8.289 1.468 11.125 1 97.75 135 ALA B CA 1
ATOM 2871 C C . ALA B 1 135 ? 9.102 0.194 11.328 1 97.75 135 ALA B C 1
ATOM 2873 O O . ALA B 1 135 ? 8.57 -0.914 11.242 1 97.75 135 ALA B O 1
ATOM 2874 N N . LEU B 1 136 ? 10.367 0.354 11.609 1 98.38 136 LEU B N 1
ATOM 2875 C CA . LEU B 1 136 ? 11.219 -0.792 11.906 1 98.38 136 LEU B CA 1
ATOM 2876 C C . LEU B 1 136 ? 10.742 -1.517 13.156 1 98.38 136 LEU B C 1
ATOM 2878 O O . LEU B 1 136 ? 10.703 -2.748 13.188 1 98.38 136 LEU B O 1
ATOM 2882 N N . GLY B 1 137 ? 10.422 -0.716 14.133 1 98.31 137 GLY B N 1
ATOM 2883 C CA . GLY B 1 137 ? 9.867 -1.308 15.344 1 98.31 137 GLY B CA 1
ATOM 2884 C C . GLY B 1 137 ? 8.594 -2.096 15.094 1 98.31 137 GLY B C 1
ATOM 2885 O O . GLY B 1 137 ? 8.398 -3.166 15.672 1 98.31 137 GLY B O 1
ATOM 2886 N N . THR B 1 138 ? 7.734 -1.597 14.289 1 98.06 138 THR B N 1
ATOM 2887 C CA . THR B 1 138 ? 6.512 -2.295 13.922 1 98.06 138 THR B CA 1
ATOM 2888 C C . THR B 1 138 ? 6.828 -3.615 13.227 1 98.06 138 THR B C 1
ATOM 2890 O O . THR B 1 138 ? 6.164 -4.625 13.461 1 98.06 138 THR B O 1
ATOM 2893 N N . ALA B 1 139 ? 7.84 -3.604 12.352 1 98.44 139 ALA B N 1
ATOM 2894 C CA . ALA B 1 139 ? 8.258 -4.832 11.68 1 98.44 139 ALA B CA 1
ATOM 2895 C C . ALA B 1 139 ? 8.688 -5.891 12.695 1 98.44 139 ALA B C 1
ATOM 2897 O O . ALA B 1 139 ? 8.367 -7.07 12.547 1 98.44 139 ALA B O 1
ATOM 2898 N N . VAL B 1 140 ? 9.414 -5.465 13.719 1 98.44 140 VAL B N 1
ATOM 2899 C CA . VAL B 1 140 ? 9.844 -6.375 14.781 1 98.44 140 VAL B CA 1
ATOM 2900 C C . VAL B 1 140 ? 8.617 -6.973 15.469 1 98.44 140 VAL B C 1
ATOM 2902 O O . VAL B 1 140 ? 8.555 -8.18 15.695 1 98.44 140 VAL B O 1
ATOM 2905 N N . THR B 1 141 ? 7.648 -6.098 15.734 1 97.88 141 THR B N 1
ATOM 2906 C CA . THR B 1 141 ? 6.418 -6.535 16.391 1 97.88 141 THR B CA 1
ATOM 2907 C C . THR B 1 141 ? 5.676 -7.543 15.523 1 97.88 141 THR B C 1
ATOM 2909 O O . THR B 1 141 ? 5.199 -8.57 16.016 1 97.88 141 THR B O 1
ATOM 2912 N N . LEU B 1 142 ? 5.598 -7.305 14.281 1 97.69 142 LEU B N 1
ATOM 2913 C CA . LEU B 1 142 ? 4.863 -8.148 13.352 1 97.69 142 LEU B CA 1
ATOM 2914 C C . LEU B 1 142 ? 5.578 -9.484 13.148 1 97.69 142 LEU B C 1
ATOM 2916 O O . LEU B 1 142 ? 4.934 -10.516 12.938 1 97.69 142 LEU B O 1
ATOM 2920 N N . LEU B 1 143 ? 6.895 -9.469 13.164 1 97.88 143 LEU B N 1
ATOM 2921 C CA . LEU B 1 143 ? 7.68 -10.695 13.055 1 97.88 143 LEU B CA 1
ATOM 2922 C C . LEU B 1 143 ? 7.484 -11.586 14.281 1 97.88 143 LEU B C 1
ATOM 2924 O O . LEU B 1 143 ? 7.27 -12.789 14.148 1 97.88 143 LEU B O 1
ATOM 2928 N N . GLY B 1 144 ? 7.543 -10.93 15.438 1 96.25 144 GLY B N 1
ATOM 2929 C CA . GLY B 1 144 ? 7.434 -11.703 16.672 1 96.25 144 GLY B CA 1
ATOM 2930 C C . GLY B 1 144 ? 8.406 -12.867 16.719 1 96.25 144 GLY B C 1
ATOM 2931 O O . GLY B 1 144 ? 9.602 -12.695 16.469 1 96.25 144 GLY B O 1
ATOM 2932 N N . ASP B 1 145 ? 7.848 -14.023 17 1 95.75 145 ASP B N 1
ATOM 2933 C CA . ASP B 1 145 ? 8.695 -15.211 17.141 1 95.75 145 ASP B CA 1
ATOM 2934 C C . ASP B 1 145 ? 8.617 -16.078 15.875 1 95.75 145 ASP B C 1
ATOM 2936 O O . ASP B 1 145 ? 9.117 -17.203 15.859 1 95.75 145 ASP B O 1
ATOM 2940 N N . LYS B 1 146 ? 8 -15.609 14.914 1 97.62 146 LYS B N 1
ATOM 2941 C CA . LYS B 1 146 ? 7.828 -16.375 13.688 1 97.62 146 LYS B CA 1
ATOM 2942 C C . LYS B 1 146 ? 9.141 -16.5 12.922 1 97.62 146 LYS B C 1
ATOM 2944 O O . LYS B 1 146 ? 10 -15.625 13.008 1 97.62 146 LYS B O 1
ATOM 2949 N N . LYS B 1 147 ? 9.273 -17.531 12.141 1 98.12 147 LYS B N 1
ATOM 2950 C CA . LYS B 1 147 ? 10.43 -17.734 11.273 1 98.12 147 LYS B CA 1
ATOM 2951 C C . LYS B 1 147 ? 10.445 -16.703 10.148 1 98.12 147 LYS B C 1
ATOM 2953 O O . LYS B 1 147 ? 11.492 -16.125 9.844 1 98.12 147 LYS B O 1
ATOM 2958 N N . PHE B 1 148 ? 9.328 -16.5 9.578 1 98.69 148 PHE B N 1
ATOM 2959 C CA . PHE B 1 148 ? 9.117 -15.477 8.555 1 98.69 148 PHE B CA 1
ATOM 2960 C C . PHE B 1 148 ? 7.887 -14.633 8.859 1 98.69 148 PHE B C 1
ATOM 2962 O O . PHE B 1 148 ? 7.184 -14.898 9.836 1 98.69 148 PHE B O 1
ATOM 2969 N N . LEU B 1 149 ? 7.602 -13.609 8.164 1 97.94 149 LEU B N 1
ATOM 2970 C CA . LEU B 1 149 ? 6.582 -12.617 8.484 1 97.94 149 LEU B CA 1
ATOM 2971 C C . LEU B 1 149 ? 5.211 -13.273 8.609 1 97.94 149 LEU B C 1
ATOM 2973 O O . LEU B 1 149 ? 4.398 -12.867 9.445 1 97.94 149 LEU B O 1
ATOM 2977 N N . CYS B 1 150 ? 4.945 -14.258 7.723 1 97.69 150 CYS B N 1
ATOM 2978 C CA . CYS B 1 150 ? 3.617 -14.859 7.707 1 97.69 150 CYS B CA 1
ATOM 2979 C C . CYS B 1 150 ? 3.648 -16.266 8.297 1 97.69 150 CYS B C 1
ATOM 2981 O O . CYS B 1 150 ? 2.689 -17.016 8.156 1 97.69 150 CYS B O 1
ATOM 2983 N N . GLY B 1 151 ? 4.719 -16.672 8.914 1 97 151 GLY B N 1
ATOM 2984 C CA . GLY B 1 151 ? 4.793 -18 9.516 1 97 151 GLY B CA 1
ATOM 2985 C C . GLY B 1 151 ? 6.051 -18.75 9.141 1 97 151 GLY B C 1
ATOM 2986 O O . GLY B 1 151 ? 7.16 -18.219 9.258 1 97 151 GLY B O 1
ATOM 2987 N N . ASP B 1 152 ? 5.82 -19.938 8.648 1 97.06 152 ASP B N 1
ATOM 2988 C CA . ASP B 1 152 ? 6.949 -20.859 8.5 1 97.06 152 ASP B CA 1
ATOM 2989 C C . ASP B 1 152 ? 7.504 -20.812 7.078 1 97.06 152 ASP B C 1
ATOM 2991 O O . ASP B 1 152 ? 8.602 -21.312 6.82 1 97.06 152 ASP B O 1
ATOM 2995 N N . ASN B 1 153 ? 6.777 -20.312 6.207 1 97.69 153 ASN B N 1
ATOM 2996 C CA . ASN B 1 153 ? 7.195 -20.266 4.812 1 97.69 153 ASN B CA 1
ATOM 2997 C C . ASN B 1 153 ? 7.465 -18.844 4.344 1 97.69 153 ASN B C 1
ATOM 2999 O O . ASN B 1 153 ? 6.793 -17.906 4.781 1 97.69 153 ASN B O 1
ATOM 3003 N N . VAL B 1 154 ? 8.438 -18.734 3.434 1 98.75 154 VAL B N 1
ATOM 3004 C CA . VAL B 1 154 ? 8.695 -17.453 2.777 1 98.75 154 VAL B CA 1
ATOM 3005 C C . VAL B 1 154 ? 7.504 -17.078 1.891 1 98.75 154 VAL B C 1
ATOM 3007 O O . VAL B 1 154 ? 6.953 -17.938 1.189 1 98.75 154 VAL B O 1
ATOM 3010 N N . THR B 1 155 ? 7.055 -15.883 1.994 1 98.88 155 THR B N 1
ATOM 3011 C CA . THR B 1 155 ? 6.012 -15.352 1.126 1 98.88 155 THR B CA 1
ATOM 3012 C C . THR B 1 155 ? 6.484 -14.078 0.423 1 98.88 155 THR B C 1
ATOM 3014 O O . THR B 1 155 ? 7.613 -13.625 0.641 1 98.88 155 THR B O 1
ATOM 3017 N N . LEU B 1 156 ? 5.652 -13.477 -0.401 1 98.94 156 LEU B N 1
ATOM 3018 C CA . LEU B 1 156 ? 5.922 -12.203 -1.055 1 98.94 156 LEU B CA 1
ATOM 3019 C C . LEU B 1 156 ? 6.25 -11.125 -0.028 1 98.94 156 LEU B C 1
ATOM 3021 O O . LEU B 1 156 ? 7.078 -10.25 -0.285 1 98.94 156 LEU B O 1
ATOM 3025 N N . ALA B 1 157 ? 5.566 -11.172 1.108 1 98.88 157 ALA B N 1
ATOM 3026 C CA . ALA B 1 157 ? 5.805 -10.18 2.148 1 98.88 157 ALA B CA 1
ATOM 3027 C C . ALA B 1 157 ? 7.25 -10.234 2.643 1 98.88 157 ALA B C 1
ATOM 3029 O O . ALA B 1 157 ? 7.859 -9.195 2.922 1 98.88 157 ALA B O 1
ATOM 3030 N N . ASP B 1 158 ? 7.77 -11.43 2.725 1 98.94 158 ASP B N 1
ATOM 3031 C CA . ASP B 1 158 ? 9.156 -11.586 3.16 1 98.94 158 ASP B CA 1
ATOM 3032 C C . ASP B 1 158 ? 10.125 -11.047 2.111 1 98.94 158 ASP B C 1
ATOM 3034 O O . ASP B 1 158 ? 11.148 -10.461 2.455 1 98.94 158 ASP B O 1
ATOM 3038 N N . ILE B 1 159 ? 9.844 -11.289 0.851 1 98.94 159 ILE B N 1
ATOM 3039 C CA . ILE B 1 159 ? 10.703 -10.766 -0.208 1 98.94 159 ILE B CA 1
ATOM 3040 C C . ILE B 1 159 ? 10.719 -9.242 -0.161 1 98.94 159 ILE B C 1
ATOM 3042 O O . ILE B 1 159 ? 11.781 -8.625 -0.256 1 98.94 159 ILE B O 1
ATOM 3046 N N . GLY B 1 160 ? 9.539 -8.633 -0.007 1 98.75 160 GLY B N 1
ATOM 3047 C CA . GLY B 1 160 ? 9.469 -7.188 0.147 1 98.75 160 GLY B CA 1
ATOM 3048 C C . GLY B 1 160 ? 10.273 -6.672 1.319 1 98.75 160 GLY B C 1
ATOM 3049 O O . GLY B 1 160 ? 11.07 -5.738 1.169 1 98.75 160 GLY B O 1
ATOM 3050 N N . LEU B 1 161 ? 10.062 -7.293 2.465 1 98.75 161 LEU B N 1
ATOM 3051 C CA . LEU B 1 161 ? 10.766 -6.883 3.676 1 98.75 161 LEU B CA 1
ATOM 3052 C C . LEU B 1 161 ? 12.273 -7.02 3.502 1 98.75 161 LEU B C 1
ATOM 3054 O O . LEU B 1 161 ? 13.031 -6.125 3.889 1 98.75 161 LEU B O 1
ATOM 3058 N N . ALA B 1 162 ? 12.719 -8.07 2.914 1 98.69 162 ALA B N 1
ATOM 3059 C CA . ALA B 1 162 ? 14.148 -8.312 2.725 1 98.69 162 ALA B CA 1
ATOM 3060 C C . ALA B 1 162 ? 14.758 -7.273 1.79 1 98.69 162 ALA B C 1
ATOM 3062 O O . ALA B 1 162 ? 15.875 -6.805 2.018 1 98.69 162 ALA B O 1
ATOM 3063 N N . CYS B 1 163 ? 14.039 -6.938 0.733 1 98.5 163 CYS B N 1
ATOM 3064 C CA . CYS B 1 163 ? 14.539 -5.93 -0.195 1 98.5 163 CYS B CA 1
ATOM 3065 C C . CYS B 1 163 ? 14.695 -4.582 0.497 1 98.5 163 CYS B C 1
ATOM 3067 O O . CYS B 1 163 ? 15.656 -3.854 0.239 1 98.5 163 CYS B O 1
ATOM 3069 N N . THR B 1 164 ? 13.781 -4.273 1.359 1 97.69 164 THR B N 1
ATOM 3070 C CA . THR B 1 164 ? 13.836 -3.035 2.127 1 97.69 164 THR B CA 1
ATOM 3071 C C . THR B 1 164 ? 14.969 -3.082 3.15 1 97.69 164 THR B C 1
ATOM 3073 O O . THR B 1 164 ? 15.758 -2.145 3.252 1 97.69 164 THR B O 1
ATOM 3076 N N . LEU B 1 165 ? 15.062 -4.168 3.865 1 97.69 165 LEU B N 1
ATOM 3077 C CA . LEU B 1 165 ? 16.078 -4.32 4.902 1 97.69 165 LEU B CA 1
ATOM 3078 C C . LEU B 1 165 ? 17.469 -4.398 4.297 1 97.69 165 LEU B C 1
ATOM 3080 O O . LEU B 1 165 ? 18.438 -3.926 4.891 1 97.69 165 LEU B O 1
ATOM 3084 N N . GLY B 1 166 ? 17.578 -5.035 3.137 1 97.56 166 GLY B N 1
ATOM 3085 C CA . GLY B 1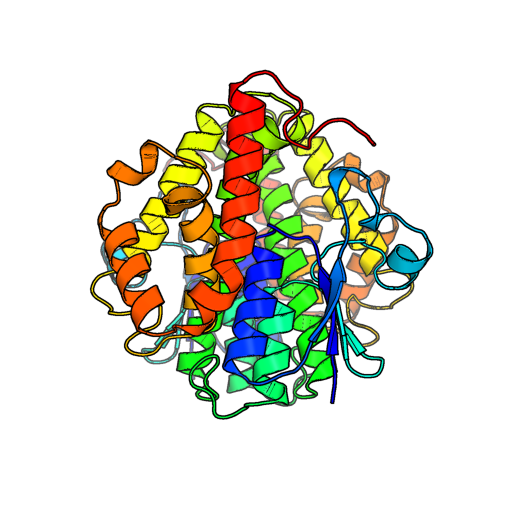 166 ? 18.875 -5.113 2.471 1 97.56 166 GLY B CA 1
ATOM 3086 C C . GLY B 1 166 ? 19.531 -3.756 2.268 1 97.56 166 GLY B C 1
ATOM 3087 O O . GLY B 1 166 ? 20.75 -3.625 2.379 1 97.56 166 GLY B O 1
ATOM 3088 N N . VAL B 1 167 ? 18.734 -2.783 2.008 1 96.25 167 VAL B N 1
ATOM 3089 C CA . VAL B 1 167 ? 19.234 -1.43 1.772 1 96.25 167 VAL B CA 1
ATOM 3090 C C . VAL B 1 167 ? 19.969 -0.922 3.012 1 96.25 167 VAL B C 1
ATOM 3092 O O . VAL B 1 167 ? 21.094 -0.433 2.918 1 96.25 167 VAL B O 1
ATOM 3095 N N . VAL B 1 168 ? 19.406 -1.115 4.18 1 95.69 168 VAL B N 1
ATOM 3096 C CA . VAL B 1 168 ? 19.953 -0.481 5.371 1 95.69 168 VAL B CA 1
ATOM 3097 C C . VAL B 1 168 ? 20.969 -1.417 6.035 1 95.69 168 VAL B C 1
ATOM 3099 O O . VAL B 1 168 ? 21.781 -0.983 6.852 1 95.69 168 VAL B O 1
ATOM 3102 N N . ILE B 1 169 ? 20.891 -2.66 5.707 1 96.12 169 ILE B N 1
ATOM 3103 C CA . ILE B 1 169 ? 21.812 -3.615 6.32 1 96.12 169 ILE B CA 1
ATOM 3104 C C . ILE B 1 169 ? 23.078 -3.732 5.48 1 96.12 169 ILE B C 1
ATOM 3106 O O . ILE B 1 169 ? 24.188 -3.801 6.02 1 96.12 169 ILE B O 1
ATOM 3110 N N . GLU B 1 170 ? 22.891 -3.678 4.125 1 95.62 170 GLU B N 1
ATOM 3111 C CA . GLU B 1 170 ? 24.016 -3.977 3.248 1 95.62 170 GLU B CA 1
ATOM 3112 C C . GLU B 1 170 ? 24.281 -2.828 2.279 1 95.62 170 GLU B C 1
ATOM 3114 O O . GLU B 1 170 ? 25.359 -2.746 1.684 1 95.62 170 GLU B O 1
ATOM 3119 N N . GLY B 1 171 ? 23.297 -2.01 2.039 1 92.38 171 GLY B N 1
ATOM 3120 C CA . GLY B 1 171 ? 23.422 -0.953 1.048 1 92.38 171 GLY B CA 1
ATOM 3121 C C . GLY B 1 171 ? 23.891 0.365 1.638 1 92.38 171 GLY B C 1
ATOM 3122 O O . GLY B 1 171 ? 24.938 0.885 1.259 1 92.38 171 GLY B O 1
ATOM 3123 N N . ALA B 1 172 ? 22.984 0.832 2.535 1 86.31 172 ALA B N 1
ATOM 3124 C CA . ALA B 1 172 ? 23.219 2.129 3.164 1 86.31 172 ALA B CA 1
ATOM 3125 C C . ALA B 1 172 ? 23.297 1.995 4.684 1 86.31 172 ALA B C 1
ATOM 3127 O O . ALA B 1 172 ? 22.703 1.077 5.262 1 86.31 172 ALA B O 1
ATOM 3128 N N . GLU B 1 173 ? 24.328 2.271 5.328 1 78.94 173 GLU B N 1
ATOM 3129 C CA . GLU B 1 173 ? 24.406 2.154 6.781 1 78.94 173 GLU B CA 1
ATOM 3130 C C . GLU B 1 173 ? 23.391 3.084 7.453 1 78.94 173 GLU B C 1
ATOM 3132 O O . GLU B 1 173 ? 23.25 4.242 7.059 1 78.94 173 GLU B O 1
ATOM 3137 N N . TYR B 1 174 ? 22.594 2.447 8.258 1 91.19 174 TYR B N 1
ATOM 3138 C CA . TYR B 1 174 ? 21.656 3.164 9.117 1 91.19 174 TYR B CA 1
ATOM 3139 C C . TYR B 1 174 ? 21.906 2.834 10.586 1 91.19 174 TYR B C 1
ATOM 3141 O O . TYR B 1 174 ? 21.641 1.711 11.023 1 91.19 174 TYR B O 1
ATOM 3149 N N . ASP B 1 175 ? 22.328 3.752 11.336 1 89.88 175 ASP B N 1
ATOM 3150 C CA . ASP B 1 175 ? 22.75 3.529 12.719 1 89.88 175 ASP B CA 1
ATOM 3151 C C . ASP B 1 175 ? 21.562 3.107 13.586 1 89.88 175 ASP B C 1
ATOM 3153 O O . ASP B 1 175 ? 21.734 2.383 14.57 1 89.88 175 ASP B O 1
ATOM 3157 N N . GLY B 1 176 ? 20.391 3.51 13.234 1 93 176 GLY B N 1
ATOM 3158 C CA . GLY B 1 176 ? 19.203 3.176 14.016 1 93 176 GLY B CA 1
ATOM 3159 C C . GLY B 1 176 ? 18.891 1.69 14.016 1 93 176 GLY B C 1
ATOM 3160 O O . GLY B 1 176 ? 18.188 1.201 14.914 1 93 176 GLY B O 1
ATOM 3161 N N . LEU B 1 177 ? 19.484 0.974 13.078 1 95 177 LEU B N 1
ATOM 3162 C CA . LEU B 1 177 ? 19.172 -0.445 12.938 1 95 177 LEU B CA 1
ATOM 3163 C C . LEU B 1 177 ? 19.734 -1.241 14.109 1 95 177 LEU B C 1
ATOM 3165 O O . LEU B 1 177 ? 19.312 -2.369 14.359 1 95 177 LEU B O 1
ATOM 3169 N N . GLU B 1 178 ? 20.703 -0.739 14.789 1 94.56 178 GLU B N 1
ATOM 3170 C CA . GLU B 1 178 ? 21.312 -1.401 15.938 1 94.56 178 GLU B CA 1
ATOM 3171 C C . GLU B 1 178 ? 20.281 -1.675 17.031 1 94.56 178 GLU B C 1
ATOM 3173 O O . GLU B 1 178 ? 20.453 -2.604 17.828 1 94.56 178 GLU B O 1
ATOM 3178 N N . LYS B 1 179 ? 19.219 -0.87 17.016 1 96.75 179 LYS B N 1
ATOM 3179 C CA . LYS B 1 179 ? 18.141 -1.017 17.984 1 96.75 179 LYS B CA 1
ATOM 3180 C C . LYS B 1 179 ? 17.281 -2.24 17.688 1 96.75 179 LYS B C 1
ATOM 3182 O O . LYS B 1 179 ? 16.5 -2.684 18.531 1 96.75 179 LYS B O 1
ATOM 3187 N N . PHE B 1 180 ? 17.516 -2.803 16.5 1 97.69 180 PHE B N 1
ATOM 3188 C CA . PHE B 1 180 ? 16.625 -3.877 16.047 1 97.69 180 PHE B CA 1
ATOM 3189 C C . PHE B 1 180 ? 17.453 -5.066 15.555 1 97.69 180 PHE B C 1
ATOM 3191 O O . PHE B 1 180 ? 17.328 -5.469 14.398 1 97.69 180 PHE B O 1
ATOM 3198 N N . PRO B 1 181 ? 18.172 -5.73 16.406 1 97.31 181 PRO B N 1
ATOM 3199 C CA . PRO B 1 181 ? 18.984 -6.867 15.984 1 97.31 181 PRO B CA 1
ATOM 3200 C C . PRO B 1 181 ? 18.156 -8.016 15.414 1 97.31 181 PRO B C 1
ATOM 3202 O O . PRO B 1 181 ? 18.656 -8.781 14.578 1 97.31 181 PRO B O 1
ATOM 3205 N N . GLN B 1 182 ? 16.891 -8.133 15.797 1 98 182 GLN B N 1
ATOM 3206 C CA . GLN B 1 182 ? 16 -9.18 15.32 1 98 182 GLN B CA 1
ATOM 3207 C C . GLN B 1 182 ? 15.812 -9.109 13.805 1 98 182 GLN B C 1
ATOM 3209 O O . GLN B 1 182 ? 15.625 -10.133 13.148 1 98 182 GLN B O 1
ATOM 3214 N N . LEU B 1 183 ? 15.875 -7.883 13.32 1 98.25 183 LEU B N 1
ATOM 3215 C CA . LEU B 1 183 ? 15.664 -7.715 11.883 1 98.25 183 LEU B CA 1
ATOM 3216 C C . LEU B 1 183 ? 16.891 -8.188 11.102 1 98.25 183 LEU B C 1
ATOM 3218 O O . LEU B 1 183 ? 16.75 -8.695 9.984 1 98.25 183 LEU B O 1
ATOM 3222 N N . LYS B 1 184 ? 18.047 -8.008 11.625 1 97.38 184 LYS B N 1
ATOM 3223 C CA . LYS B 1 184 ? 19.25 -8.523 10.992 1 97.38 184 LYS B CA 1
ATOM 3224 C C . LYS B 1 184 ? 19.266 -10.055 10.984 1 97.38 184 LYS B C 1
ATOM 3226 O O . LYS B 1 184 ? 19.609 -10.672 9.984 1 97.38 184 LYS B O 1
ATOM 3231 N N . GLU B 1 185 ? 18.875 -10.602 12.102 1 98.31 185 GLU B N 1
ATOM 3232 C CA . GLU B 1 185 ? 18.781 -12.055 12.188 1 98.31 185 GLU B CA 1
ATOM 3233 C C . GLU B 1 185 ? 17.766 -12.602 11.188 1 98.31 185 GLU B C 1
ATOM 3235 O O . GLU B 1 185 ? 18.031 -13.594 10.508 1 98.31 185 GLU B O 1
ATOM 3240 N N . TYR B 1 186 ? 16.609 -11.977 11.172 1 98.62 186 TYR B N 1
ATOM 3241 C CA . TYR B 1 186 ? 15.578 -12.344 10.219 1 98.62 186 TYR B CA 1
ATOM 3242 C C . TYR B 1 186 ? 16.109 -12.305 8.789 1 98.62 186 TYR B C 1
ATOM 3244 O O . TYR B 1 186 ? 15.883 -13.227 8.008 1 98.62 186 TYR B O 1
ATOM 3252 N N . TYR B 1 187 ? 16.797 -11.211 8.484 1 98.38 187 TYR B N 1
ATOM 3253 C CA . TYR B 1 187 ? 17.328 -11 7.141 1 98.38 187 TYR B CA 1
ATOM 3254 C C . TYR B 1 187 ? 18.266 -12.133 6.742 1 98.38 187 TYR B C 1
ATOM 3256 O O . TYR B 1 187 ? 18.203 -12.648 5.625 1 98.38 187 TYR B O 1
ATOM 3264 N N . GLN B 1 188 ? 19.109 -12.555 7.621 1 98.19 188 GLN B N 1
ATOM 3265 C CA . GLN B 1 188 ? 20.031 -13.656 7.359 1 98.19 188 GLN B CA 1
ATOM 3266 C C . GLN B 1 188 ? 19.281 -14.961 7.152 1 98.19 188 GLN B C 1
ATOM 3268 O O . GLN B 1 188 ? 19.625 -15.75 6.262 1 98.19 188 GLN B O 1
ATOM 3273 N N . ARG B 1 189 ? 18.312 -15.211 7.977 1 98.31 189 ARG B N 1
ATOM 3274 C CA . ARG B 1 189 ? 17.469 -16.391 7.832 1 98.31 189 ARG B CA 1
ATOM 3275 C C . ARG B 1 189 ? 16.766 -16.406 6.477 1 98.31 189 ARG B C 1
ATOM 3277 O O . ARG B 1 189 ? 16.703 -17.438 5.816 1 98.31 189 ARG B O 1
ATOM 3284 N N . PHE B 1 190 ? 16.297 -15.258 6.113 1 98.69 190 PHE B N 1
ATOM 3285 C CA . PHE B 1 190 ? 15.609 -15.125 4.836 1 98.69 190 PHE B CA 1
ATOM 3286 C C . PHE B 1 190 ? 16.562 -15.438 3.678 1 98.69 190 PHE B C 1
ATOM 3288 O O . PHE B 1 190 ? 16.203 -16.172 2.76 1 98.69 190 PHE B O 1
ATOM 3295 N N . LYS B 1 191 ? 17.703 -14.883 3.666 1 98.38 191 LYS B N 1
ATOM 3296 C CA . LYS B 1 191 ? 18.688 -15.094 2.602 1 98.38 191 LYS B CA 1
ATOM 3297 C C . LYS B 1 191 ? 19.016 -16.578 2.441 1 98.38 191 LYS B C 1
ATOM 3299 O O . LYS B 1 191 ? 19.188 -17.062 1.321 1 98.38 191 LYS B O 1
ATOM 3304 N N . LYS B 1 192 ? 19.094 -17.25 3.529 1 98.25 192 LYS B N 1
ATOM 3305 C CA . LYS B 1 192 ? 19.359 -18.688 3.488 1 98.25 192 LYS B CA 1
ATOM 3306 C C . LYS B 1 192 ? 18.188 -19.469 2.898 1 98.25 192 LYS B C 1
ATOM 3308 O O . LYS B 1 192 ? 18.375 -20.438 2.174 1 98.25 192 LYS B O 1
ATOM 3313 N N . ALA B 1 193 ? 17.047 -19.031 3.172 1 98.56 193 ALA B N 1
ATOM 3314 C CA . ALA B 1 193 ? 15.828 -19.734 2.77 1 98.56 193 ALA B CA 1
ATOM 3315 C C . ALA B 1 193 ? 15.516 -19.484 1.297 1 98.56 193 ALA B C 1
ATOM 3317 O O . ALA B 1 193 ? 14.852 -20.297 0.653 1 98.56 193 ALA B O 1
ATOM 3318 N N . LEU B 1 194 ? 15.93 -18.375 0.754 1 98.56 194 LEU B N 1
ATOM 3319 C CA . LEU B 1 194 ? 15.672 -18.016 -0.636 1 98.56 194 LEU B CA 1
ATOM 3320 C C . LEU B 1 194 ? 16.953 -17.547 -1.322 1 98.56 194 LEU B C 1
ATOM 3322 O O . LEU B 1 194 ? 17.109 -16.344 -1.577 1 98.56 194 LEU B O 1
ATOM 3326 N N . PRO B 1 195 ? 17.719 -18.391 -1.733 1 97.81 195 PRO B N 1
ATOM 3327 C CA . PRO B 1 195 ? 19.031 -18.047 -2.289 1 97.81 195 PRO B CA 1
ATOM 3328 C C . PRO B 1 195 ? 18.938 -17.172 -3.533 1 97.81 195 PRO B C 1
ATOM 3330 O O . PRO B 1 195 ? 19.891 -16.438 -3.848 1 97.81 195 PRO B O 1
ATOM 3333 N N . GLU B 1 196 ? 17.797 -17.25 -4.23 1 98.19 196 GLU B N 1
ATOM 3334 C CA . GLU B 1 196 ? 17.578 -16.406 -5.398 1 98.19 196 GLU B CA 1
ATOM 3335 C C . GLU B 1 196 ? 17.719 -14.93 -5.043 1 98.19 196 GLU B C 1
ATOM 3337 O O . GLU B 1 196 ? 18.109 -14.117 -5.891 1 98.19 196 GLU B O 1
ATOM 3342 N N . TYR B 1 197 ? 17.484 -14.602 -3.801 1 98.62 197 TYR B N 1
ATOM 3343 C CA . TYR B 1 197 ? 17.578 -13.211 -3.375 1 98.62 197 TYR B CA 1
ATOM 3344 C C . TYR B 1 197 ? 18.984 -12.672 -3.562 1 98.62 197 TYR B C 1
ATOM 3346 O O . TYR B 1 197 ? 19.188 -11.625 -4.172 1 98.62 197 TYR B O 1
ATOM 3354 N N . GLU B 1 198 ? 19.922 -13.344 -3.029 1 97.44 198 GLU B N 1
ATOM 3355 C CA . GLU B 1 198 ? 21.297 -12.898 -3.141 1 97.44 198 GLU B CA 1
ATOM 3356 C C . GLU B 1 198 ? 21.734 -12.789 -4.602 1 97.44 198 GLU B C 1
ATOM 3358 O O . GLU B 1 198 ? 22.469 -11.875 -4.973 1 97.44 198 GLU B O 1
ATOM 3363 N N . GLN B 1 199 ? 21.297 -13.68 -5.418 1 97.06 199 GLN B N 1
ATOM 3364 C CA . GLN B 1 199 ? 21.656 -13.711 -6.832 1 97.06 199 GLN B CA 1
ATOM 3365 C C . GLN B 1 199 ? 21.172 -12.453 -7.551 1 97.06 199 GLN B C 1
ATOM 3367 O O . GLN B 1 199 ? 21.797 -12 -8.508 1 97.06 199 GLN B O 1
ATOM 3372 N N . VAL B 1 200 ? 20.109 -11.875 -7.059 1 97.88 200 VAL B N 1
ATOM 3373 C CA . VAL B 1 200 ? 19.5 -10.719 -7.719 1 97.88 200 VAL B CA 1
ATOM 3374 C C . VAL B 1 200 ? 19.906 -9.438 -6.996 1 97.88 200 VAL B C 1
ATOM 3376 O O . VAL B 1 200 ? 20.344 -8.477 -7.629 1 97.88 200 VAL B O 1
ATOM 3379 N N . ALA B 1 201 ? 19.891 -9.469 -5.68 1 97.81 201 ALA B N 1
ATOM 3380 C CA . ALA B 1 201 ? 19.984 -8.258 -4.867 1 97.81 201 ALA B CA 1
ATOM 3381 C C . ALA B 1 201 ? 21.422 -7.793 -4.742 1 97.81 201 ALA B C 1
ATOM 3383 O O . ALA B 1 201 ? 21.688 -6.617 -4.473 1 97.81 201 ALA B O 1
ATOM 3384 N N . ALA B 1 202 ? 22.391 -8.703 -4.926 1 96.88 202 ALA B N 1
ATOM 3385 C CA . ALA B 1 202 ? 23.797 -8.375 -4.703 1 96.88 202 ALA B CA 1
ATOM 3386 C C . ALA B 1 202 ? 24.234 -7.191 -5.566 1 96.88 202 ALA B C 1
ATOM 3388 O O . ALA B 1 202 ? 24.859 -6.254 -5.07 1 96.88 202 ALA B O 1
ATOM 3389 N N . GLU B 1 203 ? 23.875 -7.273 -6.785 1 95.5 203 GLU B N 1
ATOM 3390 C CA . GLU B 1 203 ? 24.266 -6.195 -7.691 1 95.5 203 GLU B CA 1
ATOM 3391 C C . GLU B 1 203 ? 23.547 -4.891 -7.336 1 95.5 203 GLU B C 1
ATOM 3393 O O . GLU B 1 203 ? 24.156 -3.816 -7.383 1 95.5 203 GLU B O 1
ATOM 3398 N N . ALA B 1 204 ? 22.281 -4.949 -7.07 1 95.75 204 ALA B N 1
ATOM 3399 C CA . ALA B 1 204 ? 21.516 -3.766 -6.691 1 95.75 204 ALA B CA 1
ATOM 3400 C C . ALA B 1 204 ? 22.094 -3.111 -5.441 1 95.75 204 ALA B C 1
ATOM 3402 O O . ALA B 1 204 ? 22.25 -1.887 -5.383 1 95.75 204 ALA B O 1
ATOM 3403 N N . LEU B 1 205 ? 22.469 -3.898 -4.469 1 96.88 205 LEU B N 1
ATOM 3404 C CA . LEU B 1 205 ? 23 -3.406 -3.203 1 96.88 205 LEU B CA 1
ATOM 3405 C C . LEU B 1 205 ? 24.391 -2.812 -3.395 1 96.88 205 LEU B C 1
ATOM 3407 O O . LEU B 1 205 ? 24.75 -1.839 -2.729 1 96.88 205 LEU B O 1
ATOM 3411 N N . LYS B 1 206 ? 25.125 -3.404 -4.316 1 95.88 206 LYS B N 1
ATOM 3412 C CA . LYS B 1 206 ? 26.438 -2.828 -4.652 1 95.88 206 LYS B CA 1
ATOM 3413 C C . LYS B 1 206 ? 26.281 -1.425 -5.234 1 95.88 206 LYS B C 1
ATOM 3415 O O . LYS B 1 206 ? 27.047 -0.521 -4.895 1 95.88 206 LYS B O 1
ATOM 3420 N N . LEU B 1 207 ? 25.344 -1.242 -6.098 1 92.94 207 LEU B N 1
ATOM 3421 C CA . LEU B 1 207 ? 25.078 0.065 -6.691 1 92.94 207 LEU B CA 1
ATOM 3422 C C . LEU B 1 207 ? 24.703 1.085 -5.621 1 92.94 207 LEU B C 1
ATOM 3424 O O . LEU B 1 207 ? 25.141 2.24 -5.684 1 92.94 207 LEU B O 1
ATOM 3428 N N . ILE B 1 208 ? 23.953 0.644 -4.66 1 92.38 208 ILE B N 1
ATOM 3429 C CA . ILE B 1 208 ? 23.562 1.521 -3.562 1 92.38 208 ILE B CA 1
ATOM 3430 C C . ILE B 1 208 ? 24.797 1.89 -2.734 1 92.38 208 ILE B C 1
ATOM 3432 O O . ILE B 1 208 ? 24.984 3.057 -2.385 1 92.38 208 ILE B O 1
ATOM 3436 N N . ARG B 1 209 ? 25.625 0.918 -2.439 1 92.69 209 ARG B N 1
ATOM 3437 C CA . ARG B 1 209 ? 26.859 1.185 -1.701 1 92.69 209 ARG B CA 1
ATOM 3438 C C . ARG B 1 209 ? 27.734 2.199 -2.436 1 92.69 209 ARG B C 1
ATOM 3440 O O . ARG B 1 209 ? 28.297 3.1 -1.816 1 92.69 209 ARG B O 1
ATOM 3447 N N . ASP B 1 210 ? 27.828 2.008 -3.713 1 90.56 210 ASP B N 1
ATOM 3448 C CA . ASP B 1 210 ? 28.641 2.912 -4.52 1 90.56 210 ASP B CA 1
ATOM 3449 C C . ASP B 1 210 ? 28.078 4.332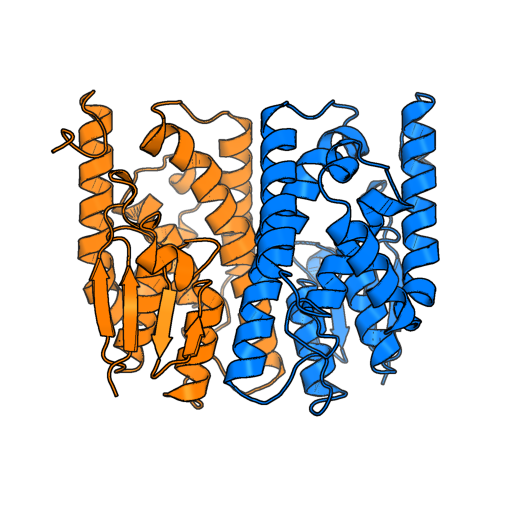 -4.492 1 90.56 210 ASP B C 1
ATOM 3451 O O . ASP B 1 210 ? 28.828 5.301 -4.414 1 90.56 210 ASP B O 1
ATOM 3455 N N . MET B 1 211 ? 26.797 4.438 -4.59 1 85.75 211 MET B N 1
ATOM 3456 C CA . MET B 1 211 ? 26.141 5.738 -4.539 1 85.75 211 MET B CA 1
ATOM 3457 C C . MET B 1 211 ? 26.391 6.422 -3.199 1 85.75 211 MET B C 1
ATOM 3459 O O . MET B 1 211 ? 26.703 7.617 -3.158 1 85.75 211 MET B O 1
ATOM 3463 N N . VAL B 1 212 ? 26.297 5.676 -2.156 1 85 212 VAL B N 1
ATOM 3464 C CA . VAL B 1 212 ? 26.5 6.199 -0.81 1 85 212 VAL B CA 1
ATOM 3465 C C . VAL B 1 212 ? 27.953 6.648 -0.64 1 85 212 VAL B C 1
ATOM 3467 O O . VAL B 1 212 ? 28.219 7.695 -0.045 1 85 212 VAL B O 1
ATOM 3470 N N . ALA B 1 213 ? 28.812 5.844 -1.142 1 85.88 213 ALA B N 1
ATOM 3471 C CA . ALA B 1 213 ? 30.234 6.168 -1.056 1 85.88 213 ALA B CA 1
ATOM 3472 C C . ALA B 1 213 ? 30.547 7.461 -1.802 1 85.88 213 ALA B C 1
ATOM 3474 O O . ALA B 1 213 ? 31.328 8.289 -1.32 1 85.88 213 ALA B O 1
ATOM 3475 N N . ARG B 1 214 ? 29.938 7.617 -2.91 1 83 214 ARG B N 1
ATOM 3476 C CA . ARG B 1 214 ? 30.141 8.844 -3.682 1 83 214 ARG B CA 1
ATOM 3477 C C . ARG B 1 214 ? 29.609 10.055 -2.932 1 83 214 ARG B C 1
ATOM 3479 O O . ARG B 1 214 ? 30.266 11.102 -2.887 1 83 214 ARG B O 1
ATOM 3486 N N . ALA B 1 215 ? 28.531 9.938 -2.365 1 76.88 215 ALA B N 1
ATOM 3487 C CA . ALA B 1 215 ? 27.922 11.039 -1.611 1 76.88 215 ALA B CA 1
ATOM 3488 C C . ALA B 1 215 ? 28.797 11.422 -0.419 1 76.88 215 ALA B C 1
ATOM 3490 O O . ALA B 1 215 ? 28.969 12.609 -0.122 1 76.88 215 ALA B O 1
ATOM 3491 N N . ARG B 1 216 ? 29.328 10.508 0.199 1 77.25 216 ARG B N 1
ATOM 3492 C CA . ARG B 1 216 ? 30.172 10.727 1.369 1 77.25 216 ARG B CA 1
ATOM 3493 C C . ARG B 1 216 ? 31.469 11.445 0.984 1 77.25 216 ARG B C 1
ATOM 3495 O O . ARG B 1 216 ? 32.031 12.188 1.787 1 77.25 216 ARG B O 1
ATOM 3502 N N . SER B 1 217 ? 31.828 11.18 -0.227 1 78.44 217 SER B N 1
ATOM 3503 C CA . SER B 1 217 ? 33.062 11.781 -0.686 1 78.44 217 SER B CA 1
ATOM 3504 C C . SER B 1 217 ? 32.812 13.148 -1.31 1 78.44 217 SER B C 1
ATOM 3506 O O . SER B 1 217 ? 33.75 13.758 -1.864 1 78.44 217 SER B O 1
ATOM 3508 N N . GLY B 1 218 ? 31.609 13.625 -1.224 1 70.38 218 GLY B N 1
ATOM 3509 C CA . GLY B 1 218 ? 31.281 14.945 -1.739 1 70.38 218 GLY B CA 1
ATOM 3510 C C . GLY B 1 218 ? 30.969 14.938 -3.225 1 70.38 218 GLY B C 1
ATOM 3511 O O . GLY B 1 218 ? 30.781 16 -3.826 1 70.38 218 GLY B O 1
ATOM 3512 N N . GLN B 1 219 ? 31.078 13.727 -3.828 1 69.06 219 GLN B N 1
ATOM 3513 C CA . GLN B 1 219 ? 30.719 13.617 -5.238 1 69.06 219 GLN B CA 1
ATOM 3514 C C . GLN B 1 219 ? 29.203 13.469 -5.414 1 69.06 219 GLN B C 1
ATOM 3516 O O . GLN B 1 219 ? 28.5 13.133 -4.465 1 69.06 219 GLN B O 1
AT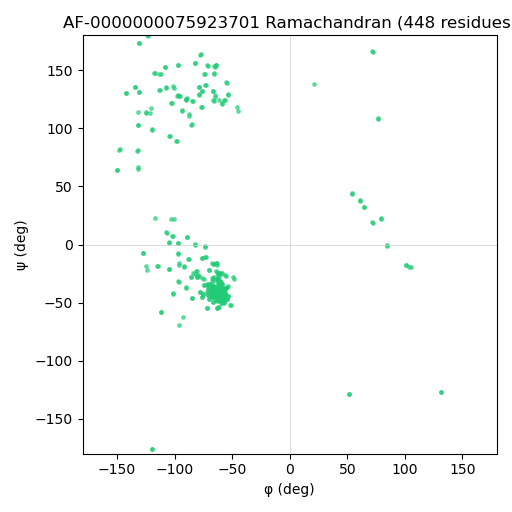OM 3521 N N . HIS B 1 220 ? 28.781 13.883 -6.641 1 70.81 220 HIS B N 1
ATOM 3522 C CA . HIS B 1 220 ? 27.359 13.641 -6.91 1 70.81 220 HIS B CA 1
ATOM 3523 C C . HIS B 1 220 ? 27.031 12.156 -6.801 1 70.81 220 HIS B C 1
ATOM 3525 O O . HIS B 1 220 ? 27.703 11.32 -7.41 1 70.81 220 HIS B O 1
ATOM 3531 N N . PRO B 1 221 ? 26.156 11.859 -5.949 1 65.31 221 PRO B N 1
ATOM 3532 C CA . PRO B 1 221 ? 25.859 10.461 -5.641 1 65.31 221 PRO B CA 1
ATOM 3533 C C . PRO B 1 221 ? 25.641 9.617 -6.891 1 65.31 221 PRO B C 1
ATOM 3535 O O . PRO B 1 221 ? 25.859 8.406 -6.867 1 65.31 221 PRO B O 1
ATOM 3538 N N . HIS B 1 222 ? 25.172 10.211 -7.91 1 67.88 222 HIS B N 1
ATOM 3539 C CA . HIS B 1 222 ? 24.844 9.414 -9.086 1 67.88 222 HIS B CA 1
ATOM 3540 C C . HIS B 1 222 ? 25.938 9.516 -10.148 1 67.88 222 HIS B C 1
ATOM 3542 O O . HIS B 1 222 ? 25.734 9.078 -11.289 1 67.88 222 HIS B O 1
ATOM 3548 N N . GLY B 1 223 ? 27.062 9.859 -9.734 1 56.12 223 GLY B N 1
ATOM 3549 C CA . GLY B 1 223 ? 28.188 9.969 -10.633 1 56.12 223 GLY B CA 1
ATOM 3550 C C . GLY B 1 223 ? 28.109 11.172 -11.555 1 56.12 223 GLY B C 1
ATOM 3551 O O . GLY B 1 223 ? 27.141 11.938 -11.5 1 56.12 223 GLY B O 1
ATOM 3552 N N . PRO B 1 224 ? 29.281 11.5 -12.211 1 49.38 224 PRO B N 1
ATOM 3553 C CA . PRO B 1 224 ? 29.281 12.625 -13.141 1 49.38 224 PRO B CA 1
ATOM 3554 C C . PRO B 1 224 ? 28.25 12.477 -14.25 1 49.38 224 PRO B C 1
ATOM 3556 O O . PRO B 1 224 ? 27.953 11.359 -14.68 1 49.38 224 PRO B O 1
ATOM 3559 N N . PRO B 1 225 ? 27.406 13.492 -14.328 1 46.03 225 PRO B N 1
ATOM 3560 C CA . PRO B 1 225 ? 26.516 13.391 -15.484 1 46.03 225 PRO B CA 1
ATOM 3561 C C . PRO B 1 225 ? 27.234 12.992 -16.766 1 46.03 225 PRO B C 1
ATOM 3563 O O . PRO B 1 225 ? 28.391 13.367 -16.953 1 46.03 225 PRO B O 1
ATOM 3566 N N . LYS B 1 226 ? 26.906 11.914 -17.219 1 38.59 226 LYS B N 1
ATOM 3567 C CA . LYS B 1 226 ? 27.516 11.781 -18.531 1 38.59 226 LYS B CA 1
ATOM 3568 C C . LYS B 1 226 ? 27.156 12.977 -19.422 1 38.59 226 LYS B C 1
ATOM 3570 O O . LYS B 1 226 ? 26.078 13.531 -19.328 1 38.59 226 LYS B O 1
#

Nearest PDB structures (foldseek):
  3wyw-assembly1_A  TM=9.515E-01  e=2.423E-17  Nilaparvata lugens
  7rhp-assembly1_A  TM=9.638E-01  e=7.857E-17  Apis mellifera
  4e8e-assembly1_C  TM=9.437E-01  e=1.163E-16  Bombyx mori
  8z3b-assembly1_A  TM=9.333E-01  e=1.283E-16  Plutella xylostella
  1r5a-assembly1_A-2  TM=9.476E-01  e=6.790E-16  Anopheles cracens

Sequence (452 aa):
MVVELYNAPGSPPCTFVRVVAKKLGVELKLNNFNLMAKEHLNPEFVKLNPVHTVPTINDNGFVLWESRAIGMYLVDKYAPESTLYPKDLQKRATVNRLLFFESGTLLSAQMAYFRPKWFKGQEPTSDLKEAYDKALGTAVTLLGDKKFLCGDNVTLADIGLACTLGVVIEGAEYDGLEKFPQLKEYYQRFKKALPEYEQVAAEALKLIRDMVARARSGQHPHGPPKMVVELYNAPGSPPCTFVRVVAKKLGVELKLNNFNLMAKEHLNPEFVKLNPVHTVPTINDNGFVLWESRAIGMYLVDKYAPESTLYPKDLQKRATVNRLLFFESGTLLSAQMAYFRPKWFKGQEPTSDLKEAYDKALGTAVTLLGDKKFLCGDNVTLADIGLACTLGVVIEGAEYDGLEKFPQLKEYYQRFKKALPEYEQVAAEALKLIRDMVARARSGQHPHGPPK

InterPro domains:
  IPR004045 Glutathione S-transferase, N-terminal [PF02798] (1-75)
  IPR004045 Glutathione S-transferase, N-terminal [PS50404] (1-82)
  IPR004046 Glutathione S-transferase, C-terminal [PF00043] (119-190)
  IPR010987 Glutathione S-transferase, C-terminal-like [PS50405] (88-219)
  IPR036249 Thioredoxin-like superfamily [SSF52833] (2-87)
  IPR036282 Glutathione S-transferase, C-terminal domain superfamily [SSF47616] (80-203)
  IPR040079 Glutathione transferase family [SFLDS00019] (2-214)

Secondary structure (DSSP, 8-state):
-EEEEEE-TT-HHHHHHHHHHHHHT-EEEEEE--TTTTGGG-HHHHHH-TT--SSEEEETTEEEESHHHHHHHHHHHH-TT-TTS-SSHHHHHHHHHHHHHIIIIIIHHHHHHHHIIIII-PPPPHHHHHHHHHHHHHHHHHHTT-SBTTBSS--HHHHHHHHHHHIIIIIS--GGGGG-HHHHHHHHHHHHH-THHHHHHHHHHHHHHHHHHHHHTTS-TT-S--/-EEEEEE-TT-HHHHHHHHHHHHHT-EEEEEE--TTTTGGG-HHHHHH-TT--SSEEEETTEEEESHHHHHHHHHHHH-TT-TTS-SSHHHHHHHHHHHHHIIIIIIHHHHHHHHIIIII-PPPPHHHHHHHHHHHHHHHHHHTT-SBTTBSS--HHHHHHHHHHHIIIIIS--GGGGG-HHHHHHHHHHHHH-THHHHHHHHHHHHHHHHHHHHHTTS-TT-S--

Foldseek 3Di:
DEKEWEAEQLDLLRLLQQLLCVVLVHHYDYDYDDVLVPRLVPPVNCVLPVVSDPGWIQDPNDIDDDSLVSSQVCCVPRPVPDLQQHPPPVLNVQLVVLQCLLVVQQLVLLCLQCVCCLPPVDHGDPVSVVSNLVSLVVQCVQCPPALANSHPDHYSSRSSLLSSVCCCVQAQPDPSCVVPVVSVVSNVSSCVRRVSSCVRCVRSSVLRNQLNVCSVVVHNSSHPDD/DEKEWEAEQLDLLRLLQQLLCVVLVHHYDYDYDDVLVPRLVPPVNCVLPVVSDPGWIQDPNDIDDDSLVSSQVCCVPRPVPDLQQHPPPVLNVQLVVLQCLLVVQQLVLLCLQCVCCLPPVDHGDPVSVVSNLVSLVVQCVQCPPALANSHPDHYSSRSSLLSSVCCCVQANPDPSCVVPVVSVVSNVSSCVRRVSSCVRCVRSSVLSNQLNVCSVVVHNSSHDDD

Radius of gyration: 21.38 Å; Cα contacts (8 Å, |Δi|>4): 732; chains: 2; bounding box: 58×51×54 Å

Solvent-accessible surface area (backbone atoms only — not comparable to full-atom values): 23640 Å² total; per-residue (Å²): 124,69,29,36,31,36,29,37,83,45,38,44,53,27,42,36,38,52,28,50,29,54,70,67,68,48,46,69,44,79,46,77,34,52,66,89,75,44,49,46,65,35,66,73,50,26,74,72,34,80,81,38,63,67,24,28,33,37,53,88,81,49,69,44,44,46,36,67,28,42,42,54,41,51,37,59,71,74,40,52,84,36,66,46,60,38,76,52,66,70,63,29,32,52,40,44,25,43,37,49,42,39,56,40,44,37,43,44,28,46,46,64,32,45,42,42,38,66,76,67,71,34,81,58,51,71,67,39,50,51,49,30,52,50,36,53,51,48,50,52,62,60,29,61,88,43,77,29,66,82,30,89,53,67,29,55,37,41,47,49,43,43,36,53,46,41,38,42,72,67,16,59,60,48,82,73,50,71,80,41,58,66,58,57,52,44,45,53,53,46,44,70,75,38,56,51,40,55,76,52,40,51,62,26,32,48,49,37,30,51,26,46,53,28,41,74,68,72,41,59,34,82,49,79,79,126,124,70,30,36,29,37,30,37,82,46,37,46,51,26,45,34,37,51,29,49,29,53,70,68,68,48,47,70,44,78,45,75,34,52,64,88,75,44,49,46,66,36,67,73,49,26,74,73,34,80,81,39,64,68,24,28,35,37,54,86,80,49,69,44,44,46,35,68,28,44,42,55,41,50,37,60,70,73,39,52,83,36,65,46,60,39,75,53,65,69,61,29,31,51,39,43,24,43,37,50,42,39,55,39,44,37,42,43,30,46,47,64,32,45,44,42,38,66,76,67,71,34,80,59,52,71,66,38,50,50,48,32,50,50,36,51,50,49,51,52,63,60,29,62,88,45,79,29,65,82,31,87,52,67,29,54,37,40,47,49,45,42,37,51,46,41,37,44,74,68,18,42,90,47,80,72,51,73,80,41,58,66,58,57,52,43,44,53,53,47,44,70,74,38,58,51,41,56,76,51,41,50,61,26,32,49,50,38,33,52,27,51,51,28,41,73,70,72,40,59,32,82,49,77,79,125

Organism: Rhipicephalus microplus (NCBI:txid6941)

pLDDT: mean 94.05, std 8.81, range [38.59, 98.94]